Protein 3DZV (pdb70)

Organism: Enterococcus faecalis (strain ATCC 700802 / V583) (NCBI:txid226185)

Structure (mmCIF, N/CA/C/O backbone):
data_3DZV
#
_entry.id   3DZV
#
_cell.length_a   181.705
_cell.length_b   181.705
_cell.length_c   181.705
_cell.angle_alpha   90.000
_cell.angle_beta   90.000
_cell.angle_gamma   90.000
#
_symmetry.space_group_name_H-M   'I 21 3'
#
loop_
_entity.id
_entity.type
_entity.pdbx_description
1 polymer '4-methyl-5-(beta-hydroxyethyl)thiazole kinase'
2 non-polymer 'SULFATE ION'
3 non-polymer "ADENOSINE-5'-DIPHOSPHATE"
4 water water
#
loop_
_atom_site.group_PDB
_atom_site.id
_atom_site.type_symbol
_atom_site.label_atom_id
_atom_site.label_alt_id
_atom_site.label_comp_id
_atom_site.label_asym_id
_atom_site.label_entity_id
_atom_site.label_seq_id
_atom_site.pdbx_PDB_ins_code
_atom_site.Cartn_x
_atom_site.Cartn_y
_atom_site.Cartn_z
_atom_site.occupancy
_atom_site.B_iso_or_equiv
_atom_site.auth_seq_id
_atom_site.auth_comp_id
_atom_site.auth_asym_id
_atom_site.auth_atom_id
_atom_site.pdbx_PDB_model_num
ATOM 9 N N . LYS A 1 3 ? 130.326 114.511 163.560 1.00 73.91 2 LYS A N 1
ATOM 10 C CA . LYS A 1 3 ? 130.538 113.110 164.013 1.00 73.63 2 LYS A CA 1
ATOM 11 C C . LYS A 1 3 ? 130.046 112.143 162.922 1.00 75.50 2 LYS A C 1
ATOM 12 O O . LYS A 1 3 ? 128.831 111.928 162.753 1.00 74.95 2 LYS A O 1
ATOM 16 N N . THR A 1 4 ? 130.989 111.549 162.192 1.00 75.95 3 THR A N 1
ATOM 17 C CA . THR A 1 4 ? 130.644 110.798 160.984 1.00 75.30 3 THR A CA 1
ATOM 18 C C . THR A 1 4 ? 131.649 109.723 160.605 1.00 73.08 3 THR A C 1
ATOM 19 O O . THR A 1 4 ? 132.853 109.838 160.856 1.00 72.09 3 THR A O 1
ATOM 23 N N . SER A 1 5 ? 131.130 108.696 159.946 1.00 71.43 4 SER A N 1
ATOM 24 C CA . SER A 1 5 ? 131.954 107.595 159.455 1.00 69.62 4 SER A CA 1
ATOM 25 C C . SER A 1 5 ? 132.694 107.959 158.149 1.00 69.20 4 SER A C 1
ATOM 26 O O . SER A 1 5 ? 133.591 107.232 157.732 1.00 70.27 4 SER A O 1
ATOM 29 N N . VAL A 1 6 ? 132.325 109.078 157.519 1.00 66.62 5 VAL A N 1
ATOM 30 C CA . VAL A 1 6 ? 132.862 109.465 156.203 1.00 63.27 5 VAL A CA 1
ATOM 31 C C . VAL A 1 6 ? 134.302 110.030 156.294 1.00 61.80 5 VAL A C 1
ATOM 32 O O . VAL A 1 6 ? 134.539 111.054 156.931 1.00 61.97 5 VAL A O 1
ATOM 36 N N . LYS A 1 7 ? 135.250 109.330 155.660 1.00 59.99 6 LYS A N 1
ATOM 37 C CA . LYS A 1 7 ? 136.687 109.634 155.763 1.00 58.06 6 LYS A CA 1
ATOM 38 C C . LYS A 1 7 ? 137.136 110.711 154.739 1.00 57.00 6 LYS A C 1
ATOM 39 O O . LYS A 1 7 ? 137.891 110.427 153.792 1.00 57.77 6 LYS A O 1
ATOM 41 N N . PHE A 1 8 ? 136.681 111.950 154.969 1.00 55.03 7 PHE A N 1
ATOM 42 C CA . PHE A 1 8 ? 136.988 113.126 154.122 1.00 54.46 7 PHE A CA 1
ATOM 43 C C . PHE A 1 8 ? 138.465 113.370 153.755 1.00 53.80 7 PHE A C 1
ATOM 44 O O . PHE A 1 8 ? 138.749 113.925 152.690 1.00 52.22 7 PHE A O 1
ATOM 52 N N . GLU A 1 9 ? 139.388 113.027 154.659 1.00 54.67 8 GLU A N 1
ATOM 53 C CA . GLU A 1 9 ? 140.840 113.331 154.490 1.00 55.00 8 GLU A CA 1
ATOM 54 C C . GLU A 1 9 ? 141.356 112.785 153.178 1.00 52.78 8 GLU A C 1
ATOM 55 O O . GLU A 1 9 ? 142.212 113.361 152.542 1.00 52.30 8 GLU A O 1
ATOM 61 N N . THR A 1 10 ? 140.798 111.645 152.805 1.00 52.20 9 THR A N 1
ATOM 62 C CA . THR A 1 10 ? 141.244 110.832 151.688 1.00 51.44 9 THR A CA 1
ATOM 63 C C . THR A 1 10 ? 140.517 111.060 150.342 1.00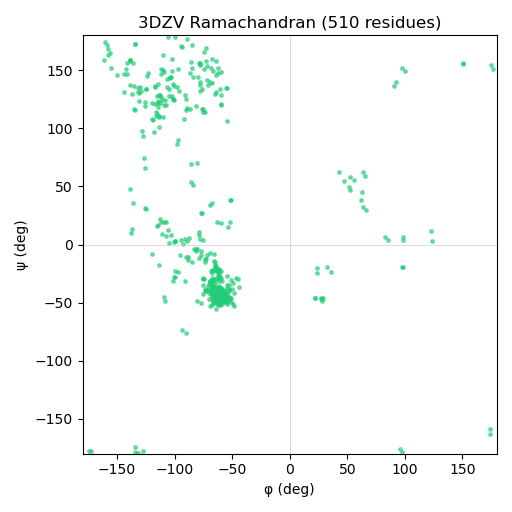 51.34 9 THR A C 1
ATOM 64 O O . THR A 1 10 ? 140.944 110.504 149.337 1.00 52.08 9 THR A O 1
ATOM 68 N N . ILE A 1 11 ? 139.424 111.832 150.315 1.00 48.73 10 ILE A N 1
ATOM 69 C CA . ILE A 1 11 ? 138.630 111.993 149.085 1.00 46.86 10 ILE A CA 1
ATOM 70 C C . ILE A 1 11 ? 139.397 112.712 148.008 1.00 43.82 10 ILE A C 1
ATOM 71 O O . ILE A 1 11 ? 139.403 112.279 146.864 1.00 43.36 10 ILE A O 1
ATOM 76 N N . PHE A 1 12 ? 140.027 113.819 148.369 1.00 42.19 11 PHE A N 1
ATOM 77 C CA . PHE A 1 12 ? 140.797 114.583 147.412 1.00 42.14 11 PHE A CA 1
ATOM 78 C C . PHE A 1 12 ? 142.278 114.524 147.700 1.00 41.85 11 PHE A C 1
ATOM 79 O O . PHE A 1 12 ? 142.671 114.363 148.848 1.00 43.10 11 PHE A O 1
ATOM 87 N N . PRO A 1 13 ? 143.108 114.637 146.654 1.00 42.10 12 PRO A N 1
ATOM 88 C CA . PRO A 1 13 ? 142.734 114.784 145.245 1.00 43.25 12 PRO A CA 1
ATOM 89 C C . PRO A 1 13 ? 142.339 113.445 144.629 1.00 41.92 12 PRO A C 1
ATOM 90 O O . PRO A 1 13 ? 142.747 112.404 145.119 1.00 41.36 12 PRO A O 1
ATOM 94 N N . LEU A 1 14 ? 141.550 113.484 143.567 1.00 41.92 13 LEU A N 1
ATOM 95 C CA . LEU A 1 14 ? 141.265 112.274 142.803 1.00 41.89 13 LEU A CA 1
ATOM 96 C C . LEU A 1 14 ? 142.558 111.893 142.113 1.00 39.89 13 LEU A C 1
ATOM 97 O O . LEU A 1 14 ? 143.294 112.759 141.643 1.00 39.38 13 LEU A O 1
ATOM 102 N N . THR A 1 15 ? 142.835 110.604 142.076 1.00 38.59 14 THR A N 1
ATOM 103 C CA . THR A 1 15 ? 144.078 110.111 141.484 1.00 38.88 14 THR A CA 1
ATOM 104 C C . THR A 1 15 ? 143.888 109.161 140.305 1.00 38.51 14 THR A C 1
ATOM 105 O O . THR A 1 15 ? 144.867 108.848 139.660 1.00 39.95 14 THR A O 1
ATOM 109 N N . THR A 1 16 ? 142.658 108.726 140.003 1.00 37.72 15 THR A N 1
ATOM 110 C CA . THR A 1 16 ? 142.410 107.809 138.859 1.00 35.80 15 THR A CA 1
ATOM 111 C C . THR A 1 16 ? 141.895 108.494 137.581 1.00 35.59 15 THR A C 1
ATOM 112 O O . THR A 1 16 ? 141.619 107.822 136.594 1.00 35.57 15 THR A O 1
ATOM 116 N N . ALA A 1 17 ? 141.777 109.825 137.601 1.00 35.79 16 ALA A N 1
ATOM 117 C CA . ALA A 1 17 ? 141.281 110.603 136.452 1.00 35.45 16 ALA A CA 1
ATOM 118 C C . ALA A 1 17 ? 140.085 109.913 135.820 1.00 35.25 16 ALA A C 1
ATOM 119 O O . ALA A 1 17 ? 140.142 109.535 134.673 1.00 37.08 16 ALA A O 1
ATOM 121 N N . PRO A 1 18 ? 138.995 109.756 136.569 1.00 34.75 17 PRO A N 1
ATOM 122 C CA . PRO A 1 18 ? 137.901 108.960 136.079 1.00 34.72 17 PRO A CA 1
ATOM 123 C C . PRO A 1 18 ? 137.165 109.667 134.968 1.00 35.26 17 PRO A C 1
ATOM 124 O O . PRO A 1 18 ? 136.964 110.881 135.005 1.00 34.39 17 PRO A O 1
ATOM 128 N N . LEU A 1 19 ? 136.767 108.878 133.988 1.00 36.60 18 LEU A N 1
ATOM 129 C CA . LEU A 1 19 ? 136.035 109.361 132.849 1.00 36.64 18 LEU A CA 1
ATOM 130 C C . LEU A 1 19 ? 134.548 109.296 133.212 1.00 35.17 18 LEU A C 1
ATOM 131 O O . LEU A 1 19 ? 134.012 108.213 133.496 1.00 36.65 18 LEU A O 1
ATOM 136 N N . ILE A 1 20 ? 133.911 110.466 133.234 1.00 32.71 19 ILE A N 1
ATOM 137 C CA . ILE A 1 20 ? 132.537 110.642 133.700 1.00 31.01 19 ILE A CA 1
ATOM 138 C C . ILE A 1 20 ? 131.712 111.101 132.519 1.00 30.90 19 ILE A C 1
ATOM 139 O O . ILE A 1 20 ? 131.928 112.188 132.008 1.00 30.17 19 ILE A O 1
ATOM 144 N N . GLN A 1 21 ? 130.776 110.274 132.066 1.00 31.62 20 GLN A N 1
ATOM 145 C CA . GLN A 1 21 ? 129.956 110.610 130.895 1.00 30.77 20 GLN A CA 1
ATOM 146 C C . GLN A 1 21 ? 128.705 111.326 131.359 1.00 29.64 20 GLN A C 1
ATOM 147 O O . GLN A 1 21 ? 128.002 110.836 132.236 1.00 29.60 20 GLN A O 1
ATOM 153 N N . CYS A 1 22 ? 128.445 112.480 130.752 1.00 29.50 21 CYS A N 1
ATOM 154 C CA . CYS A 1 22 ? 127.310 113.331 131.079 1.00 29.57 21 CYS A CA 1
ATOM 155 C C . CYS A 1 22 ? 126.276 113.441 129.979 1.00 29.28 21 CYS A C 1
ATOM 156 O O . CYS A 1 22 ? 126.497 114.073 128.938 1.00 28.91 21 CYS A O 1
ATOM 159 N N . ILE A 1 23 ? 125.132 112.835 130.230 1.00 28.42 22 ILE A N 1
ATOM 160 C CA . ILE A 1 23 ? 124.000 112.936 129.326 1.00 28.38 22 ILE A CA 1
ATOM 161 C C . ILE A 1 23 ? 123.161 114.005 129.954 1.00 27.45 22 ILE A C 1
ATOM 162 O O . ILE A 1 23 ? 122.302 113.736 130.776 1.00 27.55 22 ILE A O 1
ATOM 167 N N . THR A 1 24 ? 123.476 115.242 129.603 1.00 28.81 23 THR A N 1
ATOM 168 C CA . THR A 1 24 ? 123.012 116.393 130.352 1.00 28.54 23 THR A CA 1
ATOM 169 C C . THR A 1 24 ? 122.467 117.495 129.443 1.00 29.55 23 THR A C 1
ATOM 170 O O . THR A 1 24 ? 122.557 117.427 128.219 1.00 30.83 23 THR A O 1
ATOM 174 N N . ASN A 1 25 ? 121.892 118.503 130.085 1.00 31.15 24 ASN A N 1
ATOM 175 C CA . ASN A 1 25 ? 121.264 119.628 129.414 1.00 31.84 24 ASN A CA 1
ATOM 176 C C . ASN A 1 25 ? 122.296 120.570 128.798 1.00 32.86 24 ASN A C 1
ATOM 177 O O . ASN A 1 25 ? 123.458 120.607 129.215 1.00 33.99 24 ASN A O 1
ATOM 182 N N . GLU A 1 26 ? 121.836 121.329 127.814 1.00 33.65 25 GLU A N 1
ATOM 183 C CA . GLU A 1 26 ? 122.675 122.243 127.070 1.00 35.41 25 GLU A CA 1
ATOM 184 C C . GLU A 1 26 ? 122.892 123.569 127.806 1.00 33.26 25 GLU A C 1
ATOM 185 O O . GLU A 1 26 ? 123.638 124.396 127.333 1.00 32.45 25 GLU A O 1
ATOM 191 N N . ILE A 1 27 ? 122.238 123.790 128.938 1.00 32.41 26 ILE A N 1
ATOM 192 C CA . ILE A 1 27 ? 122.346 125.074 129.618 1.00 31.56 26 ILE A CA 1
ATOM 193 C C . ILE A 1 27 ? 123.635 125.153 130.431 1.00 30.89 26 ILE A C 1
ATOM 194 O O . ILE A 1 27 ? 124.382 126.126 130.328 1.00 30.89 26 ILE A O 1
ATOM 199 N N . THR A 1 28 ? 123.902 124.123 131.226 1.00 29.04 27 THR A N 1
ATOM 200 C CA . THR A 1 28 ? 124.974 124.176 132.204 1.00 27.46 27 THR A CA 1
ATOM 201 C C . THR A 1 28 ? 126.144 123.250 131.840 1.00 27.51 27 THR A C 1
ATOM 202 O O . THR A 1 28 ? 127.082 123.082 132.619 1.00 28.10 27 THR A O 1
ATOM 206 N N . CYS A 1 29 ? 126.130 122.679 130.642 1.00 27.86 28 CYS A N 1
ATOM 207 C CA . CYS A 1 29 ? 127.152 121.700 130.305 1.00 27.71 28 CYS A CA 1
ATOM 208 C C . CYS A 1 29 ? 128.574 122.224 130.203 1.00 27.02 28 CYS A C 1
ATOM 209 O O . CYS A 1 29 ? 129.508 121.456 130.478 1.00 29.66 28 CYS A O 1
ATOM 212 N N . GLU A 1 30 ? 128.783 123.475 129.810 1.00 25.87 29 GLU A N 1
ATOM 213 C CA . GLU A 1 30 ? 130.167 123.987 129.738 1.00 27.63 29 GLU A CA 1
ATOM 214 C C . GLU A 1 30 ? 130.768 124.004 131.155 1.00 27.87 29 GLU A C 1
ATOM 215 O O . GLU A 1 30 ? 131.896 123.558 131.389 1.00 27.97 29 GLU A O 1
ATOM 221 N N . SER A 1 31 ? 129.977 124.504 132.092 1.00 27.70 30 SER A N 1
ATOM 222 C CA . SER A 1 31 ? 130.357 124.563 133.483 1.00 27.22 30 SER A CA 1
ATOM 223 C C . SER A 1 31 ? 130.437 123.203 134.149 1.00 28.36 30 SER A C 1
ATOM 224 O O . SER A 1 31 ? 131.257 123.012 135.045 1.00 30.85 30 SER A O 1
ATOM 235 N N . ALA A 1 33 ? 131.412 120.469 132.522 1.00 28.86 32 ALA A N 1
ATOM 236 C CA . ALA A 1 33 ? 132.668 119.936 132.011 1.00 29.07 32 ALA A CA 1
ATOM 237 C C . ALA A 1 33 ? 133.814 120.602 132.780 1.00 29.74 32 ALA A C 1
ATOM 238 O O . ALA A 1 33 ? 134.724 119.914 133.259 1.00 29.01 32 ALA A O 1
ATOM 240 N N . ASN A 1 34 ? 133.761 121.928 132.943 1.00 30.23 33 ASN A N 1
ATOM 241 C CA . ASN A 1 34 ? 134.846 122.618 133.669 1.00 29.74 33 ASN A CA 1
ATOM 242 C C . ASN A 1 34 ? 134.984 122.125 135.119 1.00 28.78 33 ASN A C 1
ATOM 243 O O . ASN A 1 34 ? 136.088 121.812 135.558 1.00 24.46 33 ASN A O 1
ATOM 248 N N . ALA A 1 35 ? 133.851 122.028 135.825 1.00 27.95 34 ALA A N 1
ATOM 249 C CA . ALA A 1 35 ? 133.809 121.519 137.205 1.00 27.92 34 ALA A CA 1
ATOM 250 C C . ALA A 1 35 ? 134.588 120.208 137.324 1.00 28.69 34 ALA A C 1
ATOM 251 O O . ALA A 1 35 ? 135.497 120.065 138.145 1.00 27.79 34 ALA A O 1
ATOM 253 N N . LEU A 1 36 ? 134.238 119.270 136.457 1.00 29.82 35 LEU A N 1
ATOM 254 C CA . LEU A 1 36 ? 134.846 117.965 136.481 1.00 30.43 35 LEU A CA 1
ATOM 255 C C . LEU A 1 36 ? 136.347 118.060 136.246 1.00 31.36 35 LEU A C 1
ATOM 256 O O . LEU A 1 36 ? 137.114 117.314 136.855 1.00 33.73 35 LEU A O 1
ATOM 261 N N . LEU A 1 37 ? 136.776 118.948 135.362 1.00 31.57 36 LEU A N 1
ATOM 262 C CA . LEU A 1 37 ? 138.210 119.101 135.090 1.00 31.24 36 LEU A CA 1
ATOM 263 C C . LEU A 1 37 ? 138.879 119.767 136.279 1.00 31.48 36 LEU A C 1
ATOM 264 O O . LEU A 1 37 ? 139.966 119.376 136.684 1.00 33.11 36 LEU A O 1
ATOM 269 N N . TYR A 1 38 ? 138.208 120.737 136.877 1.00 31.27 37 TYR A N 1
ATOM 270 C CA . TYR A 1 38 ? 138.778 121.434 138.012 1.00 30.22 37 TYR A CA 1
ATOM 271 C C . TYR A 1 38 ? 139.052 120.511 139.208 1.00 31.66 37 TYR A C 1
ATOM 272 O O . TYR A 1 38 ? 139.875 120.852 140.065 1.00 33.54 37 TYR A O 1
ATOM 281 N N . ILE A 1 39 ? 138.395 119.353 139.289 1.00 31.76 38 ILE A N 1
ATOM 282 C CA . ILE A 1 39 ? 138.685 118.403 140.373 1.00 31.17 38 ILE A CA 1
ATOM 283 C C . ILE A 1 39 ? 139.402 117.160 139.851 1.00 35.12 38 ILE A C 1
ATOM 284 O O . ILE A 1 39 ? 139.425 116.122 140.543 1.00 35.16 38 ILE A O 1
ATOM 289 N N . ASP A 1 40 ? 140.010 117.276 138.662 1.00 35.75 39 ASP A N 1
ATOM 290 C CA . ASP A 1 40 ? 140.770 116.180 138.051 1.00 38.03 39 ASP A CA 1
ATOM 291 C C . ASP A 1 40 ? 139.973 114.957 137.639 1.00 37.06 39 ASP A C 1
ATOM 292 O O . ASP A 1 40 ? 140.507 113.849 137.661 1.00 36.91 39 ASP A O 1
ATOM 297 N N . ALA A 1 41 ? 138.709 115.128 137.275 1.00 36.30 40 ALA A N 1
ATOM 298 C CA . ALA A 1 41 ? 138.002 114.070 136.570 1.00 34.22 40 ALA A CA 1
ATOM 299 C C . ALA A 1 41 ? 138.154 114.414 135.101 1.00 34.15 40 ALA A C 1
ATOM 300 O O . ALA A 1 41 ? 138.650 115.486 134.755 1.00 35.75 40 ALA A O 1
ATOM 302 N N . LYS A 1 42 ? 137.751 113.493 134.241 1.00 34.62 41 LYS A N 1
ATOM 303 C CA . LYS A 1 42 ? 137.815 113.694 132.794 1.00 32.88 41 LYS A CA 1
ATOM 304 C C . LYS A 1 42 ? 136.382 113.628 132.234 1.00 32.62 41 LYS A C 1
ATOM 305 O O . LYS A 1 42 ? 135.806 112.554 132.149 1.00 33.08 41 LYS A O 1
ATOM 308 N N . PRO A 1 43 ? 135.801 114.779 131.833 1.00 32.84 42 PRO A N 1
ATOM 309 C CA . PRO A 1 43 ? 134.413 114.769 131.355 1.00 32.89 42 PRO A CA 1
ATOM 310 C C . PRO A 1 43 ? 134.284 114.298 129.921 1.00 33.08 42 PRO A C 1
ATOM 311 O O . PRO A 1 43 ? 135.160 114.576 129.103 1.00 32.97 42 PRO A O 1
ATOM 315 N N . ILE A 1 44 ? 133.213 113.583 129.619 1.00 33.22 43 ILE A N 1
ATOM 316 C CA . ILE A 1 44 ? 132.852 113.309 128.226 1.00 34.50 43 ILE A CA 1
ATOM 317 C C . ILE A 1 44 ? 131.356 113.574 128.094 1.00 33.96 43 ILE A C 1
ATOM 318 O O . ILE A 1 44 ? 130.571 112.948 128.783 1.00 35.22 43 ILE A O 1
ATOM 331 N N . ALA A 1 46 ? 129.248 113.064 125.456 1.00 37.64 45 ALA A N 1
ATOM 332 C CA . ALA A 1 46 ? 128.575 112.334 124.376 1.00 36.26 45 ALA A CA 1
ATOM 333 C C . ALA A 1 46 ? 127.258 111.669 124.803 1.00 35.58 45 ALA A C 1
ATOM 334 O O . ALA A 1 46 ? 127.183 111.020 125.850 1.00 36.68 45 ALA A O 1
ATOM 336 N N . ASP A 1 47 ? 126.240 111.789 123.948 1.00 35.09 46 ASP A N 1
ATOM 337 C CA . ASP A 1 47 ? 124.935 111.233 124.233 1.00 34.13 46 ASP A CA 1
ATOM 338 C C . ASP A 1 47 ? 124.225 110.520 123.071 1.00 32.69 46 ASP A C 1
ATOM 339 O O . ASP A 1 47 ? 123.045 110.210 123.169 1.00 33.35 46 ASP A O 1
ATOM 344 N N . ASP A 1 48 ? 124.938 110.226 121.997 1.00 32.99 47 ASP A N 1
ATOM 345 C CA . ASP A 1 48 ? 124.362 109.483 120.884 1.00 32.33 47 ASP A CA 1
ATOM 346 C C . ASP A 1 48 ? 124.393 108.008 121.215 1.00 31.93 47 ASP A C 1
ATOM 347 O O . ASP A 1 48 ? 125.463 107.443 121.433 1.00 31.28 47 ASP A O 1
ATOM 352 N N . PRO A 1 49 ? 123.225 107.373 121.277 1.00 32.71 48 PRO A N 1
ATOM 353 C CA . PRO A 1 49 ? 123.156 105.950 121.641 1.00 32.33 48 PRO A CA 1
ATOM 354 C C . PRO A 1 49 ? 124.014 105.030 120.805 1.00 32.00 48 PRO A C 1
ATOM 355 O O . PRO A 1 49 ? 124.444 103.981 121.301 1.00 32.35 48 PRO A O 1
ATOM 359 N N . ARG A 1 50 ? 124.291 105.419 119.564 1.00 30.45 49 ARG A N 1
ATOM 360 C CA . ARG A 1 50 ? 125.112 104.600 118.682 1.00 31.57 49 ARG A CA 1
ATOM 361 C C . ARG A 1 50 ? 126.504 104.408 119.211 1.00 32.77 49 ARG A C 1
ATOM 362 O O . ARG A 1 50 ? 127.160 103.471 118.842 1.00 33.46 49 ARG A O 1
ATOM 370 N N . GLU A 1 51 ? 126.966 105.302 120.068 1.00 35.29 50 GLU A N 1
ATOM 371 C CA . GLU A 1 51 ? 128.293 105.167 120.663 1.00 36.35 50 GLU A CA 1
ATOM 372 C C . GLU A 1 51 ? 128.316 104.360 121.945 1.00 34.23 50 GLU A C 1
ATOM 373 O O . GLU A 1 51 ? 129.377 103.993 122.401 1.00 35.16 50 GLU A O 1
ATOM 379 N N . PHE A 1 52 ? 127.164 104.093 122.542 1.00 33.48 51 PHE A N 1
ATOM 380 C CA . PHE A 1 52 ? 127.158 103.622 123.919 1.00 33.08 51 PHE A CA 1
ATOM 381 C C . PHE A 1 52 ? 128.015 102.373 124.097 1.00 33.10 51 PHE A C 1
ATOM 382 O O . PHE A 1 52 ? 128.854 102.310 124.989 1.00 32.29 51 PHE A O 1
ATOM 390 N N . PRO A 1 53 ? 127.845 101.387 123.231 1.00 35.82 52 PRO A N 1
ATOM 391 C CA . PRO A 1 53 ? 128.641 100.185 123.448 1.00 36.65 52 PRO A CA 1
ATOM 392 C C . PRO A 1 53 ? 130.124 100.479 123.620 1.00 37.35 52 PRO A C 1
ATOM 393 O O . PRO A 1 53 ? 130.752 99.972 124.559 1.00 37.88 52 PRO A O 1
ATOM 397 N N . GLN A 1 54 ? 130.681 101.315 122.756 1.00 38.19 53 GLN A N 1
ATOM 398 C CA . GLN A 1 54 ? 132.114 101.596 122.833 1.00 40.32 53 GLN A CA 1
ATOM 399 C C . GLN A 1 54 ? 132.456 102.546 123.986 1.00 40.24 53 GLN A C 1
ATOM 400 O O . GLN A 1 54 ? 133.456 102.346 124.679 1.00 41.22 53 GLN A O 1
ATOM 414 N N . PHE A 1 56 ? 130.808 103.006 126.878 1.00 36.86 55 PHE A N 1
ATOM 415 C CA . PHE A 1 56 ? 130.552 102.497 128.227 1.00 38.11 55 PHE A CA 1
ATOM 416 C C . PHE A 1 56 ? 131.678 101.622 128.710 1.00 39.58 55 PHE A C 1
ATOM 417 O O . PHE A 1 56 ? 131.873 101.502 129.898 1.00 39.45 55 PHE A O 1
ATOM 425 N N . GLN A 1 57 ? 132.423 101.035 127.779 1.00 41.42 56 GLN A N 1
ATOM 426 C CA . GLN A 1 57 ? 133.644 100.313 128.100 1.00 43.63 56 GLN A CA 1
ATOM 427 C C . GLN A 1 57 ? 134.700 101.198 128.735 1.00 42.13 56 GLN A C 1
ATOM 428 O O . GLN A 1 57 ? 135.504 100.724 129.507 1.00 44.22 56 GLN A O 1
ATOM 434 N N . GLN A 1 58 ? 134.696 102.481 128.418 1.00 42.07 57 GLN A N 1
ATOM 435 C CA . GLN A 1 58 ? 135.721 103.414 128.878 1.00 41.26 57 GLN A CA 1
ATOM 436 C C . GLN A 1 58 ? 135.332 104.268 130.074 1.00 37.67 57 GLN A C 1
ATOM 437 O O . GLN A 1 58 ? 136.195 104.793 130.732 1.00 37.26 57 GLN A O 1
ATOM 443 N N . THR A 1 59 ? 134.049 104.461 130.324 1.00 35.02 58 THR A N 1
ATOM 444 C CA . THR A 1 59 ? 133.611 105.413 131.337 1.00 33.12 58 THR A CA 1
ATOM 445 C C . THR A 1 59 ? 133.617 104.752 132.713 1.00 32.80 58 THR A C 1
ATOM 446 O O . THR A 1 59 ? 133.439 103.550 132.803 1.00 31.78 58 THR A O 1
ATOM 450 N N . SER A 1 60 ? 133.820 105.541 133.770 1.00 32.83 59 SER A N 1
ATOM 451 C CA . SER A 1 60 ? 133.815 105.044 135.160 1.00 31.80 59 SER A CA 1
ATOM 452 C C . SER A 1 60 ? 132.488 105.321 135.851 1.00 31.30 59 SER A C 1
ATOM 453 O O . SER A 1 60 ? 132.127 104.627 136.794 1.00 31.78 59 SER A O 1
ATOM 456 N N . ALA A 1 61 ? 131.791 106.372 135.432 1.00 30.99 60 ALA A N 1
ATOM 457 C CA . ALA A 1 61 ? 130.457 106.683 135.973 1.00 31.25 60 ALA A CA 1
ATOM 458 C C . ALA A 1 61 ? 129.665 107.512 134.966 1.00 30.81 60 ALA A C 1
ATOM 459 O O . ALA A 1 61 ? 130.259 108.089 134.024 1.00 31.48 60 ALA A O 1
ATOM 461 N N . LEU A 1 62 ? 128.350 107.598 135.186 1.00 28.94 61 LEU A N 1
ATOM 462 C CA . LEU A 1 62 ? 127.411 108.228 134.245 1.00 27.69 61 LEU A CA 1
ATOM 463 C C . LEU A 1 62 ? 126.491 109.236 134.951 1.00 28.93 61 LEU A C 1
ATOM 464 O O . LEU A 1 62 ? 125.955 108.941 136.024 1.00 30.17 61 LEU A O 1
ATOM 469 N N . VAL A 1 63 ? 126.293 110.410 134.354 1.00 27.81 62 VAL A N 1
ATOM 470 C CA . VAL A 1 63 ? 125.311 111.372 134.846 1.00 26.61 62 VAL A CA 1
ATOM 471 C C . VAL A 1 63 ? 124.146 111.389 133.868 1.00 28.57 62 VAL A C 1
ATOM 472 O O . VAL A 1 63 ? 124.335 111.628 132.678 1.00 31.69 62 VAL A O 1
ATOM 476 N N . LEU A 1 64 ? 122.941 111.139 134.371 1.00 28.47 63 LEU A N 1
ATOM 477 C CA . LEU A 1 64 ? 121.715 111.250 133.587 1.00 26.84 63 LEU A CA 1
ATOM 478 C C . LEU A 1 64 ? 120.908 112.411 134.174 1.00 26.96 63 LEU A C 1
ATOM 479 O O . LEU A 1 64 ? 120.275 112.267 135.199 1.00 26.74 63 LEU A O 1
ATOM 484 N N . ASN A 1 65 ? 120.965 113.564 133.513 1.00 27.23 64 ASN A N 1
ATOM 485 C CA . ASN A 1 65 ? 120.360 114.823 133.984 1.00 26.38 64 ASN A CA 1
ATOM 486 C C . ASN A 1 65 ? 119.065 115.044 133.202 1.00 25.93 64 ASN A C 1
ATOM 487 O O . ASN A 1 65 ? 119.078 114.984 131.991 1.00 24.94 64 ASN A O 1
ATOM 492 N N . LEU A 1 66 ? 117.953 115.284 133.903 1.00 27.29 65 LEU A N 1
ATOM 493 C CA . LEU A 1 66 ? 116.609 115.376 133.290 1.00 27.24 65 LEU A CA 1
ATOM 494 C C . LEU A 1 66 ? 116.316 116.728 132.638 1.00 27.69 65 LEU A C 1
ATOM 495 O O . LEU A 1 66 ? 115.280 116.892 132.011 1.00 28.67 65 LEU A O 1
ATOM 500 N N . GLY A 1 67 ? 117.241 117.671 132.761 1.00 29.04 66 GLY A N 1
ATOM 501 C CA . GLY A 1 67 ? 117.046 119.014 132.291 1.00 31.31 66 GLY A CA 1
ATOM 502 C C . GLY A 1 67 ? 116.872 119.196 130.799 1.00 33.16 66 GLY A C 1
ATOM 503 O O . GLY A 1 67 ? 117.460 118.492 130.000 1.00 32.84 66 GLY A O 1
ATOM 504 N N . HIS A 1 68 ? 116.053 120.179 130.439 1.00 36.15 67 HIS A N 1
ATOM 505 C CA . HIS A 1 68 ? 115.863 120.592 129.060 1.00 38.35 67 HIS A CA 1
ATOM 506 C C . HIS A 1 68 ? 115.511 119.412 128.186 1.00 38.48 67 HIS A C 1
ATOM 507 O O . HIS A 1 68 ? 116.200 119.092 127.217 1.00 38.25 67 HIS A O 1
ATOM 514 N N . LEU A 1 69 ? 114.415 118.775 128.572 1.00 39.27 68 LEU A N 1
ATOM 515 C CA . LEU A 1 69 ? 113.888 117.612 127.888 1.00 40.26 68 LEU A CA 1
ATOM 516 C C . LEU A 1 69 ? 113.488 117.910 126.450 1.00 39.41 68 LEU A C 1
ATOM 517 O O . LEU A 1 69 ? 113.073 119.010 126.130 1.00 41.27 68 LEU A O 1
ATOM 522 N N . SER A 1 70 ? 113.645 116.908 125.597 1.00 39.40 69 SER A N 1
ATOM 523 C CA . SER A 1 70 ? 113.212 116.946 124.201 1.00 38.42 69 SER A CA 1
ATOM 524 C C . SER A 1 70 ? 113.102 115.500 123.706 1.00 41.12 69 SER A C 1
ATOM 525 O O . SER A 1 70 ? 113.493 114.560 124.426 1.00 40.80 69 SER A O 1
ATOM 528 N N . GLN A 1 71 ? 112.605 115.307 122.486 1.00 43.36 70 GLN A N 1
ATOM 529 C CA A GLN A 1 71 ? 112.455 113.937 122.028 0.50 44.03 70 GLN A CA 1
ATOM 530 C CA B GLN A 1 71 ? 112.496 113.979 121.877 0.50 44.44 70 GLN A CA 1
ATOM 531 C C . GLN A 1 71 ? 113.867 113.313 121.908 1.00 44.53 70 GLN A C 1
ATOM 532 O O . GLN A 1 71 ? 114.045 112.154 122.299 1.00 44.20 70 GLN A O 1
ATOM 543 N N . GLU A 1 72 ? 114.857 114.078 121.451 1.00 44.36 71 GLU A N 1
ATOM 544 C CA . GLU A 1 72 ? 116.218 113.572 121.294 1.00 43.33 71 GLU A CA 1
ATOM 545 C C . GLU A 1 72 ? 116.808 113.219 122.685 1.00 41.49 71 GLU A C 1
ATOM 546 O O . GLU A 1 72 ? 117.326 112.121 122.886 1.00 39.33 71 GLU A O 1
ATOM 549 N N . ARG A 1 73 ? 116.684 114.129 123.654 1.00 38.36 72 ARG A N 1
ATOM 550 C CA . ARG A 1 73 ? 117.204 113.885 125.000 1.00 38.06 72 ARG A CA 1
ATOM 551 C C . ARG A 1 73 ? 116.475 112.733 125.695 1.00 35.24 72 ARG A C 1
ATOM 552 O O . ARG A 1 73 ? 117.073 111.998 126.494 1.00 34.04 72 ARG A O 1
ATOM 560 N N . GLU A 1 74 ? 115.186 112.592 125.408 1.00 31.48 73 GLU A N 1
ATOM 561 C CA . GLU A 1 74 ? 114.437 111.481 125.936 1.00 30.65 73 GLU A CA 1
ATOM 562 C C . GLU A 1 74 ? 114.995 110.132 125.416 1.00 31.63 73 GLU A C 1
ATOM 563 O O . GLU A 1 74 ? 115.215 109.201 126.209 1.00 31.12 73 GLU A O 1
ATOM 569 N N . GLN A 1 75 ? 115.237 110.018 124.109 1.00 31.63 74 GLN A N 1
ATOM 570 C CA . GLN A 1 75 ? 115.796 108.769 123.574 1.00 32.68 74 GLN A CA 1
ATOM 571 C C . GLN A 1 75 ? 117.117 108.454 124.218 1.00 32.59 74 GLN A C 1
ATOM 572 O O . GLN A 1 75 ? 117.342 107.320 124.572 1.00 32.79 74 GLN A O 1
ATOM 578 N N . SER A 1 76 ? 117.993 109.456 124.341 1.00 33.79 75 SER A N 1
ATOM 579 C CA . SER A 1 76 ? 119.340 109.252 124.916 1.00 33.94 75 SER A CA 1
ATOM 580 C C . SER A 1 76 ? 119.248 108.811 126.345 1.00 31.95 75 SER A C 1
ATOM 581 O O . SER A 1 76 ? 119.952 107.893 126.762 1.00 33.89 75 SER A O 1
ATOM 584 N N . LEU A 1 77 ? 118.422 109.525 127.102 1.00 29.28 76 LEU A N 1
ATOM 585 C CA . LEU A 1 77 ? 118.316 109.285 128.532 1.00 28.76 76 LEU A CA 1
ATOM 586 C C . LEU A 1 77 ? 117.814 107.856 128.793 1.00 29.16 76 LEU A C 1
ATOM 587 O O . LEU A 1 77 ? 118.426 107.124 129.576 1.00 28.21 76 LEU A O 1
ATOM 592 N N . LEU A 1 78 ? 116.725 107.454 128.124 1.00 28.72 77 LEU A N 1
ATOM 593 C CA . LEU A 1 78 ? 116.145 106.122 128.345 1.00 27.01 77 LEU A CA 1
ATOM 594 C C . LEU A 1 78 ? 117.074 104.998 127.835 1.00 28.03 77 LEU A C 1
ATOM 595 O O . LEU A 1 78 ? 117.239 103.939 128.473 1.00 27.97 77 LEU A O 1
ATOM 600 N N . ALA A 1 79 ? 117.714 105.249 126.698 1.00 27.24 78 ALA A N 1
ATOM 601 C CA . ALA A 1 79 ? 118.680 104.315 126.160 1.00 27.37 78 ALA A CA 1
ATOM 602 C C . ALA A 1 79 ? 119.860 104.132 127.150 1.00 28.87 78 ALA A C 1
ATOM 603 O O . ALA A 1 79 ? 120.247 102.992 127.490 1.00 29.97 78 ALA A O 1
ATOM 605 N N . ALA A 1 80 ? 120.418 105.251 127.619 1.00 27.74 79 ALA A N 1
ATOM 606 C CA . ALA A 1 80 ? 121.565 105.200 128.540 1.00 27.49 79 ALA A CA 1
ATOM 607 C C . ALA A 1 80 ? 121.196 104.562 129.875 1.00 27.72 79 ALA A C 1
ATOM 608 O O . ALA A 1 80 ? 121.986 103.825 130.451 1.00 28.19 79 ALA A O 1
ATOM 610 N N . SER A 1 81 ? 119.988 104.845 130.354 1.00 28.89 80 SER A N 1
ATOM 611 C CA . SER A 1 81 ? 119.515 104.298 131.613 1.00 29.56 80 SER A CA 1
ATOM 612 C C . SER A 1 81 ? 119.374 102.768 131.514 1.00 30.75 80 SER A C 1
ATOM 613 O O . SER A 1 81 ? 119.826 102.041 132.413 1.00 29.72 80 SER A O 1
ATOM 616 N N . ASP A 1 82 ? 118.761 102.285 130.431 1.00 31.12 81 ASP A N 1
ATOM 617 C CA . ASP A 1 82 ? 118.598 100.835 130.250 1.00 32.09 81 ASP A CA 1
ATOM 618 C C . ASP A 1 82 ? 119.962 100.200 130.186 1.00 32.10 81 ASP A C 1
ATOM 619 O O . ASP A 1 82 ? 120.222 99.219 130.857 1.00 32.39 81 ASP A O 1
ATOM 624 N N . TYR A 1 83 ? 120.833 100.780 129.376 1.00 31.43 82 TYR A N 1
ATOM 625 C CA . TYR A 1 83 ? 122.137 100.197 129.132 1.00 33.11 82 TYR A CA 1
ATOM 626 C C . TYR A 1 83 ? 123.017 100.202 130.382 1.00 33.20 82 TYR A C 1
ATOM 627 O O . TYR A 1 83 ? 123.747 99.236 130.636 1.00 32.11 82 TYR A O 1
ATOM 636 N N . ALA A 1 84 ? 122.951 101.303 131.137 1.00 33.50 83 ALA A N 1
ATOM 637 C CA . ALA A 1 84 ? 123.690 101.444 132.394 1.00 33.69 83 ALA A CA 1
ATOM 638 C C . ALA A 1 84 ? 123.265 100.331 133.345 1.00 34.52 83 ALA A C 1
ATOM 639 O O . ALA A 1 84 ? 124.103 99.768 134.027 1.00 35.46 83 ALA A O 1
ATOM 641 N N . ARG A 1 85 ? 121.963 100.023 133.373 1.00 34.85 84 ARG A N 1
ATOM 642 C CA . ARG A 1 85 ? 121.434 98.895 134.149 1.00 35.45 84 ARG A CA 1
ATOM 643 C C . ARG A 1 85 ? 121.970 97.571 133.608 1.00 36.04 84 ARG A C 1
ATOM 644 O O . ARG A 1 85 ? 122.459 96.763 134.395 1.00 35.99 84 ARG A O 1
ATOM 652 N N . GLN A 1 86 ? 121.927 97.356 132.285 1.00 35.77 85 GLN A N 1
ATOM 653 C CA . GLN A 1 86 ? 122.430 96.106 131.722 1.00 36.07 85 GLN A CA 1
ATOM 654 C C . GLN A 1 86 ? 123.877 95.865 132.108 1.00 35.85 85 GLN A C 1
ATOM 655 O O . GLN A 1 86 ? 124.226 94.748 132.408 1.00 37.02 85 GLN A O 1
ATOM 658 N N . VAL A 1 87 ? 124.721 96.895 132.111 1.00 34.68 86 VAL A N 1
ATOM 659 C CA . VAL A 1 87 ? 126.155 96.684 132.390 1.00 32.05 86 VAL A CA 1
ATOM 660 C C . VAL A 1 87 ? 126.614 97.143 133.779 1.00 33.49 86 VAL A C 1
ATOM 661 O O . VAL A 1 87 ? 127.797 97.219 134.050 1.00 34.81 86 VAL A O 1
ATOM 665 N N . ASN A 1 88 ? 125.684 97.430 134.669 1.00 35.39 87 ASN A N 1
ATOM 666 C CA . ASN A 1 88 ? 126.040 97.916 136.010 1.00 37.76 87 ASN A CA 1
ATOM 667 C C . ASN A 1 88 ? 126.968 99.092 136.053 1.00 36.28 87 ASN A C 1
ATOM 668 O O . ASN A 1 88 ? 127.916 99.062 136.807 1.00 36.94 87 ASN A O 1
ATOM 673 N N . LYS A 1 89 ? 126.697 100.120 135.251 1.00 35.15 88 LYS A N 1
ATOM 674 C CA . LYS A 1 89 ? 127.464 101.362 135.294 1.00 33.01 88 LYS A CA 1
ATOM 675 C C . LYS A 1 89 ? 126.991 102.167 136.480 1.00 31.50 88 LYS A C 1
ATOM 676 O O . LYS A 1 89 ? 125.786 102.328 136.679 1.00 29.45 88 LYS A O 1
ATOM 682 N N . LEU A 1 90 ? 127.928 102.667 137.277 1.00 31.19 89 LEU A N 1
ATOM 683 C CA . LEU A 1 90 ? 127.585 103.573 138.362 1.00 30.48 89 LEU A CA 1
ATOM 684 C C . LEU A 1 90 ? 126.929 104.802 137.726 1.00 30.56 89 LEU A C 1
ATOM 685 O O . LEU A 1 90 ? 127.433 105.340 136.737 1.00 29.90 89 LEU A O 1
ATOM 690 N N . THR A 1 91 ? 125.809 105.237 138.293 1.00 29.82 90 THR A N 1
ATOM 691 C CA . THR A 1 91 ? 124.941 106.191 137.637 1.00 29.19 90 THR A CA 1
ATOM 692 C C . THR A 1 91 ? 124.321 107.144 138.638 1.00 28.70 90 THR A C 1
ATOM 693 O O . THR A 1 91 ? 123.799 106.711 139.676 1.00 31.13 90 THR A O 1
ATOM 697 N N . VAL A 1 92 ? 124.395 108.439 138.326 1.00 26.25 91 VAL A N 1
ATOM 698 C CA . VAL A 1 92 ? 123.702 109.468 139.091 1.00 24.13 91 VAL A CA 1
ATOM 699 C C . VAL A 1 92 ? 122.551 110.010 138.236 1.00 25.81 91 VAL A C 1
ATOM 700 O O . VAL A 1 92 ? 122.787 110.515 137.135 1.00 26.44 91 VAL A O 1
ATOM 704 N N . VAL A 1 93 ? 121.319 109.885 138.734 1.00 25.54 92 VAL A N 1
ATOM 705 C CA . VAL A 1 93 ? 120.144 110.451 138.082 1.00 25.76 92 VAL A CA 1
ATOM 706 C C . VAL A 1 93 ? 119.764 111.743 138.794 1.00 27.18 92 VAL A C 1
ATOM 707 O O . VAL A 1 93 ? 119.568 111.741 140.017 1.00 26.97 92 VAL A O 1
ATOM 711 N N . ASP A 1 94 ? 119.687 112.835 138.031 1.00 28.01 93 ASP A N 1
ATOM 712 C CA . ASP A 1 94 ? 119.403 114.176 138.569 1.00 30.03 93 ASP A CA 1
ATOM 713 C C . ASP A 1 94 ? 118.037 114.596 138.032 1.00 29.64 93 ASP A C 1
ATOM 714 O O . ASP A 1 94 ? 117.877 114.825 136.845 1.00 29.59 93 ASP A O 1
ATOM 719 N N . LEU A 1 95 ? 117.045 114.669 138.903 1.00 29.99 94 LEU A N 1
ATOM 720 C CA . LEU A 1 95 ? 115.661 114.861 138.473 1.00 31.11 94 LEU A CA 1
ATOM 721 C C . LEU A 1 95 ? 115.309 116.354 138.282 1.00 31.35 94 LEU A C 1
ATOM 722 O O . LEU A 1 95 ? 114.320 116.842 138.824 1.00 30.23 94 LEU A O 1
ATOM 727 N N . VAL A 1 96 ? 116.117 117.042 137.473 1.00 32.34 95 VAL A N 1
ATOM 728 C CA . VAL A 1 96 ? 115.969 118.460 137.206 1.00 33.00 95 VAL A CA 1
ATOM 729 C C . VAL A 1 96 ? 114.593 118.648 136.610 1.00 35.14 95 VAL A C 1
ATOM 730 O O . VAL A 1 96 ? 114.255 118.066 135.573 1.00 37.54 95 VAL A O 1
ATOM 734 N N . GLY A 1 97 ? 113.777 119.447 137.278 1.00 34.97 96 GLY A N 1
ATOM 735 C CA . GLY A 1 97 ? 112.468 119.790 136.749 1.00 33.42 96 GLY A CA 1
ATOM 736 C C . GLY A 1 97 ? 111.374 118.800 137.048 1.00 32.34 96 GLY A C 1
ATOM 737 O O . GLY A 1 97 ? 110.248 118.975 136.599 1.00 31.77 96 GLY A O 1
ATOM 738 N N . TYR A 1 98 ? 111.666 117.761 137.813 1.00 33.32 97 TYR A N 1
ATOM 739 C CA . TYR A 1 98 ? 110.623 116.795 138.128 1.00 34.30 97 TYR A CA 1
ATOM 740 C C . TYR A 1 98 ? 109.454 117.541 138.764 1.00 34.20 97 TYR A C 1
ATOM 741 O O . TYR A 1 98 ? 109.637 118.400 139.613 1.00 33.77 97 TYR A O 1
ATOM 750 N N . GLY A 1 99 ? 108.250 117.229 138.321 1.00 35.55 98 GLY A N 1
ATOM 751 C CA . GLY A 1 99 ? 107.073 117.960 138.762 1.00 37.13 98 GLY A CA 1
ATOM 752 C C . GLY A 1 99 ? 106.626 119.042 137.783 1.00 37.36 98 GLY A C 1
ATOM 753 O O . GLY A 1 99 ? 105.499 119.476 137.831 1.00 39.03 98 GLY A O 1
ATOM 754 N N . ALA A 1 100 ? 107.496 119.486 136.891 1.00 38.60 99 ALA A N 1
ATOM 755 C CA . ALA A 1 100 ? 107.128 120.548 135.948 1.00 39.89 99 ALA A CA 1
ATOM 756 C C . ALA A 1 100 ? 106.050 120.084 134.962 1.00 40.59 99 ALA A C 1
ATOM 757 O O . ALA A 1 100 ? 105.172 120.864 134.577 1.00 42.62 99 ALA A O 1
ATOM 759 N N . SER A 1 101 ? 106.120 118.824 134.549 1.00 39.93 100 SER A N 1
ATOM 760 C CA . SER A 1 101 ? 105.197 118.321 133.535 1.00 39.65 100 SER A CA 1
ATOM 761 C C . SER A 1 101 ? 105.099 116.824 133.638 1.00 38.41 100 SER A C 1
ATOM 762 O O . SER A 1 101 ? 105.947 116.205 134.278 1.00 39.25 100 SER A O 1
ATOM 765 N N . ASP A 1 102 ? 104.063 116.252 133.037 1.00 38.46 101 ASP A N 1
ATOM 766 C CA . ASP A 1 102 ? 103.873 114.798 133.045 1.00 40.40 101 ASP A CA 1
ATOM 767 C C . ASP A 1 102 ? 104.993 114.087 132.323 1.00 41.20 101 ASP A C 1
ATOM 768 O O . ASP A 1 102 ? 105.430 113.015 132.728 1.00 40.71 101 ASP A O 1
ATOM 773 N N . ILE A 1 103 ? 105.430 114.684 131.227 1.00 41.95 102 ILE A N 1
ATOM 774 C CA . ILE A 1 103 ? 106.382 114.040 130.380 1.00 42.99 102 ILE A CA 1
ATOM 775 C C . ILE A 1 103 ? 107.720 113.929 131.110 1.00 42.11 102 ILE A C 1
ATOM 776 O O . ILE A 1 103 ? 108.344 112.862 131.092 1.00 42.85 102 ILE A O 1
ATOM 781 N N . ARG A 1 104 ? 108.134 114.997 131.792 1.00 41.02 103 ARG A N 1
ATOM 782 C CA . ARG A 1 104 ? 109.322 114.924 132.655 1.00 44.01 103 ARG A CA 1
ATOM 783 C C . ARG A 1 104 ? 109.196 113.836 133.723 1.00 40.93 103 ARG A C 1
ATOM 784 O O . ARG A 1 104 ? 110.138 113.092 133.969 1.00 41.05 103 ARG A O 1
ATOM 792 N N . ASN A 1 105 ? 108.037 113.775 134.373 1.00 37.53 104 ASN A N 1
ATOM 793 C CA . ASN A 1 105 ? 107.795 112.781 135.406 1.00 36.36 104 ASN A CA 1
ATOM 794 C C . ASN A 1 105 ? 107.894 111.354 134.878 1.00 36.29 104 ASN A C 1
ATOM 795 O O . ASN A 1 105 ? 108.506 110.474 135.484 1.00 34.68 104 ASN A O 1
ATOM 800 N N . GLU A 1 106 ? 107.290 111.131 133.725 1.00 37.61 105 GLU A N 1
ATOM 801 C CA . GLU A 1 106 ? 107.328 109.822 133.118 1.00 37.57 105 GLU A CA 1
ATOM 802 C C . GLU A 1 106 ? 108.769 109.421 132.841 1.00 35.84 105 GLU A C 1
ATOM 803 O O . GLU A 1 106 ? 109.166 108.299 133.144 1.00 35.37 105 GLU A O 1
ATOM 809 N N . VAL A 1 107 ? 109.567 110.332 132.279 1.00 33.83 106 VAL A N 1
ATOM 810 C CA . VAL A 1 107 ? 110.954 109.982 131.958 1.00 32.02 106 VAL A CA 1
ATOM 811 C C . VAL A 1 107 ? 111.711 109.750 133.268 1.00 32.48 106 VAL A C 1
ATOM 812 O O . VAL A 1 107 ? 112.388 108.738 133.450 1.00 31.71 106 VAL A O 1
ATOM 816 N N . GLY A 1 108 ? 111.556 110.687 134.191 1.00 31.69 107 GLY A N 1
ATOM 817 C CA . GLY A 1 108 ? 112.192 110.586 135.487 1.00 32.57 107 GLY A CA 1
ATOM 818 C C . GLY A 1 108 ? 111.912 109.268 136.200 1.00 32.96 107 GLY A C 1
ATOM 819 O O . GLY A 1 108 ? 112.839 108.635 136.724 1.00 32.43 107 GLY A O 1
ATOM 820 N N . GLU A 1 109 ? 110.638 108.863 136.243 1.00 33.12 108 GLU A N 1
ATOM 821 C CA . GLU A 1 109 ? 110.263 107.621 136.924 1.00 34.89 108 GLU A CA 1
ATOM 822 C C . GLU A 1 109 ? 110.974 106.443 136.303 1.00 32.99 108 GLU A C 1
ATOM 823 O O . GLU A 1 109 ? 111.393 105.530 137.029 1.00 33.39 108 GLU A O 1
ATOM 829 N N . LYS A 1 110 ? 111.129 106.469 134.974 1.00 30.95 109 LYS A N 1
ATOM 830 C CA . LYS A 1 110 ? 111.791 105.375 134.261 1.00 29.97 109 LYS A CA 1
ATOM 831 C C . LYS A 1 110 ? 113.256 105.308 134.608 1.00 28.61 109 LYS A C 1
ATOM 832 O O . LYS A 1 110 ? 113.799 104.215 134.771 1.00 28.79 109 LYS A O 1
ATOM 838 N N . LEU A 1 111 ? 113.896 106.460 134.754 1.00 27.79 110 LEU A N 1
ATOM 839 C CA . LEU A 1 111 ? 115.302 106.442 135.140 1.00 30.40 110 LEU A CA 1
ATOM 840 C C . LEU A 1 111 ? 115.471 105.809 136.529 1.00 30.92 110 LEU A C 1
ATOM 841 O O . LEU A 1 111 ? 116.336 104.968 136.714 1.00 30.03 110 LEU A O 1
ATOM 846 N N . VAL A 1 112 ? 114.631 106.204 137.483 1.00 30.90 111 VAL A N 1
ATOM 847 C CA . VAL A 1 112 ? 114.733 105.707 138.857 1.00 30.97 111 VAL A CA 1
ATOM 848 C C . VAL A 1 112 ? 114.377 104.237 138.903 1.00 32.63 111 VAL A C 1
ATOM 849 O O . VAL A 1 112 ? 114.957 103.487 139.685 1.00 32.74 111 VAL A O 1
ATOM 853 N N . HIS A 1 113 ? 113.461 103.810 138.040 1.00 33.36 112 HIS A N 1
ATOM 854 C CA . HIS A 1 113 ? 113.067 102.397 138.014 1.00 34.33 112 HIS A CA 1
ATOM 855 C C . HIS A 1 113 ? 114.236 101.492 137.609 1.00 34.38 112 HIS A C 1
ATOM 856 O O . HIS A 1 113 ? 114.304 100.350 138.030 1.00 37.18 112 HIS A O 1
ATOM 863 N N . ASN A 1 114 ? 115.166 102.001 136.808 1.00 34.88 113 ASN A N 1
ATOM 864 C CA . ASN A 1 114 ? 116.393 101.251 136.487 1.00 35.15 113 ASN A CA 1
ATOM 865 C C . ASN A 1 114 ? 117.429 101.224 137.622 1.00 34.92 113 ASN A C 1
ATOM 866 O O . ASN A 1 114 ? 118.539 100.733 137.442 1.00 34.69 113 ASN A O 1
ATOM 871 N N . GLN A 1 115 ? 117.087 101.790 138.774 1.00 35.44 114 GLN A N 1
ATOM 872 C CA . GLN A 1 115 ? 117.873 101.569 139.987 1.00 37.38 114 GLN A CA 1
ATOM 873 C C . GLN A 1 115 ? 119.293 102.107 139.914 1.00 35.47 114 GLN A C 1
ATOM 874 O O . GLN A 1 115 ? 120.258 101.380 140.018 1.00 35.81 114 GLN A O 1
ATOM 880 N N . PRO A 1 116 ? 119.416 103.413 139.756 1.00 34.69 115 PRO A N 1
ATOM 881 C CA . PRO A 1 116 ? 120.730 104.014 139.704 1.00 33.35 115 PRO A CA 1
ATOM 882 C C . PRO A 1 116 ? 121.407 104.051 141.070 1.00 31.54 115 PRO A C 1
ATOM 883 O O . PRO A 1 116 ? 120.762 103.811 142.092 1.00 29.44 115 PRO A O 1
ATOM 887 N N . THR A 1 117 ? 122.696 104.379 141.068 1.00 30.90 116 THR A N 1
ATOM 888 C CA . THR A 1 117 ? 123.484 104.461 142.297 1.00 31.16 116 THR A CA 1
ATOM 889 C C . THR A 1 117 ? 123.002 105.603 143.187 1.00 31.63 116 THR A C 1
ATOM 890 O O . THR A 1 117 ? 122.932 105.453 144.410 1.00 31.63 116 THR A O 1
ATOM 894 N N . VAL A 1 118 ? 122.694 106.739 142.566 1.00 30.71 117 VAL A N 1
ATOM 895 C CA . VAL A 1 118 ? 122.196 107.910 143.282 1.00 30.53 117 VAL A CA 1
ATOM 896 C C . VAL A 1 118 ? 121.063 108.594 142.512 1.00 32.40 117 VAL A C 1
ATOM 897 O O . VAL A 1 118 ? 121.137 108.725 141.294 1.00 33.90 117 VAL A O 1
ATOM 901 N N . VAL A 1 119 ? 120.009 108.990 143.231 1.00 32.67 118 VAL A N 1
ATOM 902 C CA . VAL A 1 119 ? 118.957 109.844 142.681 1.00 33.15 118 VAL A CA 1
ATOM 903 C C . VAL A 1 119 ? 118.990 111.136 143.476 1.00 34.21 118 VAL A C 1
ATOM 904 O O . VAL A 1 119 ? 119.067 111.131 144.690 1.00 36.15 118 VAL A O 1
ATOM 908 N N . LYS A 1 120 ? 118.881 112.244 142.768 1.00 35.28 119 LYS A N 1
ATOM 909 C CA . LYS A 1 120 ? 119.196 113.540 143.292 1.00 34.89 119 LYS A CA 1
ATOM 910 C C . LYS A 1 120 ? 118.184 114.546 142.770 1.00 36.21 119 LYS A C 1
ATOM 911 O O . LYS A 1 120 ? 117.709 114.432 141.641 1.00 35.44 119 LYS A O 1
ATOM 917 N N . GLY A 1 121 ? 117.875 115.545 143.580 1.00 37.09 120 GLY A N 1
ATOM 918 C CA . GLY A 1 121 ? 117.076 116.673 143.139 1.00 35.93 120 GLY A CA 1
ATOM 919 C C . GLY A 1 121 ? 117.019 117.709 144.238 1.00 35.71 120 GLY A C 1
ATOM 920 O O . GLY A 1 121 ? 117.653 117.554 145.288 1.00 35.12 120 GLY A O 1
ATOM 921 N N . ASN A 1 122 ? 116.280 118.782 144.017 1.00 34.01 121 ASN A N 1
ATOM 922 C CA . ASN A 1 122 ? 116.097 119.721 145.088 1.00 34.46 121 ASN A CA 1
ATOM 923 C C . ASN A 1 122 ? 114.884 119.308 145.898 1.00 35.68 121 ASN A C 1
ATOM 924 O O . ASN A 1 122 ? 114.193 118.340 145.557 1.00 35.57 121 ASN A O 1
ATOM 929 N N . LEU A 1 123 ? 114.620 120.041 146.969 1.00 36.99 122 LEU A N 1
ATOM 930 C CA . LEU A 1 123 ? 113.578 119.644 147.910 1.00 38.86 122 LEU A CA 1
ATOM 931 C C . LEU A 1 123 ? 112.253 119.509 147.214 1.00 37.55 122 LEU A C 1
ATOM 932 O O . LEU A 1 123 ? 111.489 118.574 147.470 1.00 36.92 122 LEU A O 1
ATOM 937 N N . SER A 1 124 ? 111.983 120.455 146.334 1.00 36.50 123 SER A N 1
ATOM 938 C CA . SER A 1 124 ? 110.705 120.497 145.675 1.00 37.58 123 SER A CA 1
ATOM 939 C C . SER A 1 124 ? 110.528 119.280 144.772 1.00 36.51 123 SER A C 1
ATOM 940 O O . SER A 1 124 ? 109.516 118.582 144.841 1.00 38.53 123 SER A O 1
ATOM 943 N N . GLU A 1 125 ? 111.539 119.019 143.956 1.00 35.50 124 GLU A N 1
ATOM 944 C CA . GLU A 1 125 ? 111.524 117.892 143.031 1.00 34.51 124 GLU A CA 1
ATOM 945 C C . GLU A 1 125 ? 111.383 116.571 143.771 1.00 34.90 124 GLU A C 1
ATOM 946 O O . GLU A 1 125 ? 110.534 115.755 143.423 1.00 36.80 124 GLU A O 1
ATOM 960 N N . ARG A 1 127 ? 110.320 116.036 146.870 1.00 37.52 126 ARG A N 1
ATOM 961 C CA . ARG A 1 127 ? 109.055 115.917 147.570 1.00 38.23 126 ARG A CA 1
ATOM 962 C C . ARG A 1 127 ? 108.021 115.433 146.576 1.00 37.43 126 ARG A C 1
ATOM 963 O O . ARG A 1 127 ? 107.267 114.485 146.864 1.00 37.76 126 ARG A O 1
ATOM 971 N N . THR A 1 128 ? 108.000 116.070 145.400 1.00 35.61 127 THR A N 1
ATOM 972 C CA . THR A 1 128 ? 107.061 115.707 144.344 1.00 35.41 127 THR A CA 1
ATOM 973 C C . THR A 1 128 ? 107.272 114.260 143.921 1.00 36.49 127 THR A C 1
ATOM 974 O O . THR A 1 128 ? 106.308 113.518 143.743 1.00 36.20 127 THR A O 1
ATOM 978 N N . PHE A 1 129 ? 108.535 113.852 143.788 1.00 37.56 128 PHE A N 1
ATOM 979 C CA . PHE A 1 129 ? 108.823 112.455 143.497 1.00 38.71 128 PHE A CA 1
ATOM 980 C C . PHE A 1 129 ? 108.201 111.524 144.540 1.00 38.41 128 PHE A C 1
ATOM 981 O O . PHE A 1 129 ? 107.627 110.506 144.188 1.00 39.14 128 PHE A O 1
ATOM 989 N N . CYS A 1 130 ? 108.288 111.892 145.808 1.00 38.25 129 CYS A N 1
ATOM 990 C CA . CYS A 1 130 ? 107.668 111.119 146.888 1.00 39.52 129 CYS A CA 1
ATOM 991 C C . CYS A 1 130 ? 106.178 111.337 147.024 1.00 40.32 129 CYS A C 1
ATOM 992 O O . CYS A 1 130 ? 105.591 110.896 147.995 1.00 38.77 129 CYS A O 1
ATOM 995 N N . GLN A 1 131 ? 105.568 112.039 146.078 1.00 42.52 130 GLN A N 1
ATOM 996 C CA . GLN A 1 131 ? 104.134 112.296 146.113 1.00 44.78 130 GLN A CA 1
ATOM 997 C C . GLN A 1 131 ? 103.741 113.102 147.349 1.00 45.96 130 GLN A C 1
ATOM 998 O O . GLN A 1 131 ? 102.699 112.845 147.940 1.00 45.68 130 GLN A O 1
ATOM 1004 N N . LEU A 1 132 ? 104.571 114.062 147.748 1.00 47.09 131 LEU A N 1
ATOM 1005 C CA . LEU A 1 132 ? 104.206 114.986 148.819 1.00 47.18 131 LEU A CA 1
ATOM 1006 C C . LEU A 1 132 ? 103.800 116.322 148.197 1.00 51.38 131 LEU A C 1
ATOM 1007 O O . LEU A 1 132 ? 104.170 116.613 147.051 1.00 52.24 131 LEU A O 1
ATOM 1012 N N . VAL A 1 133 ? 103.057 117.146 148.936 1.00 55.42 132 VAL A N 1
ATOM 1013 C CA . VAL A 1 133 ? 102.724 118.485 148.442 1.00 58.96 132 VAL A CA 1
ATOM 1014 C C . VAL A 1 133 ? 103.975 119.371 148.486 1.00 62.25 132 VAL A C 1
ATOM 1015 O O . VAL A 1 133 ? 104.878 119.118 149.269 1.00 61.74 132 VAL A O 1
ATOM 1019 N N . SER A 1 134 ? 104.040 120.382 147.620 1.00 66.54 133 SER A N 1
ATOM 1020 C CA . SER A 1 134 ? 105.225 121.242 147.497 1.00 68.90 133 SER A CA 1
ATOM 1021 C C . SER A 1 134 ? 104.846 122.745 147.603 1.00 70.59 133 SER A C 1
ATOM 1022 O O . SER A 1 134 ? 104.533 123.383 146.598 1.00 71.17 133 SER A O 1
ATOM 1025 N N . HIS A 1 135 ? 104.916 123.308 148.813 1.00 72.13 134 HIS A N 1
ATOM 1026 C CA . HIS A 1 135 ? 104.367 124.659 149.096 1.00 73.28 134 HIS A CA 1
ATOM 1027 C C . HIS A 1 135 ? 105.383 125.798 148.873 1.00 73.76 134 HIS A C 1
ATOM 1028 O O . HIS A 1 135 ? 105.993 125.922 147.803 1.00 73.70 134 HIS A O 1
ATOM 1035 N N . PRO A 1 143 ? 111.367 128.454 152.740 1.00 79.66 142 PRO A N 1
ATOM 1036 C CA . PRO A 1 143 ? 110.045 127.927 152.386 1.00 78.49 142 PRO A CA 1
ATOM 1037 C C . PRO A 1 143 ? 109.435 127.077 153.519 1.00 77.45 142 PRO A C 1
ATOM 1038 O O . PRO A 1 143 ? 110.176 12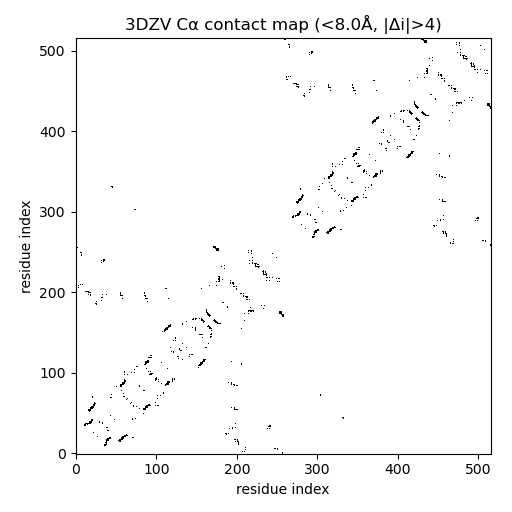6.548 154.357 1.00 75.99 142 PRO A O 1
ATOM 1042 N N . LEU A 1 144 ? 108.102 126.954 153.535 1.00 75.89 143 LEU A N 1
ATOM 1043 C CA . LEU A 1 144 ? 107.385 126.117 154.521 1.00 74.53 143 LEU A CA 1
ATOM 1044 C C . LEU A 1 144 ? 107.949 124.688 154.541 1.00 71.47 143 LEU A C 1
ATOM 1045 O O . LEU A 1 144 ? 108.012 124.046 155.600 1.00 69.15 143 LEU A O 1
ATOM 1050 N N . ASP A 1 145 ? 108.354 124.214 153.355 1.00 69.09 144 ASP A N 1
ATOM 1051 C CA . ASP A 1 145 ? 108.860 122.852 153.152 1.00 66.55 144 ASP A CA 1
ATOM 1052 C C . ASP A 1 145 ? 110.271 122.579 153.697 1.00 65.13 144 ASP A C 1
ATOM 1053 O O . ASP A 1 145 ? 110.676 121.419 153.760 1.00 64.28 144 ASP A O 1
ATOM 1058 N N . GLN A 1 146 ? 111.008 123.628 154.076 1.00 64.74 145 GLN A N 1
ATOM 1059 C CA . GLN A 1 146 ? 112.329 123.491 154.744 1.00 63.06 145 GLN A CA 1
ATOM 1060 C C . GLN A 1 146 ? 112.207 123.445 156.293 1.00 61.39 145 GLN A C 1
ATOM 1061 O O . GLN A 1 146 ? 113.209 123.386 156.989 1.00 60.85 145 GLN A O 1
ATOM 1064 N N . SER A 1 147 ? 110.984 123.431 156.826 1.00 60.83 146 SER A N 1
ATOM 1065 C CA . SER A 1 147 ? 110.756 123.327 158.275 1.00 60.34 146 SER A CA 1
ATOM 1066 C C . SER A 1 147 ? 111.174 121.977 158.845 1.00 59.26 146 SER A C 1
ATOM 1067 O O . SER A 1 147 ? 111.265 121.008 158.122 1.00 60.67 146 SER A O 1
ATOM 1070 N N . GLU A 1 148 ? 111.399 121.909 160.147 1.00 59.37 147 GLU A N 1
ATOM 1071 C CA . GLU A 1 148 ? 111.756 120.645 160.787 1.00 60.91 147 GLU A CA 1
ATOM 1072 C C . GLU A 1 148 ? 110.700 119.567 160.616 1.00 60.22 147 GLU A C 1
ATOM 1073 O O . GLU A 1 148 ? 111.000 118.378 160.614 1.00 60.10 147 GLU A O 1
ATOM 1079 N N . GLU A 1 149 ? 109.458 119.988 160.495 1.00 60.86 148 GLU A N 1
ATOM 1080 C CA . GLU A 1 149 ? 108.358 119.063 160.257 1.00 61.97 148 GLU A CA 1
ATOM 1081 C C . GLU A 1 149 ? 108.491 118.482 158.847 1.00 58.34 148 GLU A C 1
ATOM 1082 O O . GLU A 1 149 ? 108.503 117.264 158.650 1.00 57.61 148 GLU A O 1
ATOM 1088 N N . ALA A 1 150 ? 108.615 119.381 157.878 1.00 55.03 149 ALA A N 1
ATOM 1089 C CA . ALA A 1 150 ? 108.681 119.004 156.485 1.00 52.36 149 ALA A CA 1
ATOM 1090 C C . ALA A 1 150 ? 109.922 118.165 156.182 1.00 51.21 149 ALA A C 1
ATOM 1091 O O . ALA A 1 150 ? 109.827 117.221 155.418 1.00 51.10 149 ALA A O 1
ATOM 1093 N N . ILE A 1 151 ? 111.067 118.495 156.782 1.00 49.69 150 ILE A N 1
ATOM 1094 C CA . ILE A 1 151 ? 112.272 117.674 156.634 1.00 49.40 150 ILE A CA 1
ATOM 1095 C C . ILE A 1 151 ? 112.018 116.258 157.139 1.00 49.59 150 ILE A C 1
ATOM 1096 O O . ILE A 1 151 ? 112.365 115.302 156.467 1.00 48.74 150 ILE A O 1
ATOM 1101 N N . GLU A 1 152 ? 111.383 116.120 158.299 1.00 50.92 151 GLU A N 1
ATOM 1102 C CA . GLU A 1 152 ? 111.137 114.796 158.886 1.00 51.30 151 GLU A CA 1
ATOM 1103 C C . GLU A 1 152 ? 110.151 114.012 157.986 1.00 49.58 151 GLU A C 1
ATOM 1104 O O . GLU A 1 152 ? 110.304 112.816 157.786 1.00 48.35 151 GLU A O 1
ATOM 1107 N N . GLU A 1 153 ? 109.188 114.715 157.401 1.00 48.83 152 GLU A N 1
ATOM 1108 C CA . GLU A 1 153 ? 108.238 114.145 156.449 1.00 48.26 152 GLU A CA 1
ATOM 1109 C C . GLU A 1 153 ? 108.937 113.564 155.198 1.00 47.71 152 GLU A C 1
ATOM 1110 O O . GLU A 1 153 ? 108.645 112.449 154.751 1.00 48.03 152 GLU A O 1
ATOM 1116 N N . LEU A 1 154 ? 109.863 114.337 154.643 1.00 45.54 153 LEU A N 1
ATOM 1117 C CA . LEU A 1 154 ? 110.647 113.920 153.487 1.00 43.76 153 LEU A CA 1
ATOM 1118 C C . LEU A 1 154 ? 111.595 112.771 153.832 1.00 42.60 153 LEU A C 1
ATOM 1119 O O . LEU A 1 154 ? 111.798 111.892 153.018 1.00 43.18 153 LEU A O 1
ATOM 1124 N N . ILE A 1 155 ? 112.185 112.785 155.017 1.00 41.03 154 ILE A N 1
ATOM 1125 C CA . ILE A 1 155 ? 113.075 111.707 155.424 1.00 41.99 154 ILE A CA 1
ATOM 1126 C C . ILE A 1 155 ? 112.304 110.392 155.427 1.00 43.16 154 ILE A C 1
ATOM 1127 O O . ILE A 1 155 ? 112.776 109.367 154.956 1.00 44.27 154 ILE A O 1
ATOM 1132 N N . GLN A 1 156 ? 111.090 110.435 155.932 1.00 43.19 155 GLN A N 1
ATOM 1133 C CA . GLN A 1 156 ? 110.322 109.243 156.039 1.00 45.36 155 GLN A CA 1
ATOM 1134 C C . GLN A 1 156 ? 109.905 108.769 154.652 1.00 43.31 155 GLN A C 1
ATOM 1135 O O . GLN A 1 156 ? 109.975 107.563 154.353 1.00 42.02 155 GLN A O 1
ATOM 1141 N N . ALA A 1 157 ? 109.505 109.729 153.810 1.00 41.94 156 ALA A N 1
ATOM 1142 C CA . ALA A 1 157 ? 109.121 109.453 152.429 1.00 40.72 156 ALA A CA 1
ATOM 1143 C C . ALA A 1 157 ? 110.271 108.802 151.684 1.00 40.82 156 ALA A C 1
ATOM 1144 O O . ALA A 1 157 ? 110.066 107.801 150.982 1.00 40.41 156 ALA A O 1
ATOM 1146 N N . LEU A 1 158 ? 111.480 109.341 151.860 1.00 40.52 157 LEU A N 1
ATOM 1147 C CA . LEU A 1 158 ? 112.663 108.818 151.165 1.00 39.95 157 LEU A CA 1
ATOM 1148 C C . LEU A 1 158 ? 113.029 107.433 151.694 1.00 41.27 157 LEU A C 1
ATOM 1149 O O . LEU A 1 158 ? 113.486 106.582 150.933 1.00 41.89 157 LEU A O 1
ATOM 1154 N N . ARG A 1 159 ? 112.777 107.188 152.974 1.00 41.86 158 ARG A N 1
ATOM 1155 C CA . ARG A 1 159 ? 113.050 105.879 153.543 1.00 43.59 158 ARG A CA 1
ATOM 1156 C C . ARG A 1 159 ? 112.109 104.822 152.984 1.00 44.12 158 ARG A C 1
ATOM 1157 O O . ARG A 1 159 ? 112.500 103.668 152.790 1.00 43.21 158 ARG A O 1
ATOM 1165 N N . GLN A 1 160 ? 110.879 105.223 152.706 1.00 43.90 159 GLN A N 1
ATOM 1166 C CA . GLN A 1 160 ? 109.958 104.362 152.023 1.00 45.14 159 GLN A CA 1
ATOM 1167 C C . GLN A 1 160 ? 110.381 104.091 150.589 1.00 43.67 159 GLN A C 1
ATOM 1168 O O . GLN A 1 160 ? 110.117 103.007 150.065 1.00 42.75 159 GLN A O 1
ATOM 1174 N N . GLN A 1 161 ? 111.055 105.044 149.958 1.00 40.44 160 GLN A N 1
ATOM 1175 C CA . GLN A 1 161 ? 111.530 104.807 148.610 1.00 40.00 160 GLN A CA 1
ATOM 1176 C C . GLN A 1 161 ? 112.712 103.862 148.596 1.00 39.42 160 GLN A C 1
ATOM 1177 O O . GLN A 1 161 ? 112.797 103.020 147.710 1.00 40.31 160 GLN A O 1
ATOM 1183 N N . THR A 1 162 ? 113.632 104.002 149.547 1.00 38.39 161 THR A N 1
ATOM 1184 C CA . THR A 1 162 ? 114.798 103.133 149.583 1.00 38.05 161 THR A CA 1
ATOM 1185 C C . THR A 1 162 ? 114.389 101.675 149.857 1.00 39.11 161 THR A C 1
ATOM 1186 O O . THR A 1 162 ? 115.117 100.779 149.527 1.00 39.08 161 THR A O 1
ATOM 1190 N N . GLN A 1 163 ? 113.214 101.441 150.426 1.00 39.79 162 GLN A N 1
ATOM 1191 C CA . GLN A 1 163 ? 112.663 100.093 150.496 1.00 41.26 162 GLN A CA 1
ATOM 1192 C C . GLN A 1 163 ? 112.361 99.527 149.097 1.00 40.68 162 GLN A C 1
ATOM 1193 O O . GLN A 1 163 ? 112.660 98.367 148.883 1.00 41.16 162 GLN A O 1
ATOM 1199 N N . LYS A 1 164 ? 111.800 100.321 148.164 1.00 41.23 163 LYS A N 1
ATOM 1200 C CA . LYS A 1 164 ? 111.617 99.883 146.769 1.00 42.56 163 LYS A CA 1
ATOM 1201 C C . LYS A 1 164 ? 112.926 99.902 146.001 1.00 39.57 163 LYS A C 1
ATOM 1202 O O . LYS A 1 164 ? 113.078 99.156 145.065 1.00 39.07 163 LYS A O 1
ATOM 1208 N N . PHE A 1 165 ? 113.847 100.794 146.361 1.00 39.47 164 PHE A N 1
ATOM 1209 C CA . PHE A 1 165 ? 115.097 100.979 145.606 1.00 38.88 164 PHE A CA 1
ATOM 1210 C C . PHE A 1 165 ? 116.267 100.838 146.558 1.00 37.71 164 PHE A C 1
ATOM 1211 O O . PHE A 1 165 ? 116.985 101.785 146.813 1.00 38.25 164 PHE A O 1
ATOM 1219 N N . PRO A 1 166 ? 116.448 99.631 147.099 1.00 37.56 165 PRO A N 1
ATOM 1220 C CA . PRO A 1 166 ? 117.396 99.414 148.184 1.00 38.16 165 PRO A CA 1
ATOM 1221 C C . PRO A 1 166 ? 118.859 99.539 147.834 1.00 37.31 165 PRO A C 1
ATOM 1222 O O . PRO A 1 166 ? 119.688 99.521 148.738 1.00 39.69 165 PRO A O 1
ATOM 1226 N N . GLN A 1 167 ? 119.183 99.690 146.561 1.00 36.52 166 GLN A N 1
ATOM 1227 C CA . GLN A 1 167 ? 120.559 99.913 146.150 1.00 36.11 166 GLN A CA 1
ATOM 1228 C C . GLN A 1 167 ? 120.787 101.348 145.686 1.00 34.69 166 GLN A C 1
ATOM 1229 O O . GLN A 1 167 ? 121.757 101.630 145.010 1.00 36.54 166 GLN A O 1
ATOM 1235 N N . THR A 1 168 ? 119.905 102.254 146.068 1.00 32.94 167 THR A N 1
ATOM 1236 C CA . THR A 1 168 ? 119.954 103.616 145.587 1.00 32.10 167 THR A CA 1
ATOM 1237 C C . THR A 1 168 ? 120.012 104.566 146.776 1.00 33.01 167 THR A C 1
ATOM 1238 O O . THR A 1 168 ? 119.271 104.387 147.749 1.00 35.16 167 THR A O 1
ATOM 1242 N N . VAL A 1 169 ? 120.909 105.546 146.706 1.00 32.25 168 VAL A N 1
ATOM 1243 C CA . VAL A 1 169 ? 120.946 106.626 147.669 1.00 32.13 168 VAL A CA 1
ATOM 1244 C C . VAL A 1 169 ? 120.217 107.834 147.079 1.00 33.77 168 VAL A C 1
ATOM 1245 O O . VAL A 1 169 ? 120.443 108.197 145.915 1.00 33.48 168 VAL A O 1
ATOM 1249 N N . PHE A 1 170 ? 119.382 108.469 147.900 1.00 33.69 169 PHE A N 1
ATOM 1250 C CA . PHE A 1 170 ? 118.613 109.648 147.506 1.00 33.42 169 PHE A CA 1
ATOM 1251 C C . PHE A 1 170 ? 119.177 110.916 148.142 1.00 33.94 169 PHE A C 1
ATOM 1252 O O . PHE A 1 170 ? 119.488 110.899 149.321 1.00 34.48 169 PHE A O 1
ATOM 1260 N N . LEU A 1 171 ? 119.308 111.993 147.355 1.00 32.34 170 LEU A N 1
ATOM 1261 C CA . LEU A 1 171 ? 119.831 113.297 147.809 1.00 31.77 170 LEU A CA 1
ATOM 1262 C C . LEU A 1 171 ? 118.817 114.387 147.473 1.00 32.32 170 LEU A C 1
ATOM 1263 O O . LEU A 1 171 ? 118.441 114.548 146.310 1.00 32.93 170 LEU A O 1
ATOM 1268 N N . ALA A 1 172 ? 118.358 115.121 148.484 1.00 33.22 171 ALA A N 1
ATOM 1269 C CA . ALA A 1 172 ? 117.509 116.289 148.265 1.00 32.77 171 ALA A CA 1
ATOM 1270 C C . ALA A 1 172 ? 118.310 117.490 148.722 1.00 34.01 171 ALA A C 1
ATOM 1271 O O . ALA A 1 172 ? 118.754 117.537 149.865 1.00 35.67 171 ALA A O 1
ATOM 1273 N N . THR A 1 173 ? 118.502 118.452 147.826 1.00 33.66 172 THR A N 1
ATOM 1274 C CA . THR A 1 173 ? 119.310 119.612 148.132 1.00 33.25 172 THR A CA 1
ATOM 1275 C C . THR A 1 173 ? 118.455 120.779 148.564 1.00 34.94 172 THR A C 1
ATOM 1276 O O . THR A 1 173 ? 117.303 120.909 148.138 1.00 33.48 172 THR A O 1
ATOM 1280 N N . GLY A 1 174 ? 119.049 121.623 149.410 1.00 37.35 173 GLY A N 1
ATOM 1281 C CA . GLY A 1 174 ? 118.407 122.826 149.932 1.00 38.92 173 GLY A CA 1
ATOM 1282 C C . GLY A 1 174 ? 119.243 123.546 150.988 1.00 40.64 173 GLY A C 1
ATOM 1283 O O . GLY A 1 174 ? 120.446 123.299 151.141 1.00 41.13 173 GLY A O 1
ATOM 1284 N N . ILE A 1 175 ? 118.593 124.429 151.741 1.00 41.77 174 ILE A N 1
ATOM 1285 C CA . ILE A 1 175 ? 119.275 125.122 152.834 1.00 41.99 174 ILE A CA 1
ATOM 1286 C C . ILE A 1 175 ? 119.974 124.039 153.645 1.00 40.83 174 ILE A C 1
ATOM 1287 O O . ILE A 1 175 ? 121.137 124.150 153.943 1.00 41.73 174 ILE A O 1
ATOM 1292 N N . GLN A 1 176 ? 119.223 123.011 154.011 1.00 40.78 175 GLN A N 1
ATOM 1293 C CA . GLN A 1 176 ? 119.768 121.778 154.540 1.00 41.50 175 GLN A CA 1
ATOM 1294 C C . GLN A 1 176 ? 119.630 120.723 153.451 1.00 40.75 175 GLN A C 1
ATOM 1295 O O . GLN A 1 176 ? 118.630 120.698 152.740 1.00 40.00 175 GLN A O 1
ATOM 1301 N N . ASP A 1 177 ? 120.618 119.846 153.334 1.00 39.22 176 ASP A N 1
ATOM 1302 C CA . ASP A 1 177 ? 120.559 118.761 152.372 1.00 38.71 176 ASP A CA 1
ATOM 1303 C C . ASP A 1 177 ? 120.180 117.478 153.093 1.00 38.69 176 ASP A C 1
ATOM 1304 O O . ASP A 1 177 ? 120.674 117.229 154.182 1.00 40.02 176 ASP A O 1
ATOM 1309 N N . VAL A 1 178 ? 119.304 116.680 152.487 1.00 37.82 177 VAL A N 1
ATOM 1310 C CA . VAL A 1 178 ? 118.841 115.433 153.083 1.00 37.08 177 VAL A CA 1
ATOM 1311 C C . VAL A 1 178 ? 119.331 114.273 152.230 1.00 37.33 177 VAL A C 1
ATOM 1312 O O . VAL A 1 178 ? 119.003 114.203 151.045 1.00 36.05 177 VAL A O 1
ATOM 1316 N N . LEU A 1 179 ? 120.143 113.400 152.833 1.00 36.60 178 LEU A N 1
ATOM 1317 C CA . LEU A 1 179 ? 120.614 112.165 152.189 1.00 36.28 178 LEU A CA 1
ATOM 1318 C C . LEU A 1 179 ? 120.031 110.931 152.897 1.00 36.83 178 LEU A C 1
ATOM 1319 O O . LEU A 1 179 ? 120.099 110.813 154.130 1.00 37.28 178 LEU A O 1
ATOM 1324 N N . VAL A 1 180 ? 119.425 110.034 152.112 1.00 36.33 179 VAL A N 1
ATOM 1325 C CA . VAL A 1 180 ? 118.782 108.842 152.639 1.00 35.32 179 VAL A CA 1
ATOM 1326 C C . VAL A 1 180 ? 119.216 107.600 151.874 1.00 36.83 179 VAL A C 1
ATOM 1327 O O . VAL A 1 180 ? 119.233 107.595 150.660 1.00 37.32 179 VAL A O 1
ATOM 1331 N N . SER A 1 181 ? 119.617 106.567 152.605 1.00 38.68 180 SER A N 1
ATOM 1332 C CA . SER A 1 181 ? 119.864 105.247 152.034 1.00 39.44 180 SER A CA 1
ATOM 1333 C C . SER A 1 181 ? 119.156 104.235 152.925 1.00 40.26 180 SER A C 1
ATOM 1334 O O . SER A 1 181 ? 118.507 104.620 153.891 1.00 39.59 180 SER A O 1
ATOM 1337 N N . GLN A 1 182 ? 119.262 102.951 152.591 1.00 41.59 181 GLN A N 1
ATOM 1338 C CA . GLN A 1 182 ? 118.676 101.901 153.417 1.00 42.29 181 GLN A CA 1
ATOM 1339 C C . GLN A 1 182 ? 119.410 101.806 154.750 1.00 42.89 181 GLN A C 1
ATOM 1340 O O . GLN A 1 182 ? 118.853 101.307 155.729 1.00 43.11 181 GLN A O 1
ATOM 1346 N N . GLU A 1 183 ? 120.648 102.300 154.783 1.00 43.70 182 GLU A N 1
ATOM 1347 C CA . GLU A 1 183 ? 121.505 102.233 155.972 1.00 44.79 182 GLU A CA 1
ATOM 1348 C C . GLU A 1 183 ? 121.613 103.497 156.800 1.00 45.76 182 GLU A C 1
ATOM 1349 O O . GLU A 1 183 ? 121.799 103.399 158.008 1.00 49.44 182 GLU A O 1
ATOM 1355 N N . GLN A 1 184 ? 121.512 104.669 156.178 1.00 45.46 183 GLN A N 1
ATOM 1356 C CA . GLN A 1 184 ? 121.737 105.933 156.894 1.00 45.99 183 GLN A CA 1
ATOM 1357 C C . GLN A 1 184 ? 120.817 107.079 156.493 1.00 42.08 183 GLN A C 1
ATOM 1358 O O . GLN A 1 184 ? 120.406 107.172 155.342 1.00 43.40 183 GLN A O 1
ATOM 1364 N N . VAL A 1 185 ? 120.552 107.974 157.438 1.00 38.20 184 VAL A N 1
ATOM 1365 C CA . VAL A 1 185 ? 119.926 109.256 157.153 1.00 37.75 184 VAL A CA 1
ATOM 1366 C C . VAL A 1 185 ? 120.901 110.336 157.602 1.00 39.14 184 VAL A C 1
ATOM 1367 O O . VAL A 1 185 ? 121.282 110.355 158.761 1.00 40.26 184 VAL A O 1
ATOM 1371 N N . ILE A 1 186 ? 121.310 111.221 156.685 1.00 39.11 185 ILE A N 1
ATOM 1372 C CA . ILE A 1 186 ? 122.244 112.320 156.988 1.00 35.95 185 ILE A CA 1
ATOM 1373 C C . ILE A 1 186 ? 121.633 113.665 156.579 1.00 37.51 185 ILE A C 1
ATOM 1374 O O . ILE A 1 186 ? 121.072 113.804 155.487 1.00 37.61 185 ILE A O 1
ATOM 1379 N N . VAL A 1 187 ? 121.726 114.649 157.470 1.00 38.68 186 VAL A N 1
ATOM 1380 C CA . VAL A 1 187 ? 121.371 116.017 157.133 1.00 38.20 186 VAL A CA 1
ATOM 1381 C C . VAL A 1 187 ? 122.641 116.892 157.147 1.00 40.14 186 VAL A C 1
ATOM 1382 O O . VAL A 1 187 ? 123.413 116.861 158.104 1.00 39.64 186 VAL A O 1
ATOM 1386 N N . LEU A 1 188 ? 122.851 117.636 156.057 1.00 40.51 187 LEU A N 1
ATOM 1387 C CA . LEU A 1 188 ? 124.005 118.518 155.899 1.00 40.52 187 LEU A CA 1
ATOM 1388 C C . LEU A 1 188 ? 123.554 119.982 155.913 1.00 41.99 187 LEU A C 1
ATOM 1389 O O . LEU A 1 188 ? 122.457 120.306 155.436 1.00 39.78 187 LEU A O 1
ATOM 1394 N N . GLN A 1 189 ? 124.407 120.860 156.450 1.00 43.74 188 GLN A N 1
ATOM 1395 C CA . GLN A 1 189 ? 124.058 122.276 156.656 1.00 45.55 188 GLN A CA 1
ATOM 1396 C C . GLN A 1 189 ? 125.186 123.219 156.303 1.00 43.84 188 GLN A C 1
ATOM 1397 O O . GLN A 1 189 ? 125.502 124.117 157.073 1.00 45.25 188 GLN A O 1
ATOM 1403 N N . ASN A 1 190 ? 125.792 123.013 155.139 1.00 41.62 189 ASN A N 1
ATOM 1404 C CA . ASN A 1 190 ? 126.772 123.941 154.634 1.00 39.23 189 ASN A CA 1
ATOM 1405 C C . ASN A 1 190 ? 126.213 124.766 153.498 1.00 37.87 189 ASN A C 1
ATOM 1406 O O . ASN A 1 190 ? 125.040 124.646 153.148 1.00 36.66 189 ASN A O 1
ATOM 1411 N N . GLY A 1 191 ? 127.046 125.669 152.987 1.00 38.08 190 GLY A N 1
ATOM 1412 C CA . GLY A 1 191 ? 126.704 126.482 151.815 1.00 38.10 190 GLY A CA 1
ATOM 1413 C C . GLY A 1 191 ? 126.193 127.855 152.165 1.00 37.40 190 GLY A C 1
ATOM 1414 O O . GLY A 1 191 ? 126.122 128.213 153.312 1.00 38.37 190 GLY A O 1
ATOM 1415 N N . VAL A 1 192 ? 125.833 128.630 151.159 1.00 38.03 191 VAL A N 1
ATOM 1416 C CA . VAL A 1 192 ? 125.305 129.975 151.361 1.00 36.38 191 VAL A CA 1
ATOM 1417 C C . VAL A 1 192 ? 124.156 130.146 150.378 1.00 37.66 191 VAL A C 1
ATOM 1418 O O . VAL A 1 192 ? 124.085 129.422 149.381 1.00 38.75 191 VAL A O 1
ATOM 1422 N N . PRO A 1 193 ? 123.241 131.086 150.648 1.00 38.88 192 PRO A N 1
ATOM 1423 C CA . PRO A 1 193 ? 122.054 131.265 149.787 1.00 37.60 192 PRO A CA 1
ATOM 1424 C C . PRO A 1 193 ? 122.364 131.705 148.367 1.00 37.15 192 PRO A C 1
ATOM 1425 O O . PRO A 1 193 ? 121.557 131.487 147.480 1.00 38.52 192 PRO A O 1
ATOM 1429 N N . GLU A 1 194 ? 123.519 132.317 148.156 1.00 37.26 193 GLU A N 1
ATOM 1430 C CA . GLU A 1 194 ? 123.921 132.746 146.822 1.00 37.68 193 GLU A CA 1
ATOM 1431 C C . GLU A 1 194 ? 124.117 131.563 145.850 1.00 36.88 193 GLU A C 1
ATOM 1432 O O . GLU A 1 194 ? 124.123 131.739 144.628 1.00 34.92 193 GLU A O 1
ATOM 1438 N N . LEU A 1 195 ? 124.274 130.361 146.395 1.00 35.83 194 LEU A N 1
ATOM 1439 C CA . LEU A 1 195 ? 124.364 129.158 145.583 1.00 35.62 194 LEU A CA 1
ATOM 1440 C C . LEU A 1 195 ? 123.069 128.864 144.837 1.00 36.17 194 LEU A C 1
ATOM 1441 O O . LEU A 1 195 ? 123.043 127.978 143.987 1.00 36.69 194 LEU A O 1
ATOM 1446 N N . ASP A 1 196 ? 122.006 129.606 145.127 1.00 37.24 195 ASP A N 1
ATOM 1447 C CA . ASP A 1 196 ? 120.812 129.588 144.273 1.00 38.81 195 ASP A CA 1
ATOM 1448 C C . ASP A 1 196 ? 120.764 130.654 143.241 1.00 35.56 195 ASP A C 1
ATOM 1449 O O . ASP A 1 196 ? 119.768 130.762 142.571 1.00 35.48 195 ASP A O 1
ATOM 1454 N N . CYS A 1 197 ? 121.803 131.464 143.127 1.00 35.68 196 CYS A N 1
ATOM 1455 C CA . CYS A 1 197 ? 121.738 132.667 142.301 1.00 35.59 196 CYS A CA 1
ATOM 1456 C C . CYS A 1 197 ? 122.666 132.646 141.120 1.00 34.81 196 CYS A C 1
ATOM 1457 O O . CYS A 1 197 ? 122.940 133.691 140.535 1.00 33.67 196 CYS A O 1
ATOM 1460 N N . PHE A 1 198 ? 123.165 131.463 140.775 1.00 34.42 197 PHE A N 1
ATOM 1461 C CA . PHE A 1 198 ? 123.661 131.241 139.424 1.00 34.88 197 PHE A CA 1
ATOM 1462 C C . PHE A 1 198 ? 123.234 129.887 138.955 1.00 34.94 197 PHE A C 1
ATOM 1463 O O . PHE A 1 198 ? 122.885 129.031 139.753 1.00 35.48 197 PHE A O 1
ATOM 1471 N N . THR A 1 199 ? 123.215 129.712 137.644 1.00 34.41 198 THR A N 1
ATOM 1472 C CA . THR A 1 199 ? 122.656 128.513 137.073 1.00 33.98 198 THR A CA 1
ATOM 1473 C C . THR A 1 199 ? 123.647 127.369 137.205 1.00 32.50 198 THR A C 1
ATOM 1474 O O . THR A 1 199 ? 124.844 127.581 137.074 1.00 29.97 198 THR A O 1
ATOM 1478 N N . GLY A 1 200 ? 123.127 126.181 137.525 1.00 32.70 199 GLY A N 1
ATOM 1479 C CA . GLY A 1 200 ? 123.873 124.908 137.450 1.00 31.50 199 GLY A CA 1
ATOM 1480 C C . GLY A 1 200 ? 124.479 124.350 138.733 1.00 31.47 199 GLY A C 1
ATOM 1481 O O . GLY A 1 200 ? 125.223 123.351 138.695 1.00 30.38 199 GLY A O 1
ATOM 1482 N N . THR A 1 201 ? 124.202 124.970 139.878 1.00 31.25 200 THR A N 1
ATOM 1483 C CA . THR A 1 201 ? 124.842 124.503 141.114 1.00 31.87 200 THR A CA 1
ATOM 1484 C C . THR A 1 201 ? 124.385 123.063 141.395 1.00 31.96 200 THR A C 1
ATOM 1485 O O . THR A 1 201 ? 125.208 122.177 141.698 1.00 33.86 200 THR A O 1
ATOM 1489 N N . GLY A 1 202 ? 123.085 122.822 141.247 1.00 30.62 201 GLY A N 1
ATOM 1490 C CA . GLY A 1 202 ? 122.539 121.472 141.376 1.00 30.60 201 GLY A CA 1
ATOM 1491 C C . GLY A 1 202 ? 123.129 120.487 140.379 1.00 31.48 201 GLY A C 1
ATOM 1492 O O . GLY A 1 202 ? 123.549 119.390 140.767 1.00 30.03 201 GLY A O 1
ATOM 1493 N N . ASP A 1 203 ? 123.160 120.892 139.103 1.00 31.28 202 ASP A N 1
ATOM 1494 C CA . ASP A 1 203 ? 123.728 120.087 138.009 1.00 30.34 202 ASP A CA 1
ATOM 1495 C C . ASP A 1 203 ? 125.171 119.712 138.326 1.00 29.58 202 ASP A C 1
ATOM 1496 O O . ASP A 1 203 ? 125.560 118.533 138.180 1.00 27.67 202 ASP A O 1
ATOM 1501 N N . LEU A 1 204 ? 125.961 120.693 138.771 1.00 28.94 203 LEU A N 1
ATOM 1502 C CA . LEU A 1 204 ? 127.382 120.421 139.078 1.00 29.45 203 LEU A CA 1
ATOM 1503 C C . LEU A 1 204 ? 127.532 119.506 140.303 1.00 28.69 203 LEU A C 1
ATOM 1504 O O . LEU A 1 204 ? 128.408 118.640 140.337 1.00 28.93 203 LEU A O 1
ATOM 1509 N N . VAL A 1 205 ? 126.652 119.646 141.284 1.00 28.50 204 VAL A N 1
ATOM 1510 C CA . VAL A 1 205 ? 126.703 118.717 142.418 1.00 28.74 204 VAL A CA 1
ATOM 1511 C C . VAL A 1 205 ? 126.479 117.270 141.938 1.00 28.90 204 VAL A C 1
ATOM 1512 O O . VAL A 1 205 ? 127.192 116.329 142.358 1.00 29.24 204 VAL A O 1
ATOM 1516 N N . GLY A 1 206 ? 125.541 117.103 141.014 1.00 28.87 205 GLY A N 1
ATOM 1517 C CA . GLY A 1 206 ? 125.350 115.802 140.373 1.00 28.48 205 GLY A CA 1
ATOM 1518 C C . GLY A 1 206 ? 126.620 115.251 139.738 1.00 27.65 205 GLY A C 1
ATOM 1519 O O . GLY A 1 206 ? 126.973 114.081 139.925 1.00 28.92 205 GLY A O 1
ATOM 1520 N N . ALA A 1 207 ? 127.317 116.106 139.000 1.00 27.38 206 ALA A N 1
ATOM 1521 C CA . ALA A 1 207 ? 128.525 115.683 138.301 1.00 27.66 206 ALA A CA 1
ATOM 1522 C C . ALA A 1 207 ? 129.620 115.350 139.328 1.00 28.81 206 ALA A C 1
ATOM 1523 O O . ALA A 1 207 ? 130.319 114.342 139.174 1.00 27.67 206 ALA A O 1
ATOM 1525 N N . LEU A 1 208 ? 129.725 116.146 140.399 1.00 29.05 207 LEU A N 1
ATOM 1526 C CA . LEU A 1 208 ? 130.731 115.879 141.429 1.00 29.23 207 LEU A CA 1
ATOM 1527 C C . LEU A 1 208 ? 130.493 114.540 142.109 1.00 29.35 207 LEU A C 1
ATOM 1528 O O . LEU A 1 208 ? 131.427 113.777 142.306 1.00 29.14 207 LEU A O 1
ATOM 1533 N N . VAL A 1 209 ? 129.241 114.226 142.427 1.00 30.66 208 VAL A N 1
ATOM 1534 C CA . VAL A 1 209 ? 128.905 112.903 142.971 1.00 29.20 208 VAL A CA 1
ATOM 1535 C C . VAL A 1 209 ? 129.370 111.804 142.017 1.00 30.87 208 VAL A C 1
ATOM 1536 O O . VAL A 1 209 ? 130.050 110.866 142.419 1.00 32.77 208 VAL A O 1
ATOM 1540 N N . ALA A 1 210 ? 129.036 111.931 140.742 1.00 31.03 209 ALA A N 1
ATOM 1541 C CA . ALA A 1 210 ? 129.463 110.933 139.776 1.00 31.16 209 ALA A CA 1
ATOM 1542 C C . ALA A 1 210 ? 130.987 110.801 139.790 1.00 32.40 209 ALA A C 1
ATOM 1543 O O . ALA A 1 210 ? 131.531 109.700 139.711 1.00 32.93 209 ALA A O 1
ATOM 1545 N N . ALA A 1 211 ? 131.676 111.937 139.876 1.00 32.56 210 ALA A N 1
ATOM 1546 C CA . ALA A 1 211 ? 133.132 111.950 139.845 1.00 31.67 210 ALA A CA 1
ATOM 1547 C C . ALA A 1 211 ? 133.667 111.118 141.012 1.00 31.76 210 ALA A C 1
ATOM 1548 O O . ALA A 1 211 ? 134.570 110.289 140.825 1.00 31.36 210 ALA A O 1
ATOM 1550 N N . LEU A 1 212 ? 133.106 111.323 142.204 1.00 31.03 211 LEU A N 1
ATOM 1551 C CA . LEU A 1 212 ? 133.591 110.590 143.372 1.00 32.54 211 LEU A CA 1
ATOM 1552 C C . LEU A 1 212 ? 133.239 109.114 143.257 1.00 32.80 211 LEU A C 1
ATOM 1553 O O . LEU A 1 212 ? 134.066 108.282 143.584 1.00 34.35 211 LEU A O 1
ATOM 1558 N N . LEU A 1 213 ? 132.040 108.788 142.776 1.00 32.45 212 LEU A N 1
ATOM 1559 C CA . LEU A 1 213 ? 131.689 107.395 142.507 1.00 32.07 212 LEU A CA 1
ATOM 1560 C C . LEU A 1 213 ? 132.684 106.765 141.549 1.00 32.81 212 LEU A C 1
ATOM 1561 O O . LEU A 1 213 ? 133.131 105.644 141.751 1.00 33.91 212 LEU A O 1
ATOM 1566 N N . GLY A 1 214 ? 133.049 107.490 140.512 1.00 32.97 213 GLY A N 1
ATOM 1567 C CA . GLY A 1 214 ? 133.976 106.954 139.517 1.00 35.55 213 GLY A CA 1
ATOM 1568 C C . GLY A 1 214 ? 135.399 106.748 140.029 1.00 36.73 213 GLY A C 1
ATOM 1569 O O . GLY A 1 214 ? 136.119 105.853 139.558 1.00 36.97 213 GLY A O 1
ATOM 1570 N N . GLU A 1 215 ? 135.811 107.590 140.971 1.00 36.31 214 GLU A N 1
ATOM 1571 C CA . GLU A 1 215 ? 137.102 107.446 141.607 1.00 36.94 214 GLU A CA 1
ATOM 1572 C C . GLU A 1 215 ? 137.129 106.178 142.464 1.00 37.92 214 GLU A C 1
ATOM 1573 O O . GLU A 1 215 ? 138.191 105.635 142.719 1.00 40.25 214 GLU A O 1
ATOM 1579 N N . GLY A 1 216 ? 135.967 105.714 142.913 1.00 37.01 215 GLY A N 1
ATOM 1580 C CA . GLY A 1 216 ? 135.895 104.500 143.710 1.00 36.36 215 GLY A CA 1
ATOM 1581 C C . GLY A 1 216 ? 135.244 104.600 145.087 1.00 36.92 215 GLY A C 1
ATOM 1582 O O . GLY A 1 216 ? 135.190 103.614 145.798 1.00 37.05 215 GLY A O 1
ATOM 1583 N N . ASN A 1 217 ? 134.721 105.761 145.467 1.00 37.59 216 ASN A N 1
ATOM 1584 C CA . ASN A 1 217 ? 134.093 105.939 146.782 1.00 37.70 216 ASN A CA 1
ATOM 1585 C C . ASN A 1 217 ? 132.714 105.285 146.881 1.00 37.81 216 ASN A C 1
ATOM 1586 O O . ASN A 1 217 ? 131.991 105.179 145.884 1.00 40.15 216 ASN A O 1
ATOM 1591 N N . ALA A 1 218 ? 132.338 104.864 148.084 1.00 37.22 217 ALA A N 1
ATOM 1592 C CA . ALA A 1 218 ? 131.007 104.305 148.321 1.00 35.49 217 ALA A CA 1
ATOM 1593 C C . ALA A 1 218 ? 129.958 105.370 148.029 1.00 35.91 217 ALA A C 1
ATOM 1594 O O . ALA A 1 218 ? 130.238 106.555 148.140 1.00 37.45 217 ALA A O 1
ATOM 1596 N N . PRO A 1 219 ? 128.746 104.967 147.629 1.00 35.74 218 PRO A N 1
ATOM 1597 C CA . PRO A 1 219 ? 127.708 105.958 147.292 1.00 35.76 218 PRO A CA 1
ATOM 1598 C C . PRO A 1 219 ? 127.411 107.050 148.317 1.00 35.32 218 PRO A C 1
ATOM 1599 O O . PRO A 1 219 ? 127.465 108.222 147.961 1.00 35.67 218 PRO A O 1
ATOM 1611 N N . THR A 1 221 ? 129.209 108.069 150.738 1.00 34.97 220 THR A N 1
ATOM 1612 C CA . THR A 1 221 ? 130.433 108.864 150.833 1.00 36.69 220 THR A CA 1
ATOM 1613 C C . THR A 1 221 ? 130.561 109.852 149.676 1.00 36.26 220 THR A C 1
ATOM 1614 O O . THR A 1 221 ? 130.897 111.028 149.872 1.00 38.97 220 THR A O 1
ATOM 1618 N N . ALA A 1 222 ? 130.315 109.354 148.470 1.00 34.75 221 ALA A N 1
ATOM 1619 C CA . ALA A 1 222 ? 130.351 110.177 147.279 1.00 34.23 221 ALA A CA 1
ATOM 1620 C C . ALA A 1 222 ? 129.375 111.358 147.417 1.00 33.46 221 ALA A C 1
ATOM 1621 O O . ALA A 1 222 ? 129.737 112.523 147.160 1.00 32.76 221 ALA A O 1
ATOM 1623 N N . ALA A 1 223 ? 128.149 111.053 147.849 1.00 32.37 222 ALA A N 1
ATOM 1624 C CA . ALA A 1 223 ? 127.105 112.076 147.960 1.00 31.93 222 ALA A CA 1
ATOM 1625 C C . ALA A 1 223 ? 127.461 113.125 149.029 1.00 32.18 222 ALA A C 1
ATOM 1626 O O . ALA A 1 223 ? 127.367 114.328 148.790 1.00 32.58 222 ALA A O 1
ATOM 1628 N N . VAL A 1 224 ? 127.868 112.656 150.202 1.00 32.52 223 VAL A N 1
ATOM 1629 C CA . VAL A 1 224 ? 128.166 113.529 151.341 1.00 32.82 223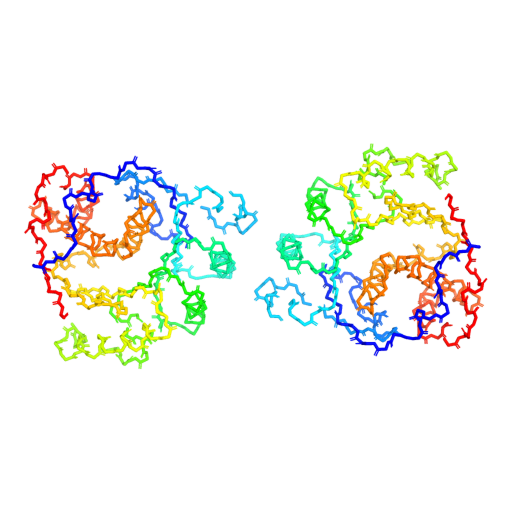 VAL A CA 1
ATOM 1630 C C . VAL A 1 224 ? 129.364 114.420 151.031 1.00 33.50 223 VAL A C 1
ATOM 1631 O O . VAL A 1 224 ? 129.301 115.633 151.264 1.00 33.64 223 VAL A O 1
ATOM 1635 N N . ALA A 1 225 ? 130.426 113.830 150.480 1.00 33.82 224 ALA A N 1
ATOM 1636 C CA . ALA A 1 225 ? 131.641 114.590 150.124 1.00 34.32 224 ALA A CA 1
ATOM 1637 C C . ALA A 1 225 ? 131.422 115.588 148.973 1.00 34.39 224 ALA A C 1
ATOM 1638 O O . ALA A 1 225 ? 131.909 116.711 149.019 1.00 34.39 224 ALA A O 1
ATOM 1640 N N . ALA A 1 226 ? 130.673 115.188 147.955 1.00 35.27 225 ALA A N 1
ATOM 1641 C CA . ALA A 1 226 ? 130.425 116.071 146.818 1.00 33.87 225 ALA A CA 1
ATOM 1642 C C . ALA A 1 226 ? 129.642 117.286 147.264 1.00 32.83 225 ALA A C 1
ATOM 1643 O O . ALA A 1 226 ? 130.022 118.418 146.973 1.00 32.99 225 ALA A O 1
ATOM 1645 N N . VAL A 1 227 ? 128.555 117.056 147.982 1.00 32.49 226 VAL A N 1
ATOM 1646 C CA . VAL A 1 227 ? 127.720 118.157 148.459 1.00 33.12 226 VAL A CA 1
ATOM 1647 C C . VAL A 1 227 ? 128.500 119.062 149.405 1.00 34.27 226 VAL A C 1
ATOM 1648 O O . VAL A 1 227 ? 128.458 120.290 149.303 1.00 33.81 226 VAL A O 1
ATOM 1652 N N . SER A 1 228 ? 129.236 118.448 150.323 1.00 35.71 227 SER A N 1
ATOM 1653 C CA . SER A 1 228 ? 130.001 119.213 151.319 1.00 34.89 227 SER A CA 1
ATOM 1654 C C . SER A 1 228 ? 131.078 120.048 150.646 1.00 34.39 227 SER A C 1
ATOM 1655 O O . SER A 1 228 ? 131.216 121.235 150.898 1.00 34.72 227 SER A O 1
ATOM 1658 N N . TYR A 1 229 ? 131.831 119.427 149.761 1.00 33.97 228 TYR A N 1
ATOM 1659 C CA . TYR A 1 229 ? 132.914 120.140 149.111 1.00 33.76 228 TYR A CA 1
ATOM 1660 C C . TYR A 1 229 ? 132.376 121.324 148.309 1.00 33.15 228 TYR A C 1
ATOM 1661 O O . TYR A 1 229 ? 132.864 122.438 148.420 1.00 33.98 228 TYR A O 1
ATOM 1670 N N . PHE A 1 230 ? 131.336 121.094 147.528 1.00 33.55 229 PHE A N 1
ATOM 1671 C CA . PHE A 1 230 ? 130.809 122.159 146.682 1.00 32.55 229 PHE A CA 1
ATOM 1672 C C . PHE A 1 230 ? 130.269 123.276 147.552 1.00 31.70 229 PHE A C 1
ATOM 1673 O O . PHE A 1 230 ? 130.499 124.442 147.284 1.00 30.13 229 PHE A O 1
ATOM 1681 N N . ASN A 1 231 ? 129.549 122.920 148.605 1.00 32.50 230 ASN A N 1
ATOM 1682 C CA . ASN A 1 231 ? 128.958 123.943 149.455 1.00 35.18 230 ASN A CA 1
ATOM 1683 C C . ASN A 1 231 ? 130.000 124.724 150.246 1.00 35.61 230 ASN A C 1
ATOM 1684 O O . ASN A 1 231 ? 129.800 125.899 150.512 1.00 35.91 230 ASN A O 1
ATOM 1689 N N . LEU A 1 232 ? 131.105 124.074 150.607 1.00 35.77 231 LEU A N 1
ATOM 1690 C CA . LEU A 1 232 ? 132.188 124.762 151.301 1.00 36.93 231 LEU A CA 1
ATOM 1691 C C . LEU A 1 232 ? 132.946 125.638 150.309 1.00 37.11 231 LEU A C 1
ATOM 1692 O O . LEU A 1 232 ? 133.456 126.672 150.697 1.00 38.36 231 LEU A O 1
ATOM 1697 N N . CYS A 1 233 ? 132.992 125.259 149.035 1.00 36.83 232 CYS A N 1
ATOM 1698 C CA . CYS A 1 233 ? 133.548 126.156 148.021 1.00 36.56 232 CYS A CA 1
ATOM 1699 C C . CYS A 1 233 ? 132.737 127.428 147.952 1.00 36.63 232 CYS A C 1
ATOM 1700 O O . CYS A 1 233 ? 133.287 128.507 147.835 1.00 35.88 232 CYS A O 1
ATOM 1703 N N . GLY A 1 234 ? 131.424 127.300 148.052 1.00 37.80 233 GLY A N 1
ATOM 1704 C CA . GLY A 1 234 ? 130.552 128.471 148.134 1.00 39.36 233 GLY A CA 1
ATOM 1705 C C . GLY A 1 234 ? 130.843 129.358 149.350 1.00 40.27 233 GLY A C 1
ATOM 1706 O O . GLY A 1 234 ? 130.914 130.591 149.232 1.00 39.16 233 GLY A O 1
ATOM 1707 N N . GLU A 1 235 ? 131.000 128.729 150.519 1.00 39.33 234 GLU A N 1
ATOM 1708 C CA . GLU A 1 235 ? 131.252 129.455 151.758 1.00 38.54 234 GLU A CA 1
ATOM 1709 C C . GLU A 1 235 ? 132.514 130.324 151.628 1.00 37.93 234 GLU A C 1
ATOM 1710 O O . GLU A 1 235 ? 132.472 131.519 151.930 1.00 37.13 234 GLU A O 1
ATOM 1716 N N . LYS A 1 236 ? 133.603 129.728 151.132 1.00 37.94 235 LYS A N 1
ATOM 1717 C CA . LYS A 1 236 ? 134.862 130.447 150.863 1.00 38.88 235 LYS A CA 1
ATOM 1718 C C . LYS A 1 236 ? 134.667 131.531 149.846 1.00 39.74 235 LYS A C 1
ATOM 1719 O O . LYS A 1 236 ? 135.166 132.633 150.009 1.00 41.67 235 LYS A O 1
ATOM 1725 N N . ALA A 1 237 ? 133.953 131.204 148.779 1.00 39.76 236 ALA A N 1
ATOM 1726 C CA . ALA A 1 237 ? 133.730 132.145 147.696 1.00 38.48 236 ALA A CA 1
ATOM 1727 C C . ALA A 1 237 ? 132.999 133.389 148.181 1.00 36.85 236 ALA A C 1
ATOM 1728 O O . ALA A 1 237 ? 133.318 134.504 147.773 1.00 35.19 236 ALA A O 1
ATOM 1730 N N . LYS A 1 238 ? 132.022 133.211 149.059 1.00 36.97 237 LYS A N 1
ATOM 1731 C CA . LYS A 1 238 ? 131.285 134.363 149.586 1.00 38.25 237 LYS A CA 1
ATOM 1732 C C . LYS A 1 238 ? 132.206 135.348 150.304 1.00 39.39 237 LYS A C 1
ATOM 1733 O O . LYS A 1 238 ? 132.100 136.552 150.120 1.00 39.73 237 LYS A O 1
ATOM 1739 N N . THR A 1 239 ? 133.139 134.839 151.093 1.00 40.26 238 THR A N 1
ATOM 1740 C CA . THR A 1 239 ? 134.071 135.727 151.770 1.00 40.30 238 THR A CA 1
ATOM 1741 C C . THR A 1 239 ? 134.947 136.527 150.796 1.00 41.58 238 THR A C 1
ATOM 1742 O O . THR A 1 239 ? 135.387 137.587 151.148 1.00 44.84 238 THR A O 1
ATOM 1746 N N . LYS A 1 240 ? 135.210 136.041 149.588 1.00 43.63 239 LYS A N 1
ATOM 1747 C CA . LYS A 1 240 ? 136.106 136.741 148.652 1.00 43.91 239 LYS A CA 1
ATOM 1748 C C . LYS A 1 240 ? 135.382 137.581 147.573 1.00 43.87 239 LYS A C 1
ATOM 1749 O O . LYS A 1 240 ? 136.035 138.144 146.717 1.00 44.84 239 LYS A O 1
ATOM 1755 N N . SER A 1 241 ? 134.056 137.666 147.590 1.00 44.65 240 SER A N 1
ATOM 1756 C CA . SER A 1 241 ? 133.304 138.029 146.381 1.00 44.64 240 SER A CA 1
ATOM 1757 C C . SER A 1 241 ? 132.427 139.220 146.582 1.00 43.65 240 SER A C 1
ATOM 1758 O O . SER A 1 241 ? 131.869 139.376 147.648 1.00 43.83 240 SER A O 1
ATOM 1761 N N . GLN A 1 242 ? 132.277 140.043 145.546 1.00 44.53 241 GLN A N 1
ATOM 1762 C CA . GLN A 1 242 ? 131.266 141.089 145.561 1.00 44.55 241 GLN A CA 1
ATOM 1763 C C . GLN A 1 242 ? 130.533 141.130 144.239 1.00 43.40 241 GLN A C 1
ATOM 1764 O O . GLN A 1 242 ? 131.133 141.416 143.205 1.00 44.57 241 GLN A O 1
ATOM 1770 N N . GLY A 1 243 ? 129.234 140.852 144.284 1.00 41.45 242 GLY A N 1
ATOM 1771 C CA . GLY A 1 243 ? 1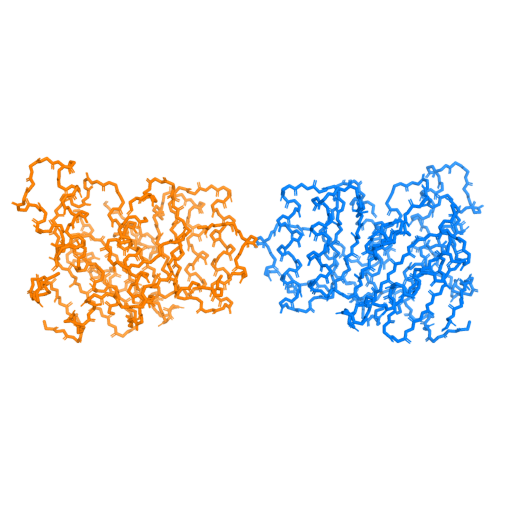28.450 140.599 143.074 1.00 40.47 242 GLY A CA 1
ATOM 1772 C C . GLY A 1 243 ? 128.290 139.108 142.791 1.00 38.05 242 GLY A C 1
ATOM 1773 O O . GLY A 1 243 ? 129.143 138.266 143.158 1.00 37.12 242 GLY A O 1
ATOM 1774 N N . LEU A 1 244 ? 127.198 138.764 142.123 1.00 36.49 243 LEU A N 1
ATOM 1775 C CA . LEU A 1 244 ? 126.883 137.346 141.894 1.00 34.71 243 LEU A CA 1
ATOM 1776 C C . LEU A 1 244 ? 127.756 136.704 140.804 1.00 33.98 243 LEU A C 1
ATOM 1777 O O . LEU A 1 244 ? 128.227 135.581 140.986 1.00 34.65 243 LEU A O 1
ATOM 1782 N N . ALA A 1 245 ? 127.990 137.399 139.687 1.00 32.59 244 ALA A N 1
ATOM 1783 C CA . ALA A 1 245 ? 128.929 136.884 138.667 1.00 33.65 244 ALA A CA 1
ATOM 1784 C C . ALA A 1 245 ? 130.271 136.556 139.326 1.00 35.37 244 ALA A C 1
ATOM 1785 O O . ALA A 1 245 ? 130.857 135.490 139.103 1.00 33.95 244 ALA A O 1
ATOM 1787 N N . ASP A 1 246 ? 130.733 137.479 140.160 1.00 37.34 245 ASP A N 1
ATOM 1788 C CA . ASP A 1 246 ? 132.001 137.327 140.850 1.00 38.58 245 ASP A CA 1
ATOM 1789 C C . ASP A 1 246 ? 131.933 136.149 141.828 1.00 36.67 245 ASP A C 1
ATOM 1790 O O . ASP A 1 246 ? 132.847 135.323 141.888 1.00 37.08 245 ASP A O 1
ATOM 1795 N N . PHE A 1 247 ? 130.835 136.054 142.571 1.00 35.87 246 PHE A N 1
ATOM 1796 C CA . PHE A 1 247 ? 130.605 134.913 143.472 1.00 35.07 246 PHE A CA 1
ATOM 1797 C C . PHE A 1 247 ? 130.607 133.563 142.743 1.00 35.78 246 PHE A C 1
ATOM 1798 O O . PHE A 1 247 ? 131.149 132.573 143.239 1.00 37.20 246 PHE A O 1
ATOM 1806 N N . ARG A 1 248 ? 129.982 133.523 141.579 1.00 34.96 247 ARG A N 1
ATOM 1807 C CA . ARG A 1 248 ? 130.008 132.323 140.743 1.00 35.35 247 ARG A CA 1
ATOM 1808 C C . ARG A 1 248 ? 131.434 131.965 140.348 1.00 34.31 247 ARG A C 1
ATOM 1809 O O . ARG A 1 248 ? 131.877 130.838 140.520 1.00 34.85 247 ARG A O 1
ATOM 1817 N N . GLN A 1 249 ? 132.147 132.940 139.812 1.00 33.90 248 GLN A N 1
ATOM 1818 C CA . GLN A 1 249 ? 133.502 132.721 139.364 1.00 35.43 248 GLN A CA 1
ATOM 1819 C C . GLN A 1 249 ? 134.330 132.149 140.484 1.00 34.87 248 GLN A C 1
ATOM 1820 O O . GLN A 1 249 ? 135.068 131.189 140.279 1.00 34.92 248 GLN A O 1
ATOM 1826 N N . ASN A 1 250 ? 134.195 132.720 141.677 1.00 34.83 249 ASN A N 1
ATOM 1827 C CA . ASN A 1 250 ? 135.010 132.274 142.815 1.00 36.66 249 ASN A CA 1
ATOM 1828 C C . ASN A 1 250 ? 134.628 130.905 143.331 1.00 35.95 249 ASN A C 1
ATOM 1829 O O . ASN A 1 250 ? 135.498 130.141 143.744 1.00 37.54 249 ASN A O 1
ATOM 1834 N N . THR A 1 251 ? 133.338 130.581 143.301 1.00 34.44 250 THR A N 1
ATOM 1835 C CA . THR A 1 251 ? 132.907 129.242 143.677 1.00 34.67 250 THR A CA 1
ATOM 1836 C C . THR A 1 251 ? 133.574 128.220 142.744 1.00 34.95 250 THR A C 1
ATOM 1837 O O . THR A 1 251 ? 134.141 127.226 143.200 1.00 33.74 250 THR A O 1
ATOM 1841 N N . LEU A 1 252 ? 133.532 128.484 141.442 1.00 34.72 251 LEU A N 1
ATOM 1842 C CA . LEU A 1 252 ? 134.089 127.549 140.470 1.00 35.24 251 LEU A CA 1
ATOM 1843 C C . LEU A 1 252 ? 135.581 127.455 140.641 1.00 35.62 251 LEU A C 1
ATOM 1844 O O . LEU A 1 252 ? 136.156 126.373 140.491 1.00 35.61 251 LEU A O 1
ATOM 1849 N N . ASN A 1 253 ? 136.199 128.590 140.968 1.00 35.79 252 ASN A N 1
ATOM 1850 C CA . ASN A 1 253 ? 137.638 128.631 141.210 1.00 34.24 252 ASN A CA 1
ATOM 1851 C C . ASN A 1 253 ? 138.012 127.803 142.425 1.00 32.93 252 ASN A C 1
ATOM 1852 O O . ASN A 1 253 ? 138.982 127.041 142.400 1.00 31.28 252 ASN A O 1
ATOM 1857 N N . GLN A 1 254 ? 137.221 127.926 143.485 1.00 33.69 253 GLN A N 1
ATOM 1858 C CA . GLN A 1 254 ? 137.493 127.149 144.695 1.00 35.73 253 GLN A CA 1
ATOM 1859 C C . GLN A 1 254 ? 137.452 125.650 144.462 1.00 36.17 253 GLN A C 1
ATOM 1860 O O . GLN A 1 254 ? 138.144 124.906 145.152 1.00 37.16 253 GLN A O 1
ATOM 1866 N N . LEU A 1 255 ? 136.682 125.186 143.488 1.00 35.83 254 LEU A N 1
ATOM 1867 C CA . LEU A 1 255 ? 136.690 123.757 143.213 1.00 35.61 254 LEU A CA 1
ATOM 1868 C C . LEU A 1 255 ? 138.129 123.246 143.070 1.00 35.62 254 LEU A C 1
ATOM 1869 O O . LEU A 1 255 ? 138.448 122.150 143.527 1.00 36.10 254 LEU A O 1
ATOM 1874 N N . SER A 1 256 ? 139.001 124.032 142.452 1.00 35.37 255 SER A N 1
ATOM 1875 C CA . SER A 1 256 ? 140.387 123.603 142.280 1.00 36.57 255 SER A CA 1
ATOM 1876 C C . SER A 1 256 ? 141.318 123.987 143.454 1.00 37.34 255 SER A C 1
ATOM 1877 O O . SER A 1 256 ? 142.438 123.522 143.506 1.00 37.57 255 SER A O 1
ATOM 1880 N N . LEU A 1 257 ? 140.874 124.837 144.380 1.00 37.92 256 LEU A N 1
ATOM 1881 C CA . LEU A 1 257 ? 141.764 125.326 145.438 1.00 36.15 256 LEU A CA 1
ATOM 1882 C C . LEU A 1 257 ? 141.447 124.761 146.820 1.00 37.28 256 LEU A C 1
ATOM 1883 O O . LEU A 1 257 ? 142.354 124.368 147.544 1.00 39.15 256 LEU A O 1
ATOM 1888 N N . LEU A 1 258 ? 140.179 124.731 147.203 1.00 39.14 257 LEU A N 1
ATOM 1889 C CA . LEU A 1 258 ? 139.812 124.365 148.586 1.00 40.48 257 LEU A CA 1
ATOM 1890 C C . LEU A 1 258 ? 140.448 123.041 148.997 1.00 41.42 257 LEU A C 1
ATOM 1891 O O . LEU A 1 258 ? 140.872 122.845 150.122 1.00 42.33 257 LEU A O 1
ATOM 1904 N N . LYS A 1 260 ? 143.294 121.918 148.336 1.00 48.30 259 LYS A N 1
ATOM 1905 C CA . LYS A 1 260 ? 144.665 122.046 148.762 1.00 49.90 259 LYS A CA 1
ATOM 1906 C C . LYS A 1 260 ? 144.800 122.350 150.248 1.00 50.37 259 LYS A C 1
ATOM 1907 O O . LYS A 1 260 ? 145.863 122.137 150.790 1.00 51.39 259 LYS A O 1
ATOM 1913 N N . GLU A 1 261 ? 143.760 122.849 150.910 1.00 50.62 260 GLU A N 1
ATOM 1914 C CA . GLU A 1 261 ? 143.809 123.014 152.369 1.00 51.86 260 GLU A CA 1
ATOM 1915 C C . GLU A 1 261 ? 143.662 121.656 153.053 1.00 52.84 260 GLU A C 1
ATOM 1916 O O . GLU A 1 261 ? 142.594 121.062 152.990 1.00 52.28 260 GLU A O 1
ATOM 1922 N N . LYS A 1 262 ? 144.719 121.196 153.736 1.00 55.37 261 LYS A N 1
ATOM 1923 C CA . LYS A 1 262 ? 144.747 119.874 154.403 1.00 55.47 261 LYS A CA 1
ATOM 1924 C C . LYS A 1 262 ? 143.477 119.578 155.231 1.00 56.69 261 LYS A C 1
ATOM 1925 O O . LYS A 1 262 ? 143.072 118.424 155.358 1.00 57.98 261 LYS A O 1
ATOM 1927 N N . ASP A 1 263 ? 142.825 120.619 155.742 1.00 55.96 262 ASP A N 1
ATOM 1928 C CA . ASP A 1 263 ? 141.725 120.457 156.683 1.00 54.84 262 ASP A CA 1
ATOM 1929 C C . ASP A 1 263 ? 140.422 121.154 156.266 1.00 54.10 262 ASP A C 1
ATOM 1930 O O . ASP A 1 263 ? 139.662 121.600 157.125 1.00 53.63 262 ASP A O 1
ATOM 1935 N N . TRP A 1 264 ? 140.164 121.260 154.964 1.00 52.11 263 TRP A N 1
ATOM 1936 C CA . TRP A 1 264 ? 138.936 121.908 154.465 1.00 50.04 263 TRP A CA 1
ATOM 1937 C C . TRP A 1 264 ? 137.654 121.336 155.081 1.00 49.12 263 TRP A C 1
ATOM 1938 O O . TRP A 1 264 ? 136.720 122.081 155.397 1.00 46.88 263 TRP A O 1
ATOM 1949 N N . PHE A 1 265 ? 137.643 120.014 155.262 1.00 49.40 264 PHE A N 1
ATOM 1950 C CA . PHE A 1 265 ? 136.466 119.271 155.750 1.00 52.01 264 PHE A CA 1
ATOM 1951 C C . PHE A 1 265 ? 136.151 119.495 157.224 1.00 50.93 264 PHE A C 1
ATOM 1952 O O . PHE A 1 265 ? 135.109 119.054 157.711 1.00 48.59 264 PHE A O 1
ATOM 1960 N N . GLU A 1 266 ? 137.051 120.162 157.936 1.00 51.16 265 GLU A N 1
ATOM 1961 C CA . GLU A 1 266 ? 136.752 120.565 159.304 1.00 51.76 265 GLU A CA 1
ATOM 1962 C C . GLU A 1 266 ? 135.578 121.535 159.364 1.00 48.29 265 GLU A C 1
ATOM 1963 O O . GLU A 1 266 ? 134.960 121.660 160.406 1.00 48.91 265 GLU A O 1
ATOM 1969 N N . ALA A 1 267 ? 135.262 122.207 158.256 1.00 44.51 266 ALA A N 1
ATOM 1970 C CA . ALA A 1 267 ? 134.141 123.139 158.228 1.00 41.90 266 ALA A CA 1
ATOM 1971 C C . ALA A 1 267 ? 132.788 122.452 157.997 1.00 42.67 266 ALA A C 1
ATOM 1972 O O . ALA A 1 267 ? 131.746 123.117 158.034 1.00 42.65 266 ALA A O 1
ATOM 1974 N N . VAL A 1 268 ? 132.778 121.140 157.781 1.00 41.77 267 VAL A N 1
ATOM 1975 C CA . VAL A 1 268 ? 131.514 120.454 157.495 1.00 44.26 267 VAL A CA 1
ATOM 1976 C C . VAL A 1 268 ? 130.521 120.488 158.685 1.00 45.67 267 VAL A C 1
ATOM 1977 O O . VAL A 1 268 ? 130.873 120.162 159.794 1.00 47.05 267 VAL A O 1
ATOM 1981 N N . LYS A 1 269 ? 129.280 120.888 158.447 1.00 47.15 268 LYS A N 1
ATOM 1982 C CA . LYS A 1 269 ? 128.238 120.871 159.479 1.00 49.17 268 LYS A CA 1
ATOM 1983 C C . LYS A 1 269 ? 127.178 119.855 159.071 1.00 49.19 268 LYS A C 1
ATOM 1984 O O . LYS A 1 269 ? 126.574 120.003 158.017 1.00 49.76 268 LYS A O 1
ATOM 1990 N N . GLY A 1 270 ? 126.914 118.858 159.907 1.00 49.96 269 GLY A N 1
ATOM 1991 C CA . GLY A 1 270 ? 125.773 117.977 159.680 1.00 51.12 269 GLY A CA 1
ATOM 1992 C C . GLY A 1 270 ? 125.652 116.806 160.636 1.00 51.81 269 GLY A C 1
ATOM 1993 O O . GLY A 1 270 ? 126.634 116.355 161.177 1.00 53.93 269 GLY A O 1
ATOM 1994 N N . ARG A 1 271 ? 124.439 116.306 160.817 1.00 52.70 270 ARG A N 1
ATOM 1995 C CA . ARG A 1 271 ? 124.159 115.202 161.730 1.00 53.80 270 ARG A CA 1
ATOM 1996 C C . ARG A 1 271 ? 123.945 113.903 160.911 1.00 53.49 270 ARG A C 1
ATOM 1997 O O . ARG A 1 271 ? 123.386 113.935 159.810 1.00 53.86 270 ARG A O 1
ATOM 2000 N N . VAL A 1 272 ? 124.407 112.771 161.445 1.00 52.25 271 VAL A N 1
ATOM 2001 C CA . VAL A 1 272 ? 123.873 111.458 161.071 1.00 50.00 271 VAL A CA 1
ATOM 2002 C C . VAL A 1 272 ? 122.726 111.184 162.025 1.00 50.66 271 VAL A C 1
ATOM 2003 O O . VAL A 1 272 ? 122.958 111.093 163.209 1.00 52.84 271 VAL A O 1
ATOM 2007 N N . LEU A 1 273 ? 121.498 111.085 161.527 1.00 51.37 272 LEU A N 1
ATOM 2008 C CA . LEU A 1 273 ? 120.320 110.854 162.378 1.00 51.60 272 LEU A CA 1
ATOM 2009 C C . LEU A 1 273 ? 120.074 109.361 162.596 1.00 53.86 272 LEU A C 1
ATOM 2010 O O . LEU A 1 273 ? 120.807 108.550 162.023 1.00 55.92 272 LEU A O 1
ATOM 2024 N N . LYS B 1 3 ? 116.225 66.272 95.367 1.00 74.48 2 LYS B N 1
ATOM 2025 C CA . LYS B 1 3 ? 116.731 65.315 96.383 1.00 74.69 2 LYS B CA 1
ATOM 2026 C C . LYS B 1 3 ? 117.279 66.133 97.573 1.00 76.22 2 LYS B C 1
ATOM 2027 O O . LYS B 1 3 ? 118.306 66.835 97.472 1.00 76.37 2 LYS B O 1
ATOM 2029 N N . THR B 1 4 ? 116.574 66.045 98.699 1.00 76.12 3 THR B N 1
ATOM 2030 C CA . THR B 1 4 ? 116.749 67.011 99.758 1.00 75.33 3 THR B CA 1
ATOM 2031 C C . THR B 1 4 ? 116.506 66.481 101.171 1.00 73.59 3 THR B C 1
ATOM 2032 O O . THR B 1 4 ? 115.630 65.630 101.426 1.00 72.39 3 THR B O 1
ATOM 2036 N N . SER B 1 5 ? 117.294 67.044 102.081 1.00 71.84 4 SER B N 1
ATOM 2037 C CA . SER B 1 5 ? 117.114 66.876 103.504 1.00 69.53 4 SER B CA 1
ATOM 2038 C C . SER B 1 5 ? 115.891 67.696 104.020 1.00 69.63 4 SER B C 1
ATOM 2039 O O . SER B 1 5 ? 115.143 67.191 104.870 1.00 71.20 4 SER B O 1
ATOM 2042 N N . VAL B 1 6 ? 115.669 68.915 103.491 1.00 66.61 5 VAL B N 1
ATOM 2043 C CA . VAL B 1 6 ? 114.532 69.819 103.891 1.00 63.22 5 VAL B CA 1
ATOM 2044 C C . VAL B 1 6 ? 113.082 69.223 103.815 1.00 62.35 5 VAL B C 1
ATOM 2045 O O . VAL B 1 6 ? 112.525 69.106 102.713 1.00 62.42 5 VAL B O 1
ATOM 2049 N N . LYS B 1 7 ? 112.469 68.916 104.978 1.00 59.92 6 LYS B N 1
ATOM 2050 C CA . LYS B 1 7 ? 111.157 68.224 105.052 1.00 58.12 6 LYS B CA 1
ATOM 2051 C C . LYS B 1 7 ? 109.941 69.183 104.826 1.00 56.97 6 LYS B C 1
ATOM 2052 O O . LYS B 1 7 ? 109.149 69.458 105.745 1.00 57.77 6 LYS B O 1
ATOM 2054 N N . PHE B 1 8 ? 109.807 69.648 103.579 1.00 54.78 7 PHE B N 1
ATOM 2055 C CA . PHE B 1 8 ? 108.716 70.536 103.115 1.00 54.49 7 PHE B CA 1
ATOM 2056 C C . PHE B 1 8 ? 107.270 70.189 103.573 1.00 53.89 7 PHE B C 1
ATOM 2057 O O . PHE B 1 8 ? 106.448 71.089 103.784 1.00 52.27 7 PHE B O 1
ATOM 2065 N N . GLU B 1 9 ? 106.949 68.892 103.655 1.00 55.06 8 GLU B N 1
ATOM 2066 C CA . GLU B 1 9 ? 105.571 68.420 103.933 1.00 54.79 8 GLU B CA 1
ATOM 2067 C C . GLU B 1 9 ? 104.989 69.166 105.138 1.00 53.11 8 GLU B C 1
ATOM 2068 O O . GLU B 1 9 ? 103.840 69.608 105.122 1.00 52.64 8 GLU B O 1
ATOM 2070 N N . THR B 1 10 ? 105.833 69.350 106.147 1.00 52.24 9 THR B N 1
ATOM 2071 C CA . THR B 1 10 ? 105.425 69.805 107.464 1.00 51.72 9 THR B CA 1
ATOM 2072 C C . THR B 1 10 ? 105.663 71.306 107.742 1.00 51.41 9 THR B C 1
ATOM 2073 O O . THR B 1 10 ? 105.378 71.780 108.850 1.00 51.95 9 THR B O 1
ATOM 2077 N N . ILE B 1 11 ? 106.171 72.058 106.763 1.00 48.64 10 ILE B N 1
ATOM 2078 C CA . ILE B 1 11 ? 106.348 73.497 106.953 1.00 46.59 10 ILE B CA 1
ATOM 2079 C C . ILE B 1 11 ? 105.011 74.193 107.197 1.00 44.00 10 ILE B C 1
ATOM 2080 O O . ILE B 1 11 ? 104.856 74.924 108.168 1.00 43.39 10 ILE B O 1
ATOM 2085 N N . PHE B 1 12 ? 104.053 73.958 106.310 1.00 42.40 11 PHE B N 1
ATOM 2086 C CA . PHE B 1 12 ? 102.744 74.596 106.412 1.00 42.32 11 PHE B CA 1
ATOM 2087 C C . PHE B 1 12 ? 101.637 73.633 106.794 1.00 41.93 11 PHE B C 1
ATOM 2088 O O . PHE B 1 12 ? 101.700 72.461 106.486 1.00 42.71 11 PHE B O 1
ATOM 2096 N N . PRO B 1 13 ? 100.620 74.134 107.489 1.00 42.25 12 PRO B N 1
ATOM 2097 C CA . PRO B 1 13 ? 100.392 75.526 107.881 1.00 43.20 12 PRO B CA 1
ATOM 2098 C C . PRO B 1 13 ? 101.115 75.849 109.184 1.00 42.06 12 PRO B C 1
ATOM 2099 O O . PRO B 1 13 ? 101.391 74.947 109.968 1.00 41.59 12 PRO B O 1
ATOM 2103 N N . LEU B 1 14 ? 101.394 77.125 109.420 1.00 42.01 13 LEU B N 1
ATOM 2104 C CA . LEU B 1 14 ? 102.014 77.532 110.669 1.00 41.70 13 LEU B CA 1
ATOM 2105 C C . LEU B 1 14 ? 100.956 77.373 111.745 1.00 40.20 13 LEU B C 1
ATOM 2106 O O . LEU B 1 14 ? 99.794 77.744 111.558 1.00 39.50 13 LEU B O 1
ATOM 2111 N N . THR B 1 15 ? 101.361 76.829 112.880 1.00 39.15 14 THR B N 1
ATOM 2112 C CA . THR B 1 15 ? 100.425 76.557 113.958 1.00 38.84 14 THR B CA 1
ATOM 2113 C C . THR B 1 15 ? 100.679 77.416 115.185 1.00 38.69 14 THR B C 1
ATOM 2114 O O . THR B 1 15 ? 99.758 77.568 115.992 1.00 39.73 14 THR B O 1
ATOM 2118 N N . THR B 1 16 ? 101.868 78.029 115.312 1.00 37.73 15 THR B N 1
ATOM 2119 C CA . THR B 1 16 ? 102.187 78.824 116.524 1.00 35.86 15 THR B CA 1
ATOM 2120 C C . THR B 1 16 ? 101.869 80.328 116.437 1.00 35.66 15 THR B C 1
ATOM 2121 O O . THR B 1 16 ? 102.089 81.054 117.396 1.00 35.47 15 THR B O 1
ATOM 2125 N N . ALA B 1 17 ? 101.335 80.786 115.304 1.00 35.75 16 ALA B N 1
ATOM 2126 C CA . ALA B 1 17 ? 101.003 82.201 115.097 1.00 35.39 16 ALA B CA 1
ATOM 2127 C C . ALA B 1 17 ? 102.139 83.147 115.529 1.00 35.28 16 ALA B C 1
ATOM 2128 O O . ALA B 1 17 ? 101.927 84.066 116.315 1.00 36.73 16 ALA B O 1
ATOM 2130 N N . PRO B 1 18 ? 103.346 82.933 114.991 1.00 34.98 17 PRO B N 1
ATOM 2131 C CA . PRO B 1 18 ? 104.508 83.611 115.549 1.00 35.21 17 PRO B CA 1
ATOM 2132 C C . PRO B 1 18 ? 104.466 85.106 115.308 1.00 35.26 17 PRO B C 1
ATOM 2133 O O . PRO B 1 18 ? 104.081 85.558 114.232 1.00 34.20 17 PRO B O 1
ATOM 2137 N N . LEU B 1 19 ? 104.847 85.850 116.329 1.00 36.39 18 LEU B N 1
ATOM 2138 C CA . LEU B 1 19 ? 104.846 87.292 116.269 1.00 36.75 18 LEU B CA 1
ATOM 2139 C C . LEU B 1 19 ? 106.183 87.728 115.665 1.00 34.93 18 LEU B C 1
ATOM 2140 O O . LEU B 1 19 ? 107.232 87.463 116.235 1.00 36.18 18 LEU B O 1
ATOM 2145 N N . ILE B 1 20 ? 106.119 88.370 114.496 1.00 32.63 19 ILE B N 1
ATOM 2146 C CA . ILE B 1 20 ? 107.293 88.717 113.699 1.00 31.09 19 ILE B CA 1
ATOM 2147 C C . ILE B 1 20 ? 107.436 90.220 113.615 1.00 30.82 19 ILE B C 1
ATOM 2148 O O . ILE B 1 20 ? 106.610 90.895 113.020 1.00 30.08 19 ILE B O 1
ATOM 2153 N N . GLN B 1 21 ? 108.483 90.759 114.231 1.00 31.37 20 GLN B N 1
ATOM 2154 C CA . GLN B 1 21 ? 108.642 92.205 114.285 1.00 30.93 20 GLN B CA 1
ATOM 2155 C C . GLN B 1 21 ? 109.441 92.692 113.082 1.00 29.94 20 GLN B C 1
ATOM 2156 O O . GLN B 1 21 ? 110.559 92.248 112.867 1.00 29.69 20 GLN B O 1
ATOM 2162 N N . CYS B 1 22 ? 108.864 93.637 112.337 1.00 29.58 21 CYS B N 1
ATOM 2163 C CA . CYS B 1 22 ? 109.486 94.166 111.141 1.00 29.68 21 CYS B CA 1
ATOM 2164 C C . CYS B 1 22 ? 109.953 95.596 111.300 1.00 29.34 21 CYS B C 1
ATOM 2165 O O . CYS B 1 22 ? 109.140 96.540 111.395 1.00 29.27 21 CYS B O 1
ATOM 2168 N N . ILE B 1 23 ? 111.273 95.757 111.331 1.00 28.38 22 ILE B N 1
ATOM 2169 C CA . ILE B 1 23 ? 111.866 97.080 111.306 1.00 28.41 22 ILE B CA 1
ATOM 2170 C C . ILE B 1 23 ? 112.223 97.295 109.870 1.00 27.29 22 ILE B C 1
ATOM 2171 O O . ILE B 1 23 ? 113.309 96.917 109.430 1.00 27.37 22 ILE B O 1
ATOM 2176 N N . THR B 1 24 ? 111.265 97.861 109.135 1.00 28.20 23 THR B N 1
ATOM 2177 C CA . THR B 1 24 ? 111.281 97.823 107.673 1.00 28.51 23 THR B CA 1
ATOM 2178 C C . THR B 1 24 ? 110.959 99.172 107.007 1.00 29.61 23 THR B C 1
ATOM 2179 O O . THR B 1 24 ? 110.607 100.166 107.647 1.00 30.82 23 THR B O 1
ATOM 2183 N N . ASN B 1 25 ? 111.112 99.190 105.698 1.00 31.22 24 ASN B N 1
ATOM 2184 C CA . ASN B 1 25 ? 110.895 100.384 104.917 1.00 31.58 24 ASN B CA 1
ATOM 2185 C C . ASN B 1 25 ? 109.413 100.658 104.699 1.00 32.79 24 ASN B C 1
ATOM 2186 O O . ASN B 1 25 ? 108.584 99.759 104.715 1.00 33.90 24 ASN B O 1
ATOM 2191 N N . GLU B 1 26 ? 109.113 101.924 104.472 1.00 34.14 25 GLU B N 1
ATOM 2192 C CA . GLU B 1 26 ? 107.751 102.405 104.340 1.00 35.63 25 GLU B CA 1
ATOM 2193 C C . GLU B 1 26 ? 107.166 102.074 102.971 1.00 33.46 25 GLU B C 1
ATOM 2194 O O . GLU B 1 26 ? 105.996 102.302 102.756 1.00 32.68 25 GLU B O 1
ATOM 2200 N N . ILE B 1 27 ? 107.953 101.577 102.023 1.00 32.69 26 ILE B N 1
ATOM 2201 C CA . ILE B 1 27 ? 107.388 101.362 100.683 1.00 31.84 26 ILE B CA 1
ATOM 2202 C C . ILE B 1 27 ? 106.531 100.100 100.700 1.00 31.01 26 ILE B C 1
ATOM 2203 O O . ILE B 1 27 ? 105.387 100.114 100.280 1.00 31.10 26 ILE B O 1
ATOM 2208 N N . THR B 1 28 ? 107.075 99.010 101.207 1.00 28.94 27 THR B N 1
ATOM 2209 C CA . THR B 1 28 ? 106.442 97.727 101.015 1.00 27.60 27 THR B CA 1
ATOM 2210 C C . THR B 1 28 ? 105.801 97.193 102.270 1.00 27.24 27 THR B C 1
ATOM 2211 O O . THR B 1 28 ? 105.327 96.074 102.289 1.00 27.80 27 THR B O 1
ATOM 2215 N N . CYS B 1 29 ? 105.754 97.996 103.317 1.00 27.79 28 CYS B N 1
ATOM 2216 C CA . CYS B 1 29 ? 105.327 97.463 104.603 1.00 27.94 28 CYS B CA 1
ATOM 2217 C C . CYS B 1 29 ? 103.882 96.995 104.675 1.00 26.67 28 CYS B C 1
ATOM 2218 O O . CYS B 1 29 ? 103.602 96.075 105.442 1.00 28.86 28 CYS B O 1
ATOM 2221 N N . GLU B 1 30 ? 102.967 97.601 103.919 1.00 25.47 29 GLU B N 1
ATOM 2222 C CA . GLU B 1 30 ? 101.574 97.138 103.985 1.00 27.68 29 GLU B CA 1
ATOM 2223 C C . GLU B 1 30 ? 101.487 95.694 103.473 1.00 27.84 29 GLU B C 1
ATOM 2224 O O . GLU B 1 30 ? 100.869 94.834 104.108 1.00 27.63 29 GLU B O 1
ATOM 2230 N N . SER B 1 31 ? 102.142 95.453 102.341 1.00 27.72 30 SER B N 1
ATOM 2231 C CA . SER B 1 31 ? 102.242 94.127 101.751 1.00 27.47 30 SER B CA 1
ATOM 2232 C C . SER B 1 31 ? 103.062 93.170 102.579 1.00 28.02 30 SER B C 1
ATOM 2233 O O . SER B 1 31 ? 102.789 91.983 102.584 1.00 30.92 30 SER B O 1
ATOM 2244 N N . ALA B 1 33 ? 103.045 93.213 105.838 1.00 28.88 32 ALA B N 1
ATOM 2245 C CA . ALA B 1 33 ? 102.125 92.874 106.907 1.00 28.90 32 ALA B CA 1
ATOM 2246 C C . ALA B 1 33 ? 101.089 91.871 106.364 1.00 29.62 32 ALA B C 1
ATOM 2247 O O . ALA B 1 33 ? 100.836 90.839 106.988 1.00 28.73 32 ALA B O 1
ATOM 2249 N N . ASN B 1 34 ? 100.532 92.146 105.181 1.00 30.31 33 ASN B N 1
ATOM 2250 C CA . ASN B 1 34 ? 99.566 91.217 104.573 1.00 29.73 33 ASN B CA 1
ATOM 2251 C C . ASN B 1 34 ? 100.186 89.822 104.280 1.00 29.02 33 ASN B C 1
ATOM 2252 O O . ASN B 1 34 ? 99.609 88.795 104.663 1.00 24.46 33 ASN B O 1
ATOM 2257 N N . ALA B 1 35 ? 101.379 89.784 103.676 1.00 27.96 34 ALA B N 1
ATOM 2258 C CA . ALA B 1 35 ? 102.030 88.484 103.401 1.00 28.20 34 ALA B CA 1
ATOM 2259 C C . ALA B 1 35 ? 102.109 87.654 104.676 1.00 28.65 34 ALA B C 1
ATOM 2260 O O . ALA B 1 35 ? 101.792 86.461 104.683 1.00 28.47 34 ALA B O 1
ATOM 2262 N N . LEU B 1 36 ? 102.528 88.286 105.762 1.00 29.65 35 LEU B N 1
ATOM 2263 C CA . LEU B 1 36 ? 102.687 87.559 107.000 1.00 30.75 35 LEU B CA 1
ATOM 2264 C C . LEU B 1 36 ? 101.338 87.012 107.467 1.00 31.65 35 LEU B C 1
ATOM 2265 O O . LEU B 1 36 ? 101.240 85.842 107.835 1.00 33.61 35 LEU B O 1
ATOM 2270 N N . LEU B 1 37 ? 100.298 87.835 107.422 1.00 31.71 36 LEU B N 1
ATOM 2271 C CA . LEU B 1 37 ? 98.978 87.394 107.869 1.00 31.27 36 LEU B CA 1
ATOM 2272 C C . LEU B 1 37 ? 98.456 86.254 106.949 1.00 31.64 36 LEU B C 1
ATOM 2273 O O . LEU B 1 37 ? 97.845 85.287 107.397 1.00 32.80 36 LEU B O 1
ATOM 2278 N N . TYR B 1 38 ? 98.742 86.361 105.664 1.00 31.65 37 TYR B N 1
ATOM 2279 C CA . TYR B 1 38 ? 98.274 85.393 104.695 1.00 30.43 37 TYR B CA 1
ATOM 2280 C C . TYR B 1 38 ? 98.874 84.002 104.922 1.00 31.69 37 TYR B C 1
ATOM 2281 O O . TYR B 1 38 ? 98.334 83.018 104.420 1.00 33.00 37 TYR B O 1
ATOM 2290 N N . ILE B 1 39 ? 99.969 83.901 105.668 1.00 31.56 38 ILE B N 1
ATOM 2291 C CA . ILE B 1 39 ? 100.513 82.574 106.017 1.00 31.24 38 ILE B CA 1
ATOM 2292 C C . ILE B 1 39 ? 100.364 82.271 107.520 1.00 35.20 38 ILE B C 1
ATOM 2293 O O . ILE B 1 39 ? 101.055 81.386 108.073 1.00 35.19 38 ILE B O 1
ATOM 2298 N N . ASP B 1 40 ? 99.451 83.003 108.167 1.00 35.91 39 ASP B N 1
ATOM 2299 C CA . ASP B 1 40 ? 99.175 82.848 109.595 1.00 38.28 39 ASP B CA 1
ATOM 2300 C C . ASP B 1 40 ? 100.315 83.184 110.540 1.00 37.15 39 ASP B C 1
ATOM 2301 O O . ASP B 1 40 ? 100.434 82.565 111.591 1.00 37.11 39 ASP B O 1
ATOM 2306 N N . ALA B 1 41 ? 101.155 84.148 110.177 1.00 36.24 40 ALA B N 1
ATOM 2307 C CA . ALA B 1 41 ? 102.054 84.766 111.143 1.00 34.05 40 ALA B CA 1
ATOM 2308 C C . ALA B 1 41 ? 101.342 86.006 111.677 1.00 34.36 40 ALA B C 1
ATOM 2309 O O . ALA B 1 41 ? 100.297 86.397 111.164 1.00 36.13 40 ALA B O 1
ATOM 2311 N N . LYS B 1 42 ? 101.882 86.624 112.723 1.00 34.92 41 LYS B N 1
ATOM 2312 C CA . LYS B 1 42 ? 101.289 87.840 113.274 1.00 32.75 41 LYS B CA 1
ATOM 2313 C C . LYS B 1 42 ? 102.341 88.979 113.158 1.00 32.44 41 LYS B C 1
ATOM 2314 O O . LYS B 1 42 ? 103.332 88.996 113.876 1.00 32.83 41 LYS B O 1
ATOM 2317 N N . PRO B 1 43 ? 102.131 89.942 112.250 1.00 32.48 42 PRO B N 1
ATOM 2318 C CA . PRO B 1 43 ? 103.143 90.975 112.069 1.00 32.86 42 PRO B CA 1
ATOM 2319 C C . PRO B 1 43 ? 102.995 92.088 113.074 1.00 33.24 42 PRO B C 1
ATOM 2320 O O . PRO B 1 43 ? 101.871 92.415 113.449 1.00 32.64 42 PRO B O 1
ATOM 2324 N N . ILE B 1 44 ? 104.125 92.643 113.514 1.00 33.46 43 ILE B N 1
ATOM 2325 C CA . ILE B 1 44 ? 104.151 93.854 114.318 1.00 33.97 43 ILE B CA 1
ATOM 2326 C C . ILE B 1 44 ? 105.243 94.727 113.694 1.00 34.04 43 ILE B C 1
ATOM 2327 O O . ILE B 1 44 ? 106.398 94.332 113.646 1.00 35.52 43 ILE B O 1
ATOM 2340 N N . ALA B 1 46 ? 106.350 97.736 114.665 1.00 37.48 45 ALA B N 1
ATOM 2341 C CA . ALA B 1 46 ? 106.882 98.759 115.561 1.00 36.18 45 ALA B CA 1
ATOM 2342 C C . ALA B 1 46 ? 108.408 98.835 115.506 1.00 35.31 45 ALA B C 1
ATOM 2343 O O . ALA B 1 46 ? 109.085 97.822 115.470 1.00 36.71 45 ALA B O 1
ATOM 2345 N N . ASP B 1 47 ? 108.935 100.049 115.529 1.00 34.79 46 ASP B N 1
ATOM 2346 C CA . ASP B 1 47 ? 110.363 100.270 115.448 1.00 33.97 46 ASP B CA 1
ATOM 2347 C C . ASP B 1 47 ? 110.951 101.341 116.389 1.00 32.96 46 ASP B C 1
ATOM 2348 O O . ASP B 1 47 ? 112.115 101.678 116.256 1.00 33.55 46 ASP B O 1
ATOM 2353 N N . ASP B 1 48 ? 110.168 101.851 117.341 1.00 33.50 47 ASP B N 1
ATOM 2354 C CA . ASP B 1 48 ? 110.659 102.800 118.337 1.00 32.42 47 ASP B CA 1
ATOM 2355 C C . ASP B 1 48 ? 111.482 102.041 119.366 1.00 31.77 47 ASP B C 1
ATOM 2356 O O . ASP B 1 48 ? 110.951 101.198 120.080 1.00 31.06 47 ASP B O 1
ATOM 2361 N N . PRO B 1 49 ? 112.781 102.350 119.468 1.00 32.77 48 PRO B N 1
ATOM 2362 C CA . PRO B 1 49 ? 113.621 101.704 120.473 1.00 32.07 48 PRO B CA 1
ATOM 2363 C C . PRO B 1 49 ? 113.092 101.725 121.881 1.00 31.63 48 PRO B C 1
ATOM 2364 O O . PRO B 1 49 ? 113.352 100.780 122.621 1.00 32.20 48 PRO B O 1
ATOM 2368 N N . ARG B 1 50 ? 112.329 102.743 122.256 1.00 29.93 49 ARG B N 1
ATOM 2369 C CA . ARG B 1 50 ? 111.819 102.779 123.616 1.00 31.75 49 ARG B CA 1
ATOM 2370 C C . ARG B 1 50 ? 110.889 101.604 123.946 1.00 33.19 49 ARG B C 1
ATOM 2371 O O . ARG B 1 50 ? 110.724 101.271 125.087 1.00 33.83 49 ARG B O 1
ATOM 2379 N N . GLU B 1 51 ? 110.279 100.978 122.946 1.00 35.73 50 GLU B N 1
ATOM 2380 C CA . GLU B 1 51 ? 109.449 99.797 123.175 1.00 36.49 50 GLU B CA 1
ATOM 2381 C C . GLU B 1 51 ? 110.219 98.496 123.226 1.00 34.20 50 GLU B C 1
ATOM 2382 O O . GLU B 1 51 ? 109.668 97.505 123.671 1.00 34.99 50 GLU B O 1
ATOM 2388 N N . PHE B 1 52 ? 111.471 98.470 122.776 1.00 33.36 51 PHE B N 1
ATOM 2389 C CA . PHE B 1 52 ? 112.133 97.172 122.515 1.00 33.23 51 PHE B CA 1
ATOM 2390 C C . PHE B 1 52 ? 112.146 96.217 123.714 1.00 33.10 51 PHE B C 1
ATOM 2391 O O . PHE B 1 52 ? 111.850 95.036 123.571 1.00 32.17 51 PHE B O 1
ATOM 2399 N N . PRO B 1 53 ? 112.485 96.713 124.904 1.00 36.07 52 PRO B N 1
ATOM 2400 C CA . PRO B 1 53 ? 112.497 95.761 126.020 1.00 36.77 52 PRO B CA 1
ATOM 2401 C C . PRO B 1 53 ? 111.182 95.010 126.178 1.00 37.19 52 PRO B C 1
ATOM 2402 O O . PRO B 1 53 ? 111.200 93.806 126.372 1.00 37.74 52 PRO B O 1
ATOM 2406 N N . GLN B 1 54 ? 110.053 95.691 126.070 1.00 37.90 53 GLN B N 1
ATOM 2407 C CA . GLN B 1 54 ? 108.786 94.997 126.259 1.00 40.40 53 GLN B CA 1
ATOM 2408 C C . GLN B 1 54 ? 108.389 94.158 125.031 1.00 40.21 53 GLN B C 1
ATOM 2409 O O . GLN B 1 54 ? 107.862 93.056 125.190 1.00 41.04 53 GLN B O 1
ATOM 2423 N N . PHE B 1 56 ? 110.407 92.781 122.733 1.00 37.12 55 PHE B N 1
ATOM 2424 C CA . PHE B 1 56 ? 111.308 91.661 122.437 1.00 38.59 55 PHE B CA 1
ATOM 2425 C C . PHE B 1 56 ? 110.982 90.453 123.308 1.00 39.76 55 PHE B C 1
ATOM 2426 O O . PHE B 1 56 ? 111.353 89.336 122.971 1.00 39.33 55 PHE B O 1
ATOM 2434 N N . GLN B 1 57 ? 110.297 90.693 124.422 1.00 41.28 56 GLN B N 1
ATOM 2435 C CA . GLN B 1 57 ? 109.790 89.617 125.255 1.00 43.80 56 GLN B CA 1
ATOM 2436 C C . GLN B 1 57 ? 108.683 88.833 124.562 1.00 42.25 56 GLN B C 1
ATOM 2437 O O . GLN B 1 57 ? 108.528 87.654 124.824 1.00 43.91 56 GLN B O 1
ATOM 2443 N N . GLN B 1 58 ? 107.940 89.483 123.665 1.00 42.39 57 GLN B N 1
ATOM 2444 C CA . GLN B 1 58 ? 106.791 88.870 122.968 1.00 41.54 57 GLN B CA 1
ATOM 2445 C C . GLN B 1 58 ? 107.087 88.301 121.564 1.00 37.86 57 GLN B C 1
ATOM 2446 O O . GLN B 1 58 ? 106.352 87.450 121.094 1.00 36.96 57 GLN B O 1
ATOM 2452 N N . THR B 1 59 ? 108.124 88.787 120.886 1.00 34.83 58 THR B N 1
ATOM 2453 C CA . THR B 1 59 ? 108.287 88.502 119.472 1.00 32.78 58 THR B CA 1
ATOM 2454 C C . THR B 1 59 ? 109.032 87.204 119.308 1.00 32.66 58 THR B C 1
ATOM 2455 O O . THR B 1 59 ? 109.888 86.915 120.116 1.00 31.50 58 THR B O 1
ATOM 2459 N N . SER B 1 60 ? 108.720 86.454 118.246 1.00 32.39 59 SER B N 1
ATOM 2460 C CA . SER B 1 60 ? 109.387 85.183 117.927 1.00 31.99 59 SER B CA 1
ATOM 2461 C C . SER B 1 60 ? 110.598 85.343 117.005 1.00 31.36 59 SER B C 1
ATOM 2462 O O . SER B 1 60 ? 111.531 84.528 117.043 1.00 31.42 59 SER B O 1
ATOM 2465 N N . ALA B 1 61 ? 110.547 86.343 116.129 1.00 31.06 60 ALA B N 1
ATOM 2466 C CA . ALA B 1 61 ? 111.680 86.654 115.250 1.00 31.23 60 ALA B CA 1
ATOM 2467 C C . ALA B 1 61 ? 111.599 88.101 114.764 1.00 30.49 60 ALA B C 1
ATOM 2468 O O . ALA B 1 61 ? 110.570 88.747 114.953 1.00 30.89 60 ALA B O 1
ATOM 2470 N N . LEU B 1 62 ? 112.691 88.581 114.153 1.00 28.86 61 LEU B N 1
ATOM 2471 C CA . LEU B 1 62 ? 112.893 89.993 113.812 1.00 27.69 61 LEU B CA 1
ATOM 2472 C C . LEU B 1 62 ? 113.369 90.150 112.369 1.00 28.71 61 LEU B C 1
ATOM 2473 O O . LEU B 1 62 ? 114.284 89.432 111.923 1.00 29.54 61 LEU B O 1
ATOM 2478 N N . VAL B 1 63 ? 112.760 91.096 111.651 1.00 27.70 62 VAL B N 1
ATOM 2479 C CA . VAL B 1 63 ? 113.248 91.501 110.328 1.00 26.96 62 VAL B CA 1
ATOM 2480 C C . VAL B 1 63 ? 113.939 92.854 110.432 1.00 28.56 62 VAL B C 1
ATOM 2481 O O . VAL B 1 63 ? 113.379 93.798 110.982 1.00 31.75 62 VAL B O 1
ATOM 2485 N N . LEU B 1 64 ? 115.165 92.930 109.930 1.00 27.89 63 LEU B N 1
ATOM 2486 C CA . LEU B 1 64 ? 115.916 94.172 109.887 1.00 26.97 63 LEU B CA 1
ATOM 2487 C C . LEU B 1 64 ? 116.177 94.474 108.404 1.00 27.49 63 LEU B C 1
ATOM 2488 O O . LEU B 1 64 ? 117.091 93.922 107.811 1.00 27.16 63 LEU B O 1
ATOM 2493 N N . ASN B 1 65 ? 115.335 95.320 107.813 1.00 27.37 64 ASN B N 1
ATOM 2494 C CA . ASN B 1 65 ? 115.360 95.610 106.391 1.00 26.38 64 ASN B CA 1
ATOM 2495 C C . ASN B 1 65 ? 116.059 96.969 106.177 1.00 26.09 64 ASN B C 1
ATOM 2496 O O . ASN B 1 65 ? 115.681 97.979 106.755 1.00 24.81 64 ASN B O 1
ATOM 2501 N N . LEU B 1 66 ? 117.092 96.975 105.344 1.00 27.63 65 LEU B N 1
ATOM 2502 C CA . LEU B 1 66 ? 117.952 98.151 105.132 1.00 27.46 65 LEU B CA 1
ATOM 2503 C C . LEU B 1 66 ? 117.325 99.232 104.243 1.00 27.56 65 LEU B C 1
ATOM 2504 O O . LEU B 1 66 ? 117.897 100.288 104.066 1.00 28.57 65 LEU B O 1
ATOM 2509 N N . GLY B 1 67 ? 116.164 98.970 103.674 1.00 29.24 66 GLY B N 1
ATOM 2510 C CA . GLY B 1 67 ? 115.588 99.871 102.673 1.00 31.67 66 GLY B CA 1
ATOM 2511 C C . GLY B 1 67 ? 115.172 101.231 103.214 1.00 33.48 66 GLY B C 1
ATOM 2512 O O . GLY B 1 67 ? 114.789 101.352 104.378 1.00 33.23 66 GLY B O 1
ATOM 2513 N N . HIS B 1 68 ? 115.258 102.253 102.366 1.00 36.26 67 HIS B N 1
ATOM 2514 C CA . HIS B 1 68 ? 114.787 103.615 102.687 1.00 38.42 67 HIS B CA 1
ATOM 2515 C C . HIS B 1 68 ? 115.417 104.174 103.957 1.00 38.60 67 HIS B C 1
ATOM 2516 O O . HIS B 1 68 ? 114.741 104.604 104.893 1.00 38.47 67 HIS B O 1
ATOM 2523 N N . LEU B 1 69 ? 116.736 104.178 103.959 1.00 39.43 68 LEU B N 1
ATOM 2524 C CA . LEU B 1 69 ? 117.494 104.643 105.099 1.00 40.37 68 LEU B CA 1
ATOM 2525 C C . LEU B 1 69 ? 117.172 106.099 105.420 1.00 39.44 68 LEU B C 1
ATOM 2526 O O . LEU B 1 69 ? 116.866 106.877 104.542 1.00 41.37 68 LEU B O 1
ATOM 2531 N N . SER B 1 70 ? 117.241 106.435 106.700 1.00 39.18 69 SER B N 1
ATOM 2532 C CA . SER B 1 70 ? 117.112 107.794 107.189 1.00 38.02 69 SER B CA 1
ATOM 2533 C C . SER B 1 70 ? 117.765 107.838 108.570 1.00 40.85 69 SER B C 1
ATOM 2534 O O . SER B 1 70 ? 118.137 106.802 109.111 1.00 41.19 69 SER B O 1
ATOM 2537 N N . GLN B 1 71 ? 117.921 109.016 109.152 1.00 43.30 70 GLN B N 1
ATOM 2538 C CA A GLN B 1 71 ? 118.581 109.043 110.444 0.50 44.19 70 GLN B CA 1
ATOM 2539 C CA B GLN B 1 71 ? 118.468 109.168 110.503 0.50 44.51 70 GLN B CA 1
ATOM 2540 C C . GLN B 1 71 ? 117.722 108.245 111.456 1.00 44.74 70 GLN B C 1
ATOM 2541 O O . GLN B 1 71 ? 118.302 107.482 112.271 1.00 44.53 70 GLN B O 1
ATOM 2552 N N . GLU B 1 72 ? 116.397 108.357 111.371 1.00 44.51 71 GLU B N 1
ATOM 2553 C CA . GLU B 1 72 ? 115.503 107.625 112.262 1.00 44.44 71 GLU B CA 1
ATOM 2554 C C . GLU B 1 72 ? 115.604 106.101 112.013 1.00 41.86 71 GLU B C 1
ATOM 2555 O O . GLU B 1 72 ? 115.745 105.301 112.975 1.00 39.42 71 GLU B O 1
ATOM 2561 N N . ARG B 1 73 ? 115.560 105.697 110.739 1.00 38.14 72 ARG B N 1
ATOM 2562 C CA . ARG B 1 73 ? 115.657 104.266 110.436 1.00 38.01 72 ARG B CA 1
ATOM 2563 C C . ARG B 1 73 ? 117.003 103.685 110.866 1.00 35.38 72 ARG B C 1
ATOM 2564 O O . ARG B 1 73 ? 117.060 102.535 111.335 1.00 34.16 72 ARG B O 1
ATOM 2572 N N . GLU B 1 74 ? 118.072 104.473 110.700 1.00 31.94 73 GLU B N 1
ATOM 2573 C CA . GLU B 1 74 ? 119.400 104.060 111.141 1.00 30.94 73 GLU B CA 1
ATOM 2574 C C . GLU B 1 74 ? 119.408 103.808 112.666 1.00 31.49 73 GLU B C 1
ATOM 2575 O O . GLU B 1 74 ? 119.829 102.731 113.095 1.00 31.33 73 GLU B O 1
ATOM 2581 N N . GLN B 1 75 ? 118.920 104.763 113.463 1.00 31.56 74 GLN B N 1
ATOM 2582 C CA . GLN B 1 75 ? 118.864 104.591 114.924 1.00 32.51 74 GLN B CA 1
ATOM 2583 C C . GLN B 1 75 ? 118.105 103.338 115.307 1.00 32.52 74 GLN B C 1
ATOM 2584 O O . GLN B 1 75 ? 118.577 102.559 116.132 1.00 33.03 74 GLN B O 1
ATOM 2590 N N . SER B 1 76 ? 116.928 103.149 114.718 1.00 33.53 75 SER B N 1
ATOM 2591 C CA . SER B 1 76 ? 116.104 101.968 115.009 1.00 33.97 75 SER B CA 1
ATOM 2592 C C . SER B 1 76 ? 116.800 100.682 114.640 1.00 31.91 75 SER B C 1
ATOM 2593 O O . SER B 1 76 ? 116.800 99.745 115.432 1.00 34.23 75 SER B O 1
ATOM 2596 N N . LEU B 1 77 ? 117.388 100.639 113.449 1.00 28.99 76 LEU B N 1
ATOM 2597 C CA . LEU B 1 77 ? 118.046 99.433 112.966 1.00 28.45 76 LEU B CA 1
ATOM 2598 C C . LEU B 1 77 ? 119.235 99.074 113.852 1.00 29.17 76 LEU B C 1
ATOM 2599 O O . LEU B 1 77 ? 119.393 97.920 114.256 1.00 28.63 76 LEU B O 1
ATOM 2604 N N . LEU B 1 78 ? 120.076 100.065 114.147 1.00 28.80 77 LEU B N 1
ATOM 2605 C CA . LEU B 1 78 ? 121.282 99.807 114.889 1.00 27.31 77 LEU B CA 1
ATOM 2606 C C . LEU B 1 78 ? 120.878 99.398 116.317 1.00 28.03 77 LEU B C 1
ATOM 2607 O O . LEU B 1 78 ? 121.410 98.415 116.850 1.00 28.88 77 LEU B O 1
ATOM 2612 N N . ALA B 1 79 ? 119.906 100.100 116.904 1.00 27.13 78 ALA B N 1
ATOM 2613 C CA . ALA B 1 79 ? 119.406 99.759 118.245 1.00 27.41 78 ALA B CA 1
ATOM 2614 C C . ALA B 1 79 ? 118.862 98.340 118.292 1.00 28.67 78 ALA B C 1
ATOM 2615 O O . ALA B 1 79 ? 119.254 97.566 119.159 1.00 30.07 78 ALA B O 1
ATOM 2617 N N . ALA B 1 80 ? 117.977 98.002 117.353 1.00 27.56 79 ALA B N 1
ATOM 2618 C CA . ALA B 1 80 ? 117.363 96.669 117.305 1.00 27.48 79 ALA B CA 1
ATOM 2619 C C . ALA B 1 80 ? 118.415 95.583 117.031 1.00 27.62 79 ALA B C 1
ATOM 2620 O O . ALA B 1 80 ? 118.340 94.508 117.602 1.00 28.28 79 ALA B O 1
ATOM 2622 N N . SER B 1 81 ? 119.390 95.873 116.174 1.00 28.41 80 SER B N 1
ATOM 2623 C CA . SER B 1 81 ? 120.452 94.922 115.876 1.00 29.61 80 SER B CA 1
ATOM 2624 C C . SER B 1 81 ? 121.287 94.570 117.118 1.00 30.84 80 SER B C 1
ATOM 2625 O O . SER B 1 81 ? 121.580 93.396 117.348 1.00 29.61 80 SER B O 1
ATOM 2628 N N . ASP B 1 82 ? 121.673 95.587 117.892 1.00 31.13 81 ASP B N 1
ATOM 2629 C CA . ASP B 1 82 ? 122.440 95.356 119.117 1.00 32.00 81 ASP B CA 1
ATOM 2630 C C . ASP B 1 82 ? 121.604 94.554 120.122 1.00 32.47 81 ASP B C 1
ATOM 2631 O O . ASP B 1 82 ? 122.092 93.560 120.695 1.00 32.74 81 ASP B O 1
ATOM 2636 N N . TYR B 1 83 ? 120.347 94.960 120.308 1.00 31.10 82 TYR B N 1
ATOM 2637 C CA . TYR B 1 83 ? 119.492 94.323 121.281 1.00 32.87 82 TYR B CA 1
ATOM 2638 C C . TYR B 1 83 ? 119.244 92.872 120.881 1.00 33.23 82 TYR B C 1
ATOM 2639 O O . TYR B 1 83 ? 119.305 91.963 121.719 1.00 31.95 82 TYR B O 1
ATOM 2648 N N . ALA B 1 84 ? 118.982 92.659 119.592 1.00 33.41 83 ALA B N 1
ATOM 2649 C CA . ALA B 1 84 ? 118.773 91.301 119.059 1.00 33.66 83 ALA B CA 1
ATOM 2650 C C . ALA B 1 84 ? 119.940 90.413 119.408 1.00 34.29 83 ALA B C 1
ATOM 2651 O O . ALA B 1 84 ? 119.748 89.274 119.803 1.00 35.84 83 ALA B O 1
ATOM 2653 N N . ARG B 1 85 ? 121.147 90.948 119.279 1.00 34.56 84 ARG B N 1
ATOM 2654 C CA . ARG B 1 85 ? 122.347 90.234 119.673 1.00 35.30 84 ARG B CA 1
ATOM 2655 C C . ARG B 1 85 ? 122.413 89.982 121.184 1.00 35.89 84 ARG B C 1
ATOM 2656 O O . ARG B 1 85 ? 122.687 88.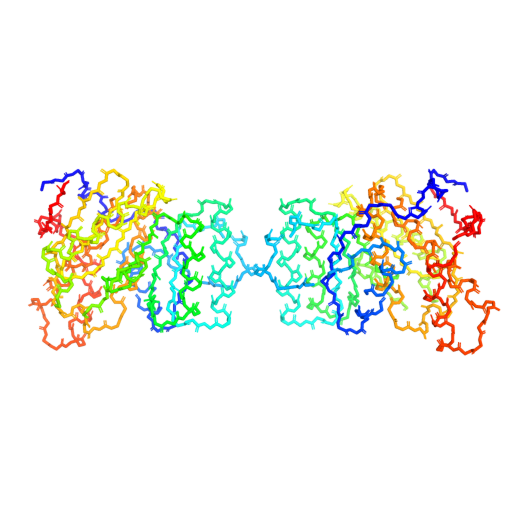875 121.592 1.00 35.84 84 ARG B O 1
ATOM 2664 N N . GLN B 1 86 ? 122.134 90.988 122.009 1.00 35.98 85 GLN B N 1
ATOM 2665 C CA . GLN B 1 86 ? 122.163 90.799 123.454 1.00 36.47 85 GLN B CA 1
ATOM 2666 C C . GLN B 1 86 ? 121.203 89.680 123.888 1.00 35.88 85 GLN B C 1
ATOM 2667 O O . GLN B 1 86 ? 121.580 88.859 124.702 1.00 37.12 85 GLN B O 1
ATOM 2673 N N . VAL B 1 87 ? 119.994 89.614 123.330 1.00 34.43 86 VAL B N 1
ATOM 2674 C CA . VAL B 1 87 ? 118.982 88.672 123.817 1.00 31.89 86 VAL B CA 1
ATOM 2675 C C . VAL B 1 87 ? 118.817 87.447 122.926 1.00 33.65 86 VAL B C 1
ATOM 2676 O O . VAL B 1 87 ? 117.914 86.642 123.162 1.00 34.97 86 VAL B O 1
ATOM 2680 N N . ASN B 1 88 ? 119.694 87.290 121.935 1.00 35.07 87 ASN B N 1
ATOM 2681 C CA . ASN B 1 88 ? 119.609 86.195 120.956 1.00 37.37 87 ASN B CA 1
ATOM 2682 C C . ASN B 1 88 ? 118.268 86.054 120.290 1.00 36.23 87 ASN B C 1
ATOM 2683 O O . ASN B 1 88 ? 117.725 84.966 120.227 1.00 37.06 87 ASN B O 1
ATOM 2688 N N . LYS B 1 89 ? 117.746 87.158 119.783 1.00 34.77 88 LYS B N 1
ATOM 2689 C CA . LYS B 1 89 ? 116.531 87.127 119.006 1.00 33.49 88 LYS B CA 1
ATOM 2690 C C . LYS B 1 89 ? 116.850 86.594 117.614 1.00 31.46 88 LYS B C 1
ATOM 2691 O O . LYS B 1 89 ? 117.816 87.016 117.015 1.00 29.31 88 LYS B O 1
ATOM 2697 N N . LEU B 1 90 ? 116.035 85.665 117.104 1.00 31.43 89 LEU B N 1
ATOM 2698 C CA . LEU B 1 90 ? 116.188 85.197 115.714 1.00 30.84 89 LEU B CA 1
ATOM 2699 C C . LEU B 1 90 ? 116.019 86.404 114.782 1.00 30.69 89 LEU B C 1
ATOM 2700 O O . LEU B 1 90 ? 115.031 87.151 114.882 1.00 29.84 89 LEU B O 1
ATOM 2705 N N . THR B 1 91 ? 116.967 86.598 113.873 1.00 29.81 90 THR B N 1
ATOM 2706 C CA . THR B 1 91 ? 117.018 87.846 113.107 1.00 29.22 90 THR B CA 1
ATOM 2707 C C . THR B 1 91 ? 117.311 87.563 111.655 1.00 28.59 90 THR B C 1
ATOM 2708 O O . THR B 1 91 ? 118.258 86.841 111.353 1.00 31.26 90 THR B O 1
ATOM 2712 N N . VAL B 1 92 ? 116.495 88.132 110.767 1.00 26.39 91 VAL B N 1
ATOM 2713 C CA . VAL B 1 92 ? 116.779 88.143 109.329 1.00 24.25 91 VAL B CA 1
ATOM 2714 C C . VAL B 1 92 ? 117.172 89.581 108.974 1.00 25.92 91 VAL B C 1
ATOM 2715 O O . VAL B 1 92 ? 116.399 90.514 109.198 1.00 26.70 91 VAL B O 1
ATOM 2719 N N . VAL B 1 93 ? 118.385 89.753 108.462 1.00 25.84 92 VAL B N 1
ATOM 2720 C CA . VAL B 1 93 ? 118.876 91.034 107.991 1.00 25.61 92 VAL B CA 1
ATOM 2721 C C . VAL B 1 93 ? 118.767 91.033 106.466 1.00 27.04 92 VAL B C 1
ATOM 2722 O O . VAL B 1 93 ? 119.291 90.130 105.814 1.00 26.69 92 VAL B O 1
ATOM 2726 N N . ASP B 1 94 ? 118.088 92.028 105.907 1.00 27.68 93 ASP B N 1
ATOM 2727 C CA . ASP B 1 94 ? 117.849 92.098 104.466 1.00 30.06 93 ASP B CA 1
ATOM 2728 C C . ASP B 1 94 ? 118.555 93.338 103.933 1.00 29.87 93 ASP B C 1
ATOM 2729 O O . ASP B 1 94 ? 118.107 94.443 104.211 1.00 29.82 93 ASP B O 1
ATOM 2734 N N . LEU B 1 95 ? 119.626 93.148 103.148 1.00 30.06 94 LEU B N 1
ATOM 2735 C CA . LEU B 1 95 ? 120.543 94.232 102.748 1.00 30.70 94 LEU B CA 1
ATOM 2736 C C . LEU B 1 95 ? 120.038 95.023 101.528 1.00 31.25 94 LEU B C 1
ATOM 2737 O O . LEU B 1 95 ? 120.785 95.264 100.556 1.00 30.33 94 LEU B O 1
ATOM 2742 N N . VAL B 1 96 ? 118.785 95.474 101.610 1.00 32.29 95 VAL B N 1
ATOM 2743 C CA . VAL B 1 96 ? 118.149 96.181 100.504 1.00 33.14 95 VAL B CA 1
ATOM 2744 C C . VAL B 1 96 ? 118.980 97.431 100.205 1.00 35.19 95 VAL B C 1
ATOM 2745 O O . VAL B 1 96 ? 119.212 98.278 101.082 1.00 37.72 95 VAL B O 1
ATOM 2749 N N . GLY B 1 97 ? 119.470 97.518 98.976 1.00 34.99 96 GLY B N 1
ATOM 2750 C CA . GLY B 1 97 ? 120.230 98.677 98.543 1.00 33.41 96 GLY B CA 1
ATOM 2751 C C . GLY B 1 97 ? 121.688 98.668 98.927 1.00 32.41 96 GLY B C 1
ATOM 2752 O O . GLY B 1 97 ? 122.378 99.647 98.702 1.00 31.67 96 GLY B O 1
ATOM 2753 N N . TYR B 1 98 ? 122.178 97.576 99.499 1.00 33.63 97 TYR B N 1
ATOM 2754 C CA . TYR B 1 98 ? 123.599 97.509 99.824 1.00 34.39 97 TYR B CA 1
ATOM 2755 C C . TYR B 1 98 ? 124.394 97.796 98.561 1.00 34.45 97 TYR B C 1
ATOM 2756 O O . TYR B 1 98 ? 124.070 97.278 97.495 1.00 34.36 97 TYR B O 1
ATOM 2765 N N . GLY B 1 99 ? 125.410 98.640 98.666 1.00 35.59 98 GLY B N 1
ATOM 2766 C 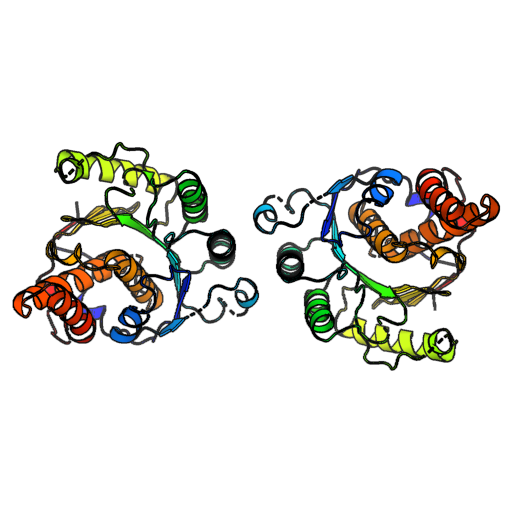CA . GLY B 1 99 ? 126.173 99.059 97.496 1.00 37.06 98 GLY B CA 1
ATOM 2767 C C . GLY B 1 99 ? 125.731 100.399 96.931 1.00 37.48 98 GLY B C 1
ATOM 2768 O O . GLY B 1 99 ? 126.479 101.029 96.219 1.00 39.33 98 GLY B O 1
ATOM 2769 N N . ALA B 1 100 ? 124.528 100.856 97.244 1.00 38.49 99 ALA B N 1
ATOM 2770 C CA . ALA B 1 100 ? 124.044 102.111 96.689 1.00 39.55 99 ALA B CA 1
ATOM 2771 C C . ALA B 1 100 ? 124.820 103.328 97.225 1.00 40.38 99 ALA B C 1
ATOM 2772 O O . ALA B 1 100 ? 124.964 104.316 96.533 1.00 42.87 99 ALA B O 1
ATOM 2774 N N . SER B 1 101 ? 125.311 103.262 98.454 1.00 40.11 100 SER B N 1
ATOM 2775 C CA . SER B 1 101 ? 125.959 104.404 99.096 1.00 39.39 100 SER B CA 1
ATOM 2776 C C . SER B 1 101 ? 126.800 103.937 100.266 1.00 38.12 100 SER B C 1
ATOM 2777 O O . SER B 1 101 ? 126.562 102.876 100.829 1.00 38.74 100 SER B O 1
ATOM 2780 N N . ASP B 1 102 ? 127.762 104.752 100.659 1.00 38.42 101 ASP B N 1
ATOM 2781 C CA . ASP B 1 102 ? 128.607 104.420 101.800 1.00 40.43 101 ASP B CA 1
ATOM 2782 C C . ASP B 1 102 ? 127.814 104.288 103.094 1.00 41.17 101 ASP B C 1
ATOM 2783 O O . ASP B 1 102 ? 128.119 103.443 103.953 1.00 40.60 101 ASP B O 1
ATOM 2788 N N . ILE B 1 103 ? 126.798 105.133 103.231 1.00 41.85 102 ILE B N 1
ATOM 2789 C CA . ILE B 1 103 ? 126.028 105.181 104.460 1.00 43.15 102 ILE B CA 1
ATOM 2790 C C . ILE B 1 103 ? 125.207 103.887 104.619 1.00 42.03 102 ILE B C 1
ATOM 2791 O O . ILE B 1 103 ? 125.205 103.295 105.684 1.00 43.16 102 ILE B O 1
ATOM 2796 N N . ARG B 1 104 ? 124.581 103.417 103.549 1.00 40.94 103 ARG B N 1
ATOM 2797 C CA . ARG B 1 104 ? 123.922 102.117 103.582 1.00 44.16 103 ARG B CA 1
ATOM 2798 C C . ARG B 1 104 ? 124.891 100.996 103.924 1.00 40.93 103 ARG B C 1
ATOM 2799 O O . ARG B 1 104 ? 124.571 100.112 104.719 1.00 41.04 103 ARG B O 1
ATOM 2807 N N . ASN B 1 105 ? 126.050 101.007 103.282 1.00 37.45 104 ASN B N 1
ATOM 2808 C CA . ASN B 1 105 ? 127.013 99.953 103.479 1.00 36.32 104 ASN B CA 1
ATOM 2809 C C . ASN B 1 105 ? 127.508 99.905 104.906 1.00 36.45 104 ASN B C 1
ATOM 2810 O O . ASN B 1 105 ? 127.660 98.814 105.476 1.00 35.15 104 ASN B O 1
ATOM 2815 N N . GLU B 1 106 ? 127.734 101.084 105.490 1.00 37.55 105 GLU B N 1
ATOM 2816 C CA . GLU B 1 106 ? 128.164 101.176 106.886 1.00 37.62 105 GLU B CA 1
ATOM 2817 C C . GLU B 1 106 ? 127.121 100.585 107.829 1.00 35.92 105 GLU B C 1
ATOM 2818 O O . GLU B 1 106 ? 127.465 99.839 108.753 1.00 35.82 105 GLU B O 1
ATOM 2824 N N . VAL B 1 107 ? 125.852 100.912 107.596 1.00 33.72 106 VAL B N 1
ATOM 2825 C CA . VAL B 1 107 ? 124.793 100.403 108.447 1.00 31.97 106 VAL B CA 1
ATOM 2826 C C . VAL B 1 107 ? 124.685 98.896 108.229 1.00 32.63 106 VAL B C 1
ATOM 2827 O O . VAL B 1 107 ? 124.663 98.127 109.190 1.00 32.20 106 VAL B O 1
ATOM 2831 N N . GLY B 1 108 ? 124.671 98.479 106.966 1.00 31.79 107 GLY B N 1
ATOM 2832 C CA . GLY B 1 108 ? 124.603 97.061 106.613 1.00 32.61 107 GLY B CA 1
ATOM 2833 C C . GLY B 1 108 ? 125.650 96.221 107.320 1.00 33.00 107 GLY B C 1
ATOM 2834 O O . GLY B 1 108 ? 125.338 95.183 107.929 1.00 32.48 107 GLY B O 1
ATOM 2835 N N . GLU B 1 109 ? 126.894 96.680 107.257 1.00 33.00 108 GLU B N 1
ATOM 2836 C CA . GLU B 1 109 ? 127.987 95.948 107.867 1.00 34.30 108 GLU B CA 1
ATOM 2837 C C . GLU B 1 109 ? 127.755 95.768 109.347 1.00 32.82 108 GLU B C 1
ATOM 2838 O O . GLU B 1 109 ? 127.994 94.690 109.905 1.00 32.90 108 GLU B O 1
ATOM 2844 N N . LYS B 1 110 ? 127.257 96.816 109.984 1.00 30.77 109 LYS B N 1
ATOM 2845 C CA . LYS B 1 110 ? 126.999 96.724 111.400 1.00 30.13 109 LYS B CA 1
ATOM 2846 C C . LYS B 1 110 ? 125.938 95.656 111.723 1.00 28.68 109 LYS B C 1
ATOM 2847 O O . LYS B 1 110 ? 126.084 94.902 112.676 1.00 28.81 109 LYS B O 1
ATOM 2853 N N . LEU B 1 111 ? 124.898 95.568 110.905 1.00 28.27 110 LEU B N 1
ATOM 2854 C CA . LEU B 1 111 ? 123.856 94.586 111.123 1.00 30.40 110 LEU B CA 1
ATOM 2855 C C . LEU B 1 111 ? 124.409 93.168 111.003 1.00 31.23 110 LEU B C 1
ATOM 2856 O O . LEU B 1 111 ? 124.104 92.326 111.856 1.00 30.27 110 LEU B O 1
ATOM 2861 N N . VAL B 1 112 ? 125.242 92.924 109.983 1.00 30.90 111 VAL B N 1
ATOM 2862 C CA . VAL B 1 112 ? 125.834 91.604 109.769 1.00 30.73 111 VAL B CA 1
ATOM 2863 C C . VAL B 1 112 ? 126.851 91.298 110.858 1.00 32.65 111 VAL B C 1
ATOM 2864 O O . VAL B 1 112 ? 126.980 90.146 111.284 1.00 32.93 111 VAL B O 1
ATOM 2868 N N . HIS B 1 113 ? 127.554 92.328 111.331 1.00 33.30 112 HIS B N 1
ATOM 2869 C CA . HIS B 1 113 ? 128.537 92.150 112.386 1.00 33.91 112 HIS B CA 1
ATOM 2870 C C . HIS B 1 113 ? 127.914 91.630 113.679 1.00 34.47 112 HIS B C 1
ATOM 2871 O O . HIS B 1 113 ? 128.583 90.931 114.422 1.00 37.37 112 HIS B O 1
ATOM 2878 N N . ASN B 1 114 ? 126.659 91.971 113.964 1.00 34.82 113 ASN B N 1
ATOM 2879 C CA . ASN B 1 114 ? 125.962 91.419 115.132 1.00 34.96 113 ASN B CA 1
ATOM 2880 C C . ASN B 1 114 ? 125.438 89.991 114.897 1.00 34.91 113 ASN B C 1
ATOM 2881 O O . ASN B 1 114 ? 124.646 89.472 115.685 1.00 34.82 113 ASN B O 1
ATOM 2886 N N . GLN B 1 115 ? 125.840 89.359 113.803 1.00 35.42 114 GLN B N 1
ATOM 2887 C CA . GLN B 1 115 ? 125.699 87.904 113.684 1.00 37.34 114 GLN B CA 1
ATOM 2888 C C . GLN B 1 115 ? 124.253 87.422 113.646 1.00 35.23 114 GLN B C 1
ATOM 2889 O O . GLN B 1 115 ? 123.852 86.599 114.449 1.00 36.10 114 GLN B O 1
ATOM 2895 N N . PRO B 1 116 ? 123.477 87.887 112.682 1.00 34.09 115 PRO B N 1
ATOM 2896 C CA . PRO B 1 116 ? 122.071 87.485 112.622 1.00 33.13 115 PRO B CA 1
ATOM 2897 C C . PRO B 1 116 ? 121.861 86.033 112.111 1.00 31.87 115 PRO B C 1
ATOM 2898 O O . PRO B 1 116 ? 122.781 85.440 111.536 1.00 29.77 115 PRO B O 1
ATOM 2902 N N . THR B 1 117 ? 120.660 85.477 112.304 1.00 30.82 116 THR B N 1
ATOM 2903 C CA . THR B 1 117 ? 120.383 84.114 111.850 1.00 31.04 116 THR B CA 1
ATOM 2904 C C . THR B 1 117 ? 120.522 84.016 110.334 1.00 31.57 116 THR B C 1
ATOM 2905 O O . THR B 1 117 ? 121.092 83.054 109.828 1.00 31.40 116 THR B O 1
ATOM 2909 N N . VAL B 1 118 ? 119.991 85.016 109.621 1.00 31.07 117 VAL B N 1
ATOM 2910 C CA . VAL B 1 118 ? 120.064 85.058 108.150 1.00 30.54 117 VAL B CA 1
ATOM 2911 C C . VAL B 1 118 ? 120.443 86.447 107.630 1.00 32.24 117 VAL B C 1
ATOM 2912 O O . VAL B 1 118 ? 119.978 87.457 108.143 1.00 34.34 117 VAL B O 1
ATOM 2916 N N . VAL B 1 119 ? 121.336 86.483 106.648 1.00 32.59 118 VAL B N 1
ATOM 2917 C CA . VAL B 1 119 ? 121.620 87.685 105.878 1.00 32.80 118 VAL B CA 1
ATOM 2918 C C . VAL B 1 119 ? 121.177 87.399 104.453 1.00 33.88 118 VAL B C 1
ATOM 2919 O O . VAL B 1 119 ? 121.409 86.335 103.909 1.00 35.85 118 VAL B O 1
ATOM 2923 N N . LYS B 1 120 ? 120.549 88.370 103.842 1.00 34.90 119 LYS B N 1
ATOM 2924 C CA . LYS B 1 120 ? 119.832 88.151 102.618 1.00 35.09 119 LYS B CA 1
ATOM 2925 C C . LYS B 1 120 ? 119.990 89.378 101.716 1.00 36.19 119 LYS B C 1
ATOM 2926 O O . LYS B 1 120 ? 120.088 90.505 102.172 1.00 35.22 119 LYS B O 1
ATOM 2932 N N . GLY B 1 121 ? 120.015 89.148 100.424 1.00 37.19 120 GLY B N 1
ATOM 2933 C CA . GLY B 1 121 ? 119.936 90.230 99.469 1.00 36.43 120 GLY B CA 1
ATOM 2934 C C . GLY B 1 121 ? 119.795 89.666 98.072 1.00 35.92 120 GLY B C 1
ATOM 2935 O O . GLY B 1 121 ? 119.713 88.444 97.899 1.00 34.87 120 GLY B O 1
ATOM 2936 N N . ASN B 1 122 ? 119.767 90.550 97.076 1.00 34.56 121 ASN B N 1
ATOM 2937 C CA . ASN B 1 122 ? 119.815 90.089 95.709 1.00 34.61 121 ASN B CA 1
ATOM 2938 C C . ASN B 1 122 ? 121.266 89.895 95.324 1.00 35.77 121 ASN B C 1
ATOM 2939 O O . ASN B 1 122 ? 122.169 90.241 96.095 1.00 35.58 121 ASN B O 1
ATOM 2944 N N . LEU B 1 123 ? 121.474 89.317 94.148 1.00 37.03 122 LEU B N 1
ATOM 2945 C CA . LEU B 1 123 ? 122.804 88.959 93.691 1.00 38.93 122 LEU B CA 1
ATOM 2946 C C . LEU B 1 123 ? 123.715 90.154 93.743 1.00 37.51 122 LEU B C 1
ATOM 2947 O O . LEU B 1 123 ? 124.852 90.074 94.198 1.00 37.02 122 LEU B O 1
ATOM 2952 N N . SER B 1 124 ? 123.209 91.268 93.252 1.00 36.56 123 SER B N 1
ATOM 2953 C CA . SER B 1 124 ? 124.022 92.452 93.186 1.00 37.62 123 SER B CA 1
ATOM 2954 C C . SER B 1 124 ? 124.479 92.887 94.571 1.00 36.60 123 SER B C 1
ATOM 2955 O O . SER B 1 124 ? 125.658 93.150 94.784 1.00 38.93 123 SER B O 1
ATOM 2958 N N . GLU B 1 125 ? 123.533 92.943 95.503 1.00 35.53 124 GLU B N 1
ATOM 2959 C CA . GLU B 1 125 ? 123.784 93.382 96.864 1.00 34.30 124 GLU B CA 1
ATOM 2960 C C . GLU B 1 125 ? 124.745 92.464 97.567 1.00 34.78 124 GLU B C 1
ATOM 2961 O O . GLU B 1 125 ? 125.686 92.929 98.196 1.00 37.09 124 GLU B O 1
ATOM 2975 N N . ARG B 1 127 ? 126.866 90.305 96.220 1.00 37.60 126 ARG B N 1
ATOM 2976 C CA . ARG B 1 127 ? 128.184 90.283 95.577 1.00 38.65 126 ARG B CA 1
ATOM 2977 C C . ARG B 1 127 ? 128.976 91.450 96.135 1.00 37.28 126 ARG B C 1
ATOM 2978 O O . ARG B 1 127 ? 130.099 91.288 96.598 1.00 37.39 126 ARG B O 1
ATOM 2986 N N . THR B 1 128 ? 128.337 92.612 96.142 1.00 35.91 127 THR B N 1
ATOM 2987 C CA . THR B 1 128 ? 128.936 93.832 96.660 1.00 35.45 127 THR B CA 1
ATOM 2988 C C . THR B 1 128 ? 129.329 93.693 98.117 1.00 36.43 127 THR B C 1
ATOM 2989 O O . THR B 1 128 ? 130.412 94.097 98.511 1.00 36.74 127 THR B O 1
ATOM 2993 N N . PHE B 1 129 ? 128.453 93.101 98.916 1.00 37.63 128 PHE B N 1
ATOM 2994 C CA . PHE B 1 129 ? 128.804 92.787 100.289 1.00 38.90 128 PHE B CA 1
ATOM 2995 C C . PHE B 1 129 ? 130.050 91.896 100.396 1.00 38.45 128 PHE B C 1
ATOM 2996 O O . PHE B 1 129 ? 130.877 92.102 101.286 1.00 38.99 128 PHE B O 1
ATOM 3004 N N . CYS B 1 130 ? 130.181 90.925 99.492 1.00 38.52 129 CYS B N 1
ATOM 3005 C CA . CYS B 1 130 ? 131.372 90.069 99.436 1.00 40.10 129 CYS B CA 1
ATOM 3006 C C . CYS B 1 130 ? 132.593 90.735 98.779 1.00 40.49 129 CYS B C 1
ATOM 3007 O O . CYS B 1 130 ? 133.621 90.081 98.620 1.00 38.94 129 CYS B O 1
ATOM 3010 N N . GLN B 1 131 ? 132.482 92.020 98.417 1.00 42.36 130 GLN B N 1
ATOM 3011 C CA . GLN B 1 131 ? 133.559 92.760 97.762 1.00 44.69 130 GLN B CA 1
ATOM 3012 C C . GLN B 1 131 ? 133.891 92.131 96.415 1.00 46.04 130 GLN B C 1
ATOM 3013 O O . GLN B 1 131 ? 135.051 91.896 96.115 1.00 45.95 130 GLN B O 1
ATOM 3019 N N . LEU B 1 132 ? 132.865 91.810 95.637 1.00 47.45 131 LEU B N 1
ATOM 3020 C CA . LEU B 1 132 ? 133.022 91.362 94.258 1.00 47.57 131 LEU B CA 1
ATOM 3021 C C . LEU B 1 132 ? 132.494 92.489 93.380 1.00 51.34 131 LEU B C 1
ATOM 3022 O O . LEU B 1 132 ? 131.801 93.381 93.863 1.00 52.12 131 LEU B O 1
ATOM 3027 N N . VAL B 1 133 ? 132.843 92.470 92.103 1.00 55.59 132 VAL B N 1
ATOM 3028 C CA . VAL B 1 133 ? 132.330 93.460 91.171 1.00 59.47 132 VAL B CA 1
ATOM 3029 C C . VAL B 1 133 ? 130.888 93.057 90.816 1.00 62.27 132 VAL B C 1
ATOM 3030 O O . VAL B 1 133 ? 130.520 91.902 90.967 1.00 61.57 132 VAL B O 1
ATOM 3034 N N . SER B 1 134 ? 130.066 94.011 90.385 1.00 66.61 133 SER B N 1
ATOM 3035 C CA . SER B 1 134 ? 128.671 93.722 90.003 1.00 68.36 133 SER B CA 1
ATOM 3036 C C . SER B 1 134 ? 128.302 94.273 88.602 1.00 70.55 133 SER B C 1
ATOM 3037 O O . SER B 1 134 ? 127.938 95.434 88.467 1.00 71.07 133 SER B O 1
ATOM 3040 N N . HIS B 1 135 ? 128.350 93.420 87.579 1.00 72.17 134 HIS B N 1
ATOM 3041 C CA . HIS B 1 135 ? 128.272 93.859 86.176 1.00 73.05 134 HIS B CA 1
ATOM 3042 C C . HIS B 1 135 ? 126.852 93.834 85.617 1.00 73.48 134 HIS B C 1
ATOM 3043 O O . HIS B 1 135 ? 125.981 94.552 86.095 1.00 73.65 134 HIS B O 1
ATOM 3050 N N . PRO B 1 143 ? 121.782 88.620 83.363 1.00 79.56 142 PRO B N 1
ATOM 3051 C CA . PRO B 1 143 ? 123.003 89.402 83.602 1.00 78.60 142 PRO B CA 1
ATOM 3052 C C . PRO B 1 143 ? 124.271 88.515 83.611 1.00 77.56 142 PRO B C 1
ATOM 3053 O O . PRO B 1 143 ? 124.187 87.304 83.889 1.00 76.03 142 PRO B O 1
ATOM 3057 N N . LEU B 1 144 ? 125.425 89.118 83.306 1.00 76.10 143 LEU B N 1
ATOM 3058 C CA . LEU B 1 144 ? 126.719 88.403 83.291 1.00 74.77 143 LEU B CA 1
ATOM 3059 C C . LEU B 1 144 ? 126.931 87.667 84.629 1.00 71.65 143 LEU B C 1
ATOM 3060 O O . LEU B 1 144 ? 127.402 86.518 84.660 1.00 69.23 143 LEU B O 1
ATOM 3065 N N . ASP B 1 145 ? 126.537 88.340 85.717 1.00 69.27 144 ASP B N 1
ATOM 3066 C CA . ASP B 1 145 ? 126.708 87.839 87.084 1.00 66.87 144 ASP B CA 1
ATOM 3067 C C . ASP B 1 145 ? 125.914 86.585 87.426 1.00 65.47 144 ASP B C 1
ATOM 3068 O O . ASP B 1 145 ? 126.238 85.910 88.409 1.00 64.55 144 ASP B O 1
ATOM 3073 N N . GLN B 1 146 ? 124.887 86.264 86.634 1.00 65.25 145 GLN B N 1
ATOM 3074 C CA . GLN B 1 146 ? 124.114 85.025 86.844 1.00 63.17 145 GLN B CA 1
ATOM 3075 C C . GLN B 1 146 ? 124.712 83.797 86.123 1.00 61.44 145 GLN B C 1
ATOM 3076 O O . GLN B 1 146 ? 124.132 82.715 86.168 1.00 60.76 145 GLN B O 1
ATOM 3082 N N . SER B 1 147 ? 125.886 83.955 85.502 1.00 61.06 146 SER B N 1
ATOM 3083 C CA . SER B 1 147 ? 126.589 82.832 84.847 1.00 60.49 146 SER B CA 1
ATOM 3084 C C . SER B 1 147 ? 127.029 81.756 85.832 1.00 59.44 146 SER B C 1
ATOM 3085 O O . SER B 1 147 ? 127.206 82.027 87.005 1.00 60.57 146 SER B O 1
ATOM 3088 N N . GLU B 1 148 ? 127.240 80.540 85.344 1.00 59.80 147 GLU B N 1
ATOM 3089 C CA . GLU B 1 148 ? 127.733 79.443 86.199 1.00 60.91 147 GLU B CA 1
ATOM 3090 C C . GLU B 1 148 ? 129.081 79.806 86.833 1.00 60.28 147 GLU B C 1
ATOM 3091 O O . GLU B 1 148 ? 129.376 79.372 87.943 1.00 59.74 147 GLU B O 1
ATOM 3094 N N . GLU B 1 149 ? 129.892 80.598 86.127 1.00 61.00 148 GLU B N 1
ATOM 3095 C CA . GLU B 1 149 ? 131.183 81.042 86.659 1.00 61.27 148 GLU B CA 1
ATOM 3096 C C . GLU B 1 149 ? 130.924 81.986 87.843 1.00 58.27 148 GLU B C 1
ATOM 3097 O O . GLU B 1 149 ? 131.442 81.779 88.951 1.00 57.56 148 GLU B O 1
ATOM 3099 N N . ALA B 1 150 ? 130.091 82.998 87.603 1.00 55.04 149 ALA B N 1
ATOM 3100 C CA . ALA B 1 150 ? 129.773 84.018 88.611 1.00 52.42 149 ALA B CA 1
ATOM 3101 C C . ALA B 1 150 ? 129.100 83.422 89.844 1.00 51.51 149 ALA B C 1
ATOM 3102 O O . ALA B 1 150 ? 129.430 83.795 90.975 1.00 51.47 149 ALA B O 1
ATOM 3104 N N . ILE B 1 151 ? 128.154 82.504 89.642 1.00 50.06 150 ILE B N 1
ATOM 3105 C CA . ILE B 1 151 ? 127.503 81.839 90.777 1.00 49.63 150 ILE B CA 1
ATOM 3106 C C . ILE B 1 151 ? 128.546 81.099 91.631 1.00 49.85 150 ILE B C 1
ATOM 3107 O O . ILE B 1 151 ? 128.532 81.173 92.870 1.00 48.77 150 ILE B O 1
ATOM 3112 N N . GLU B 1 152 ? 129.473 80.416 90.968 1.00 51.06 151 GLU B N 1
ATOM 3113 C CA . GLU B 1 152 ? 130.525 79.701 91.685 1.00 51.66 151 GLU B CA 1
ATOM 3114 C C . GLU B 1 152 ? 131.380 80.687 92.484 1.00 49.66 151 GLU B C 1
ATOM 3115 O O . GLU B 1 152 ? 131.724 80.435 93.636 1.00 48.26 151 GLU B O 1
ATOM 3121 N N . GLU B 1 153 ? 131.701 81.818 91.867 1.00 48.97 152 GLU B N 1
ATOM 3122 C CA . GLU B 1 153 ? 132.505 82.848 92.526 1.00 48.17 152 GLU B CA 1
ATOM 3123 C C . GLU B 1 153 ? 131.840 83.341 93.822 1.00 48.01 152 GLU B C 1
ATOM 3124 O O . GLU B 1 153 ? 132.510 83.486 94.861 1.00 48.60 152 GLU B O 1
ATOM 3130 N N . LEU B 1 154 ? 130.527 83.599 93.741 1.00 45.87 153 LEU B N 1
ATOM 3131 C CA . LEU B 1 154 ? 129.726 84.057 94.888 1.00 44.13 153 LEU B CA 1
ATOM 3132 C C . LEU B 1 154 ? 129.609 82.981 95.961 1.00 42.99 153 LEU B C 1
ATOM 3133 O O . LEU B 1 154 ? 129.652 83.304 97.159 1.00 43.11 153 LEU B O 1
ATOM 3138 N N . ILE B 1 155 ? 129.441 81.717 95.543 1.00 41.56 154 ILE B N 1
ATOM 3139 C CA . ILE B 1 155 ? 129.372 80.609 96.514 1.00 42.52 154 ILE B CA 1
ATOM 3140 C C . ILE B 1 155 ? 130.660 80.557 97.332 1.00 43.42 154 ILE B C 1
ATOM 3141 O O . ILE B 1 155 ? 130.621 80.352 98.544 1.00 44.55 154 ILE B O 1
ATOM 3146 N N . GLN B 1 156 ? 131.792 80.774 96.667 1.00 43.78 155 GLN B N 1
ATOM 3147 C CA . GLN B 1 156 ? 133.079 80.700 97.341 1.00 46.15 155 GLN B CA 1
ATOM 3148 C C . GLN B 1 156 ? 133.256 81.913 98.248 1.00 43.23 155 GLN B C 1
ATOM 3149 O O . GLN B 1 156 ? 133.766 81.793 99.359 1.00 41.66 155 GLN B O 1
ATOM 3155 N N . ALA B 1 157 ? 132.818 83.075 97.764 1.00 42.08 156 ALA B N 1
ATOM 3156 C CA . ALA B 1 157 ? 132.812 84.301 98.572 1.00 40.79 156 ALA B CA 1
ATOM 3157 C C . ALA B 1 157 ? 131.972 84.123 99.857 1.00 41.04 156 ALA B C 1
ATOM 3158 O O . ALA B 1 157 ? 132.431 84.436 100.971 1.00 39.97 156 ALA B O 1
ATOM 3160 N N . LEU B 1 158 ? 130.755 83.597 99.706 1.00 40.73 157 LEU B N 1
ATOM 3161 C CA . LEU B 1 158 ? 129.857 83.463 100.857 1.00 40.13 157 LEU B CA 1
ATOM 3162 C C . LEU B 1 158 ? 130.387 82.419 101.819 1.00 41.46 157 LEU B C 1
ATOM 3163 O O . LEU B 1 158 ? 130.206 82.542 103.028 1.00 41.97 157 LEU B O 1
ATOM 3168 N N . ARG B 1 159 ? 131.065 81.404 101.290 1.00 42.14 158 ARG B N 1
ATOM 3169 C CA . ARG B 1 159 ? 131.716 80.414 102.149 1.00 43.94 158 ARG B CA 1
ATOM 3170 C C . ARG B 1 159 ? 132.792 81.045 103.043 1.00 44.32 158 ARG B C 1
ATOM 3171 O O . ARG B 1 159 ? 132.922 80.708 104.220 1.00 43.44 158 ARG B O 1
ATOM 3179 N N . GLN B 1 160 ? 133.556 81.971 102.486 1.00 44.28 159 GLN B N 1
ATOM 3180 C CA . GLN B 1 160 ? 134.490 82.738 103.301 1.00 46.26 159 GLN B CA 1
ATOM 3181 C C . GLN B 1 160 ? 133.783 83.553 104.386 1.00 44.16 159 GLN B C 1
ATOM 3182 O O . GLN B 1 160 ? 134.316 83.734 105.496 1.00 43.02 159 GLN B O 1
ATOM 3188 N N . GLN B 1 161 ? 132.599 84.069 104.062 1.00 41.18 160 GLN B N 1
ATOM 3189 C CA . GLN B 1 161 ? 131.858 84.842 105.038 1.00 40.23 160 GLN B CA 1
ATOM 3190 C C . GLN B 1 161 ? 131.386 83.941 106.162 1.00 39.75 160 GLN B C 1
ATOM 3191 O O . GLN B 1 161 ? 131.363 84.356 107.320 1.00 40.25 160 GLN B O 1
ATOM 3197 N N . THR B 1 162 ? 130.968 82.717 105.829 1.00 39.21 161 THR B N 1
ATOM 3198 C CA . THR B 1 162 ? 130.481 81.810 106.873 1.00 38.50 161 THR B CA 1
ATOM 3199 C C . THR B 1 162 ? 131.614 81.494 107.855 1.00 39.56 161 THR B C 1
ATOM 3200 O O . THR B 1 162 ? 131.364 81.084 108.991 1.00 39.19 161 THR B O 1
ATOM 3204 N N . GLN B 1 163 ? 132.859 81.663 107.418 1.00 40.32 162 GLN B N 1
ATOM 3205 C CA . GLN B 1 163 ? 133.993 81.565 108.358 1.00 41.58 162 GLN B CA 1
ATOM 3206 C C . GLN B 1 163 ? 133.927 82.637 109.418 1.00 40.96 162 GLN B C 1
ATOM 3207 O O . GLN B 1 163 ? 134.113 82.337 110.575 1.00 41.40 162 GLN B O 1
ATOM 3213 N N . LYS B 1 164 ? 133.697 83.889 109.023 1.00 41.93 163 LYS B N 1
ATOM 3214 C CA . LYS B 1 164 ? 133.579 84.981 110.009 1.00 42.94 163 LYS B CA 1
ATOM 3215 C C . LYS B 1 164 ? 132.251 84.915 110.714 1.00 39.77 163 LYS B C 1
ATOM 3216 O O . LYS B 1 164 ? 132.139 85.379 111.833 1.00 39.27 163 LYS B O 1
ATOM 3222 N N . PHE B 1 165 ? 131.227 84.391 110.043 1.00 39.44 164 PHE B N 1
ATOM 3223 C CA . PHE B 1 165 ? 129.866 84.437 110.587 1.00 39.02 164 PHE B CA 1
ATOM 3224 C C . PHE B 1 165 ? 129.290 83.030 110.602 1.00 38.22 164 PHE B C 1
ATOM 3225 O O . PHE B 1 165 ? 128.423 82.694 109.787 1.00 39.15 164 PHE B O 1
ATOM 3233 N N . PRO B 1 166 ? 129.763 82.195 111.549 1.00 38.07 165 PRO B N 1
ATOM 3234 C CA . PRO B 1 166 ? 129.588 80.747 111.427 1.00 38.63 165 PRO B CA 1
ATOM 3235 C C . PRO B 1 166 ? 128.208 80.233 111.678 1.00 37.73 165 PRO B C 1
ATOM 3236 O O . PRO B 1 166 ? 127.935 79.089 111.329 1.00 39.92 165 PRO B O 1
ATOM 3240 N N . GLN B 1 167 ? 127.353 81.054 112.272 1.00 37.10 166 GLN B N 1
ATOM 3241 C CA . GLN B 1 167 ? 126.012 80.620 112.602 1.00 36.01 166 GLN B CA 1
ATOM 3242 C C . GLN B 1 167 ? 125.001 81.363 111.766 1.00 34.95 166 GLN B C 1
ATOM 3243 O O . GLN B 1 167 ? 123.853 81.461 112.159 1.00 37.35 166 GLN B O 1
ATOM 3249 N N . THR B 1 168 ? 125.423 81.895 110.621 1.00 33.07 167 THR B N 1
ATOM 3250 C CA . THR B 1 168 ? 124.556 82.697 109.761 1.00 32.03 167 THR B CA 1
ATOM 3251 C C . THR B 1 168 ? 124.373 82.021 108.424 1.00 33.12 167 THR B C 1
ATOM 3252 O O . THR B 1 168 ? 125.336 81.552 107.817 1.00 35.56 167 THR B O 1
ATOM 3256 N N . VAL B 1 169 ? 123.136 81.988 107.951 1.00 32.27 168 VAL B N 1
ATOM 3257 C CA . VAL B 1 169 ? 122.849 81.534 106.616 1.00 31.61 168 VAL B CA 1
ATOM 3258 C C . VAL B 1 169 ? 122.734 82.736 105.669 1.00 33.86 168 VAL B C 1
ATOM 3259 O O . VAL B 1 169 ? 122.027 83.714 105.962 1.00 33.45 168 VAL B O 1
ATOM 3263 N N . PHE B 1 170 ? 123.410 82.655 104.526 1.00 33.78 169 PHE B N 1
ATOM 3264 C CA . PHE B 1 170 ? 123.398 83.729 103.540 1.00 33.75 169 PHE B CA 1
ATOM 3265 C C . PHE B 1 170 ? 122.515 83.354 102.336 1.00 34.27 169 PHE B C 1
ATOM 3266 O O . PHE B 1 170 ? 122.628 82.242 101.822 1.00 34.62 169 PHE B O 1
ATOM 3274 N N . LEU B 1 171 ? 121.651 84.285 101.907 1.00 32.31 170 LEU B N 1
ATOM 3275 C CA . LEU B 1 171 ? 120.710 84.080 100.789 1.00 31.89 170 LEU B CA 1
ATOM 3276 C C . LEU B 1 171 ? 120.895 85.192 99.768 1.00 32.39 170 LEU B C 1
ATOM 3277 O O . LEU B 1 171 ? 120.728 86.374 100.100 1.00 32.69 170 LEU B O 1
ATOM 3282 N N . ALA B 1 172 ? 121.264 84.804 98.547 1.00 33.14 171 ALA B N 1
ATOM 3283 C CA . ALA B 1 172 ? 121.352 85.711 97.402 1.00 32.85 171 ALA B CA 1
ATOM 3284 C C . ALA B 1 172 ? 120.230 85.326 96.462 1.00 34.09 171 ALA B C 1
ATOM 3285 O O . ALA B 1 172 ? 120.113 84.172 96.058 1.00 35.92 171 ALA B O 1
ATOM 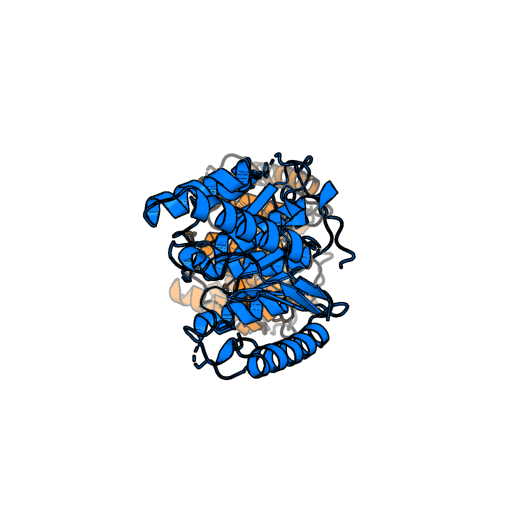3287 N N . THR B 1 173 ? 119.382 86.276 96.127 1.00 33.37 172 THR B N 1
ATOM 3288 C CA . THR B 1 173 ? 118.236 85.967 95.314 1.00 32.99 172 THR B CA 1
ATOM 3289 C C . THR B 1 173 ? 118.438 86.390 93.858 1.00 35.03 172 THR B C 1
ATOM 3290 O O . THR B 1 173 ? 119.129 87.360 93.560 1.00 33.38 172 THR B O 1
ATOM 3294 N N . GLY B 1 174 ? 117.809 85.648 92.953 1.00 37.73 173 GLY B N 1
ATOM 3295 C CA . GLY B 1 174 ? 117.878 85.943 91.526 1.00 39.11 173 GLY B CA 1
ATOM 3296 C C . GLY B 1 174 ? 117.199 84.860 90.712 1.00 40.95 173 GLY B C 1
ATOM 3297 O O . GLY B 1 174 ? 116.366 84.102 91.266 1.00 41.73 173 GLY B O 1
ATOM 3298 N N . ILE B 1 175 ? 117.567 84.764 89.418 1.00 41.86 174 ILE B N 1
ATOM 3299 C CA . ILE B 1 175 ? 117.005 83.732 88.531 1.00 41.94 174 ILE B CA 1
ATOM 3300 C C . ILE B 1 175 ? 117.257 82.380 89.215 1.00 40.89 174 ILE B C 1
ATOM 3301 O O . ILE B 1 175 ? 116.357 81.587 89.416 1.00 42.01 174 ILE B O 1
ATOM 3306 N N . GLN B 1 176 ? 118.493 82.147 89.602 1.00 40.58 175 GLN B N 1
ATOM 3307 C CA . GLN B 1 176 ? 118.781 81.126 90.580 1.00 41.67 175 GLN B CA 1
ATOM 3308 C C . GLN B 1 176 ? 119.050 81.814 91.921 1.00 40.81 175 GLN B C 1
ATOM 3309 O O . GLN B 1 176 ? 119.655 82.889 91.964 1.00 40.18 175 GLN B O 1
ATOM 3315 N N . ASP B 1 177 ? 118.620 81.176 93.001 1.00 39.16 176 ASP B N 1
ATOM 3316 C CA . ASP B 1 177 ? 118.874 81.655 94.345 1.00 38.79 176 ASP B CA 1
ATOM 3317 C C . ASP B 1 177 ? 120.040 80.856 94.934 1.00 38.75 176 ASP B C 1
ATOM 3318 O O . ASP B 1 177 ? 120.084 79.641 94.811 1.00 40.63 176 ASP B O 1
ATOM 3323 N N . VAL B 1 178 ? 120.966 81.528 95.601 1.00 37.99 177 VAL B N 1
ATOM 3324 C CA . VAL B 1 178 ? 122.111 80.857 96.202 1.00 37.32 177 VAL B CA 1
ATOM 3325 C C . VAL B 1 178 ? 122.022 80.941 97.733 1.00 37.44 177 VAL B C 1
ATOM 3326 O O . VAL B 1 178 ? 121.944 82.035 98.287 1.00 36.30 177 VAL B O 1
ATOM 3330 N N . LEU B 1 179 ? 122.004 79.785 98.399 1.00 36.68 178 LEU B N 1
ATOM 3331 C CA . LEU B 1 179 ? 122.005 79.721 99.860 1.00 36.36 178 LEU B CA 1
ATOM 3332 C C . LEU B 1 179 ? 123.287 79.055 100.363 1.00 36.86 178 LEU B C 1
ATOM 3333 O O . LEU B 1 179 ? 123.630 77.963 99.933 1.00 37.58 178 LEU B O 1
ATOM 3338 N N . VAL B 1 180 ? 123.991 79.713 101.278 1.00 36.35 179 VAL B N 1
ATOM 3339 C CA . VAL B 1 180 ? 125.239 79.188 101.804 1.00 35.40 179 VAL B CA 1
ATOM 3340 C C . VAL B 1 180 ? 125.279 79.244 103.326 1.00 36.85 179 VAL B C 1
ATOM 3341 O O . VAL B 1 180 ? 124.964 80.270 103.916 1.00 37.31 179 VAL B O 1
ATOM 3345 N N . SER B 1 181 ? 125.660 78.128 103.946 1.00 38.51 180 SER B N 1
ATOM 3346 C CA . SER B 1 181 ? 125.938 78.068 105.385 1.00 39.46 180 SER B CA 1
ATOM 3347 C C . SER B 1 181 ? 127.310 77.470 105.544 1.00 40.33 180 SER B C 1
ATOM 3348 O O . SER B 1 181 ? 127.989 77.217 104.550 1.00 39.74 180 SER B O 1
ATOM 3351 N N . GLN B 1 182 ? 127.754 77.279 106.782 1.00 42.02 181 GLN B N 1
ATOM 3352 C CA . GLN B 1 182 ? 129.044 76.611 106.989 1.00 42.50 181 GLN B CA 1
ATOM 3353 C C . GLN B 1 182 ? 128.974 75.201 106.500 1.00 42.95 181 GLN B C 1
ATOM 3354 O O . GLN B 1 182 ? 129.975 74.665 106.049 1.00 42.99 181 GLN B O 1
ATOM 3360 N N . GLU B 1 183 ? 127.785 74.613 106.582 1.00 44.01 182 GLU B N 1
ATOM 3361 C CA . GLU B 1 183 ? 127.613 73.201 106.351 1.00 44.75 182 GLU B CA 1
ATOM 3362 C C . GLU B 1 183 ? 127.076 72.901 104.964 1.00 45.84 182 GLU B C 1
ATOM 3363 O O . GLU B 1 183 ? 127.379 71.848 104.432 1.00 49.51 182 GLU B O 1
ATOM 3369 N N . GLN B 1 184 ? 126.315 73.812 104.361 1.00 45.31 183 GLN B N 1
ATOM 3370 C CA . GLN B 1 184 ? 125.665 73.515 103.098 1.00 45.96 183 GLN B CA 1
ATOM 3371 C C . GLN B 1 184 ? 125.738 74.605 102.043 1.00 42.08 183 GLN B C 1
ATOM 3372 O O . GLN B 1 184 ? 125.894 75.775 102.350 1.00 43.31 183 GLN B O 1
ATOM 3378 N N . VAL B 1 185 ? 125.599 74.192 100.792 1.00 38.43 184 VAL B N 1
ATOM 3379 C CA . VAL B 1 185 ? 125.405 75.088 99.668 1.00 38.04 184 VAL B CA 1
ATOM 3380 C C . VAL B 1 185 ? 124.205 74.550 98.869 1.00 39.32 184 VAL B C 1
ATOM 3381 O O . VAL B 1 185 ? 124.190 73.385 98.482 1.00 40.60 184 VAL B O 1
ATOM 3385 N N . ILE B 1 186 ? 123.176 75.377 98.677 1.00 39.03 185 ILE B N 1
ATOM 3386 C CA . ILE B 1 186 ? 121.987 74.985 97.921 1.00 35.92 185 ILE B CA 1
ATOM 3387 C C . ILE B 1 186 ? 121.693 76.044 96.880 1.00 37.28 185 ILE B C 1
ATOM 3388 O O . ILE B 1 186 ? 121.719 77.226 97.193 1.00 37.60 185 ILE B O 1
ATOM 3393 N N . VAL B 1 187 ? 121.449 75.623 95.639 1.00 38.68 186 VAL B N 1
ATOM 3394 C CA . VAL B 1 187 ? 121.000 76.532 94.581 1.00 38.18 186 VAL B CA 1
ATOM 3395 C C . VAL B 1 187 ? 119.565 76.176 94.217 1.00 40.07 186 VAL B C 1
ATOM 3396 O O . VAL B 1 187 ? 119.288 75.010 93.943 1.00 39.72 186 VAL B O 1
ATOM 3400 N N . LEU B 1 188 ? 118.669 77.172 94.240 1.00 40.28 187 LEU B N 1
ATOM 3401 C CA . LEU B 1 188 ? 117.236 76.980 93.963 1.00 40.35 187 LEU B CA 1
ATOM 3402 C C . LEU B 1 188 ? 116.920 77.616 92.619 1.00 41.97 187 LEU B C 1
ATOM 3403 O O . LEU B 1 188 ? 117.555 78.603 92.239 1.00 39.51 187 LEU B O 1
ATOM 3408 N N . GLN B 1 189 ? 115.944 77.040 91.907 1.00 43.93 188 GLN B N 1
ATOM 3409 C CA . GLN B 1 189 ? 115.665 77.411 90.517 1.00 45.99 188 GLN B CA 1
ATOM 3410 C C . GLN B 1 189 ? 114.189 77.569 90.221 1.00 43.92 188 GLN B C 1
ATOM 3411 O O . GLN B 1 189 ? 113.761 77.256 89.124 1.00 45.64 188 GLN B O 1
ATOM 3417 N N . ASN B 1 190 ? 113.408 78.073 91.174 1.00 41.75 189 ASN B N 1
ATOM 3418 C CA . ASN B 1 190 ? 111.979 78.306 90.935 1.00 39.59 189 ASN B CA 1
ATOM 3419 C C . ASN B 1 190 ? 111.644 79.765 90.605 1.00 37.84 189 ASN B C 1
ATOM 3420 O O . ASN B 1 190 ? 112.521 80.608 90.537 1.00 36.83 189 ASN B O 1
ATOM 3425 N N . GLY B 1 191 ? 110.368 80.028 90.344 1.00 37.81 190 GLY B N 1
ATOM 3426 C CA . GLY B 1 191 ? 109.870 81.373 90.151 1.00 38.07 190 GLY B CA 1
ATOM 3427 C C . GLY B 1 191 ? 109.791 81.764 88.697 1.00 37.55 190 GLY B C 1
ATOM 3428 O O . GLY B 1 191 ? 110.037 80.957 87.837 1.00 38.38 190 GLY B O 1
ATOM 3429 N N . VAL B 1 192 ? 109.426 83.017 88.444 1.00 38.01 191 VAL B N 1
ATOM 3430 C CA . VAL B 1 192 ? 109.261 83.550 87.093 1.00 36.83 191 VAL B CA 1
ATOM 3431 C C . VAL B 1 192 ? 109.835 84.967 87.044 1.00 37.90 191 VAL B C 1
ATOM 3432 O O . VAL B 1 192 ? 109.920 85.632 88.072 1.00 39.21 191 VAL B O 1
ATOM 3436 N N . PRO B 1 193 ? 110.203 85.455 85.849 1.00 38.84 192 PRO B N 1
ATOM 3437 C CA . PRO B 1 193 ? 110.807 86.803 85.750 1.00 37.55 192 PRO B CA 1
ATOM 3438 C C . PRO B 1 193 ? 109.909 87.956 86.221 1.00 37.44 192 PRO B C 1
ATOM 3439 O O . PRO B 1 193 ? 110.414 89.001 86.606 1.00 38.60 192 PRO B O 1
ATOM 3443 N N . GLU B 1 194 ? 108.594 87.761 86.178 1.00 37.81 193 GLU B N 1
ATOM 3444 C CA . GLU B 1 194 ? 107.633 88.793 86.582 1.00 37.95 193 GLU B CA 1
ATOM 3445 C C . GLU B 1 194 ? 107.727 89.134 88.069 1.00 36.91 193 GLU B C 1
ATOM 3446 O O . GLU B 1 194 ? 107.191 90.161 88.498 1.00 34.89 193 GLU B O 1
ATOM 3452 N N . LEU B 1 195 ? 108.395 88.274 88.845 1.00 35.71 194 LEU B N 1
ATOM 3453 C CA . LEU B 1 195 ? 108.638 88.545 90.259 1.00 35.62 194 LEU B CA 1
ATOM 3454 C C . LEU B 1 195 ? 109.558 89.741 90.467 1.00 36.09 194 LEU B C 1
ATOM 3455 O O . LEU B 1 195 ? 109.629 90.271 91.571 1.00 36.56 194 LEU B O 1
ATOM 3460 N N . ASP B 1 196 ? 110.235 90.178 89.413 1.00 36.95 195 ASP B N 1
ATOM 3461 C CA . ASP B 1 196 ? 110.966 91.437 89.436 1.00 38.58 195 ASP B CA 1
ATOM 3462 C C . ASP B 1 196 ? 110.160 92.634 89.020 1.00 35.67 195 ASP B C 1
ATOM 3463 O O . ASP B 1 196 ? 110.729 93.711 88.947 1.00 35.56 195 ASP B O 1
ATOM 3468 N N . CYS B 1 197 ? 108.870 92.479 88.736 1.00 35.50 196 CYS B N 1
ATOM 3469 C CA . CYS B 1 197 ? 108.080 93.575 88.159 1.00 35.52 196 CYS B CA 1
ATOM 3470 C C . CYS B 1 197 ? 106.971 94.113 89.037 1.00 34.86 196 CYS B C 1
ATOM 3471 O O . CYS B 1 197 ? 106.040 94.803 88.552 1.00 33.35 196 CYS B O 1
ATOM 3474 N N . PHE B 1 198 ? 107.053 93.785 90.322 1.00 34.19 197 PHE B N 1
ATOM 3475 C CA . PHE B 1 198 ? 106.332 94.539 91.321 1.00 34.91 197 PHE B CA 1
ATOM 3476 C C . PHE B 1 198 ? 107.180 94.691 92.563 1.00 35.10 197 PHE B C 1
ATOM 3477 O O . PHE B 1 198 ? 108.101 93.908 92.810 1.00 35.74 197 PHE B O 1
ATOM 3485 N N . THR B 1 199 ? 106.878 95.728 93.326 1.00 34.25 198 THR B N 1
ATOM 3486 C CA . THR B 1 199 ? 107.764 96.132 94.403 1.00 34.11 198 THR B CA 1
ATOM 3487 C C . THR B 1 199 ? 107.609 95.231 95.626 1.00 32.77 198 THR B C 1
ATOM 3488 O O . THR B 1 199 ? 106.493 94.875 95.979 1.00 30.58 198 THR B O 1
ATOM 3492 N N . GLY B 1 200 ? 108.731 94.853 96.241 1.00 32.63 199 GLY B N 1
ATOM 3493 C CA . GLY B 1 200 ? 108.719 94.179 97.541 1.00 31.65 199 GLY B CA 1
ATOM 3494 C C . GLY B 1 200 ? 108.845 92.660 97.586 1.00 31.39 199 GLY B C 1
ATOM 3495 O O . GLY B 1 200 ? 108.786 92.061 98.678 1.00 30.21 199 GLY B O 1
ATOM 3496 N N . THR B 1 201 ? 109.044 92.025 96.432 1.00 31.24 200 THR B N 1
ATOM 3497 C CA . THR B 1 201 ? 109.134 90.562 96.401 1.00 31.55 200 THR B CA 1
ATOM 3498 C C . THR B 1 201 ? 110.294 90.067 97.274 1.00 31.81 200 THR B C 1
ATOM 3499 O O . THR B 1 201 ? 110.145 89.103 98.037 1.00 33.65 200 THR B O 1
ATOM 3503 N N . GLY B 1 202 ? 111.431 90.741 97.188 1.00 30.51 201 GLY B N 1
ATOM 3504 C CA . GLY B 1 202 ? 112.560 90.437 98.063 1.00 30.70 201 GLY B CA 1
ATOM 3505 C C . GLY B 1 202 ? 112.303 90.762 99.521 1.00 31.40 201 GLY B C 1
ATOM 3506 O O . GLY B 1 202 ? 112.706 90.003 100.416 1.00 29.68 201 GLY B O 1
ATOM 3507 N N . ASP B 1 203 ? 111.641 91.898 99.763 1.00 31.23 202 ASP B N 1
ATOM 3508 C CA . ASP B 1 203 ? 111.303 92.290 101.125 1.00 30.32 202 ASP B CA 1
ATOM 3509 C C . ASP B 1 203 ? 110.421 91.196 101.716 1.00 29.60 202 ASP B C 1
ATOM 3510 O O . ASP B 1 203 ? 110.671 90.749 102.835 1.00 27.38 202 ASP B O 1
ATOM 3515 N N . LEU B 1 204 ? 109.412 90.748 100.955 1.00 29.18 203 LEU B N 1
ATOM 3516 C CA . LEU B 1 204 ? 108.461 89.764 101.478 1.00 29.27 203 LEU B CA 1
ATOM 3517 C C . LEU B 1 204 ? 109.141 88.407 101.728 1.00 28.77 203 LEU B C 1
ATOM 3518 O O . LEU B 1 204 ? 108.846 87.716 102.704 1.00 29.12 203 LEU B O 1
ATOM 3523 N N . VAL B 1 205 ? 110.078 88.030 100.875 1.00 28.64 204 VAL B N 1
ATOM 3524 C CA . VAL B 1 205 ? 110.794 86.779 101.111 1.00 28.73 204 VAL B CA 1
ATOM 3525 C C . VAL B 1 205 ? 111.514 86.806 102.460 1.00 28.85 204 VAL B C 1
ATOM 3526 O O . VAL B 1 205 ? 111.462 85.841 103.223 1.00 29.56 204 VAL B O 1
ATOM 3530 N N . GLY B 1 206 ? 112.152 87.929 102.762 1.00 28.95 205 GLY B N 1
ATOM 3531 C CA . GLY B 1 206 ? 112.751 88.134 104.072 1.00 28.18 205 GLY B CA 1
ATOM 3532 C C . GLY B 1 206 ? 111.732 87.908 105.180 1.00 27.66 205 GLY B C 1
ATOM 3533 O O . GLY B 1 206 ? 112.005 87.193 106.155 1.00 29.36 205 GLY B O 1
ATOM 3534 N N . ALA B 1 207 ? 110.546 88.486 105.044 1.00 26.99 206 ALA B N 1
ATOM 3535 C CA . ALA B 1 207 ? 109.552 88.342 106.108 1.00 28.02 206 ALA B CA 1
ATOM 3536 C C . ALA B 1 207 ? 109.174 86.854 106.227 1.00 28.92 206 ALA B C 1
ATOM 3537 O O . ALA B 1 207 ? 109.028 86.327 107.337 1.00 27.73 206 ALA B O 1
ATOM 3539 N N . LEU B 1 208 ? 109.057 86.173 105.084 1.00 29.26 207 LEU B N 1
ATOM 3540 C CA . LEU B 1 208 ? 108.656 84.771 105.107 1.00 29.54 207 LEU B CA 1
ATOM 3541 C C . LEU B 1 208 ? 109.726 83.921 105.778 1.00 29.52 207 LEU B C 1
ATOM 3542 O O . LEU B 1 208 ? 109.413 83.057 106.588 1.00 29.13 207 LEU B O 1
ATOM 3547 N N . VAL B 1 209 ? 110.990 84.195 105.483 1.00 30.70 208 VAL B N 1
ATOM 3548 C CA . VAL B 1 209 ? 112.072 83.507 106.194 1.00 29.71 208 VAL B CA 1
ATOM 3549 C C . VAL B 1 209 ? 111.938 83.709 107.705 1.00 30.92 208 VAL B C 1
ATOM 3550 O O . VAL B 1 209 ? 112.047 82.751 108.463 1.00 32.51 208 VAL B O 1
ATOM 3554 N N . ALA B 1 210 ? 111.687 84.949 108.129 1.00 31.07 209 ALA B N 1
ATOM 3555 C CA . ALA B 1 210 ? 111.537 85.256 109.554 1.00 31.35 209 ALA B CA 1
ATOM 3556 C C . ALA B 1 210 ? 110.351 84.510 110.158 1.00 32.41 209 ALA B C 1
ATOM 3557 O O . ALA B 1 210 ? 110.449 83.995 111.264 1.00 33.40 209 ALA B O 1
ATOM 3559 N N . ALA B 1 211 ? 109.241 84.452 109.425 1.00 32.27 210 ALA B N 1
ATOM 3560 C CA . ALA B 1 211 ? 108.050 83.741 109.866 1.00 31.31 210 ALA B CA 1
ATOM 3561 C C . ALA B 1 211 ? 108.346 82.266 110.117 1.00 31.37 210 ALA B C 1
ATOM 3562 O O . ALA B 1 211 ? 107.923 81.707 111.131 1.00 31.38 210 ALA B O 1
ATOM 3564 N N . LEU B 1 212 ? 109.063 81.633 109.196 1.00 31.04 211 LEU B N 1
ATOM 3565 C CA . LEU B 1 212 ? 109.368 80.213 109.337 1.00 32.61 211 LEU B CA 1
ATOM 3566 C C . LEU B 1 212 ? 110.373 79.966 110.465 1.00 32.93 211 LEU B C 1
ATOM 3567 O O . LEU B 1 212 ? 110.214 79.011 111.213 1.00 34.28 211 LEU B O 1
ATOM 3572 N N . LEU B 1 213 ? 111.378 80.832 110.615 1.00 32.87 212 LEU B N 1
ATOM 3573 C CA . LEU B 1 213 ? 112.228 80.810 111.825 1.00 32.40 212 LEU B CA 1
ATOM 3574 C C . LEU B 1 213 ? 111.347 80.933 113.087 1.00 32.74 212 LEU B C 1
ATOM 3575 O O . LEU B 1 213 ? 111.484 80.169 114.041 1.00 33.52 212 LEU B O 1
ATOM 3580 N N . GLY B 1 214 ? 110.433 81.887 113.084 1.00 32.79 213 GLY B N 1
ATOM 3581 C CA . GLY B 1 214 ? 109.588 82.109 114.244 1.00 35.39 213 GLY B CA 1
ATOM 3582 C C . GLY B 1 214 ? 108.755 80.903 114.634 1.00 36.45 213 GLY B C 1
ATOM 3583 O O . GLY B 1 214 ? 108.560 80.633 115.816 1.00 36.77 213 GLY B O 1
ATOM 3584 N N . GLU B 1 215 ? 108.274 80.177 113.631 1.00 36.51 214 GLU B N 1
ATOM 3585 C CA . GLU B 1 215 ? 107.473 78.973 113.853 1.00 36.83 214 GLU B CA 1
ATOM 3586 C C . GLU B 1 215 ? 108.314 77.845 114.450 1.00 37.92 214 GLU B C 1
ATOM 3587 O O . GLU B 1 215 ? 107.776 76.950 115.088 1.00 40.62 214 GLU B O 1
ATOM 3593 N N . GLY B 1 216 ? 109.625 77.881 114.257 1.00 37.15 215 GLY B N 1
ATOM 3594 C CA . GLY B 1 216 ? 110.506 76.904 114.879 1.00 36.37 215 GLY B CA 1
ATOM 3595 C C . GLY B 1 216 ? 111.382 76.091 113.950 1.00 37.08 215 GLY B C 1
ATOM 3596 O O . GLY B 1 216 ? 112.000 75.130 114.387 1.00 37.25 215 GLY B O 1
ATOM 3597 N N . ASN B 1 217 ? 111.467 76.463 112.679 1.00 37.64 216 ASN B N 1
ATOM 3598 C CA . ASN B 1 217 ? 112.324 75.739 111.745 1.00 37.81 216 ASN B CA 1
ATOM 3599 C C . ASN B 1 217 ? 113.796 76.070 111.877 1.00 37.74 216 ASN B C 1
ATOM 3600 O O . ASN B 1 217 ? 114.145 77.147 112.315 1.00 40.41 216 ASN B O 1
ATOM 3605 N N . ALA B 1 218 ? 114.656 75.133 111.483 1.00 37.51 217 ALA B N 1
ATOM 3606 C CA . ALA B 1 218 ? 116.096 75.378 111.411 1.00 36.18 217 ALA B CA 1
ATOM 3607 C C . ALA B 1 218 ? 116.373 76.364 110.287 1.00 35.98 217 ALA B C 1
ATOM 3608 O O . ALA B 1 218 ? 115.622 76.430 109.321 1.00 37.31 217 ALA B O 1
ATOM 3610 N N . PRO B 1 219 ? 117.458 77.129 110.409 1.00 35.93 218 PRO B N 1
ATOM 3611 C CA . PRO B 1 219 ? 117.688 78.272 109.524 1.00 35.80 218 PRO B CA 1
ATOM 3612 C C . PRO B 1 219 ? 117.620 77.932 108.053 1.00 35.30 218 PRO B C 1
ATOM 3613 O O . PRO B 1 219 ? 116.857 78.559 107.319 1.00 35.31 218 PRO B O 1
ATOM 3625 N N . THR B 1 221 ? 116.477 75.415 106.480 1.00 35.12 220 THR B N 1
ATOM 3626 C CA . THR B 1 221 ? 115.109 75.027 106.114 1.00 36.44 220 THR B CA 1
ATOM 3627 C C . THR B 1 221 ? 114.172 76.216 105.954 1.00 36.22 220 THR B C 1
ATOM 3628 O O . THR B 1 221 ? 113.422 76.286 104.977 1.00 39.33 220 THR B O 1
ATOM 3632 N N . ALA B 1 222 ? 114.203 77.148 106.900 1.00 34.76 221 ALA B N 1
ATOM 3633 C CA . ALA B 1 222 ? 113.360 78.344 106.804 1.00 34.35 221 ALA B CA 1
ATOM 3634 C C . ALA B 1 222 ? 113.640 79.090 105.497 1.00 33.17 221 ALA B C 1
ATOM 3635 O O . ALA B 1 222 ? 112.721 79.499 104.795 1.00 32.89 221 ALA B O 1
ATOM 3637 N N . ALA B 1 223 ? 114.918 79.227 105.173 1.00 32.28 222 ALA B N 1
ATOM 3638 C CA . ALA B 1 223 ? 115.345 79.988 104.013 1.00 31.88 222 ALA B CA 1
ATOM 3639 C C . ALA B 1 223 ? 114.894 79.290 102.743 1.00 32.47 222 ALA B C 1
ATOM 3640 O O . ALA B 1 223 ? 114.271 79.926 101.869 1.00 32.88 222 ALA B O 1
ATOM 3642 N N . VAL B 1 224 ? 115.192 77.989 102.637 1.00 32.44 223 VAL B N 1
ATOM 3643 C CA . VAL B 1 224 ? 114.847 77.239 101.429 1.00 32.78 223 VAL B CA 1
ATOM 3644 C C . VAL B 1 224 ? 113.321 77.203 101.236 1.00 33.49 223 VAL B C 1
ATOM 3645 O O . VAL B 1 224 ? 112.833 77.455 100.140 1.00 33.35 223 VAL B O 1
ATOM 3649 N N . ALA B 1 225 ? 112.582 76.919 102.310 1.00 34.06 224 ALA B N 1
ATOM 3650 C CA . ALA B 1 225 ? 111.125 76.815 102.238 1.00 34.05 224 ALA B CA 1
ATOM 3651 C C . ALA B 1 225 ? 110.504 78.173 101.910 1.00 34.72 224 ALA B C 1
ATOM 3652 O O . ALA B 1 225 ? 109.566 78.251 101.137 1.00 35.33 224 ALA B O 1
ATOM 3654 N N . ALA B 1 226 ? 111.021 79.254 102.485 1.00 35.53 225 ALA B N 1
ATOM 3655 C CA . ALA B 1 226 ? 110.450 80.578 102.224 1.00 34.16 225 ALA B CA 1
ATOM 3656 C C . ALA B 1 226 ? 110.614 80.944 100.762 1.00 32.94 225 ALA B C 1
ATOM 3657 O O . ALA B 1 226 ? 109.645 81.256 100.076 1.00 33.23 225 ALA B O 1
ATOM 3659 N N . VAL B 1 227 ? 111.850 80.916 100.293 1.00 32.53 226 VAL B N 1
ATOM 3660 C CA . VAL B 1 227 ? 112.142 81.246 98.906 1.00 33.23 226 VAL B CA 1
ATOM 3661 C C . VAL B 1 227 ? 111.318 80.339 97.963 1.00 34.53 226 VAL B C 1
ATOM 3662 O O . VAL B 1 227 ? 110.665 80.820 97.025 1.00 33.69 226 VAL B O 1
ATOM 3666 N N . SER B 1 228 ? 111.346 79.029 98.228 1.00 35.66 227 SER B N 1
ATOM 3667 C CA . SER B 1 228 ? 110.663 78.055 97.371 1.00 34.90 227 SER B CA 1
ATOM 3668 C C . SER B 1 228 ? 109.160 78.305 97.316 1.00 34.67 227 SER B C 1
ATOM 3669 O O . SER B 1 228 ? 108.566 78.313 96.231 1.00 35.11 227 SER B O 1
ATOM 3672 N N . TYR B 1 229 ? 108.552 78.525 98.479 1.00 33.88 228 TYR B N 1
ATOM 3673 C CA . TYR B 1 229 ? 107.119 78.737 98.549 1.00 33.54 228 TYR B CA 1
ATOM 3674 C C . TYR B 1 229 ? 106.730 79.991 97.826 1.00 33.15 228 TYR B C 1
ATOM 3675 O O . TYR B 1 229 ? 105.769 80.014 97.051 1.00 34.28 228 TYR B O 1
ATOM 3684 N N . PHE B 1 230 ? 107.462 81.056 98.095 1.00 33.74 229 PHE B N 1
ATOM 3685 C CA . PHE B 1 230 ? 107.106 82.338 97.518 1.00 32.93 229 PHE B CA 1
ATOM 3686 C C . PHE B 1 230 ? 107.227 82.245 96.001 1.00 31.78 229 PHE B C 1
ATOM 3687 O O . PHE B 1 230 ? 106.344 82.680 95.289 1.00 30.23 229 PHE B O 1
ATOM 3695 N N . ASN B 1 231 ? 108.311 81.658 95.526 1.00 32.30 230 ASN B N 1
ATOM 3696 C CA . ASN B 1 231 ? 108.522 81.521 94.092 1.00 35.25 230 ASN B CA 1
ATOM 3697 C C . ASN B 1 231 ? 107.531 80.583 93.409 1.00 36.12 230 ASN B C 1
ATOM 3698 O O . ASN B 1 231 ? 107.137 80.848 92.252 1.00 36.85 230 ASN B O 1
ATOM 3703 N N . LEU B 1 232 ? 107.111 79.517 94.104 1.00 35.88 231 LEU B N 1
ATOM 3704 C CA . LEU B 1 232 ? 106.073 78.636 93.552 1.00 37.07 231 LEU B CA 1
ATOM 3705 C C . LEU B 1 232 ? 104.727 79.362 93.523 1.00 36.99 231 LEU B C 1
ATOM 3706 O O . LEU B 1 232 ? 103.933 79.162 92.609 1.00 38.09 231 LEU B O 1
ATOM 3711 N N . CYS B 1 233 ? 104.494 80.258 94.472 1.00 37.05 232 CYS B N 1
ATOM 3712 C CA . CYS B 1 233 ? 103.323 81.142 94.376 1.00 36.71 232 CYS B CA 1
ATOM 3713 C C . CYS B 1 233 ? 103.381 82.005 93.104 1.00 36.91 232 CYS B C 1
ATOM 3714 O O . CYS B 1 233 ? 102.356 82.252 92.458 1.00 35.98 232 CYS B O 1
ATOM 3717 N N . GLY B 1 234 ? 104.585 82.441 92.738 1.00 37.67 233 GLY B N 1
ATOM 3718 C CA . GLY B 1 234 ? 104.773 83.183 91.501 1.00 39.46 233 GLY B CA 1
ATOM 3719 C C . GLY B 1 234 ? 104.400 82.346 90.289 1.00 40.34 233 GLY B C 1
ATOM 3720 O O . GLY B 1 234 ? 103.601 82.772 89.454 1.00 39.53 233 GLY B O 1
ATOM 3721 N N . GLU B 1 235 ? 104.964 81.139 90.224 1.00 39.45 234 GLU B N 1
ATOM 3722 C CA . GLU B 1 235 ? 104.717 80.223 89.122 1.00 38.63 234 GLU B CA 1
ATOM 3723 C C . GLU B 1 235 ? 103.205 79.975 88.908 1.00 37.87 234 GLU B C 1
ATOM 3724 O O . GLU B 1 235 ? 102.712 80.116 87.784 1.00 37.12 234 GLU B O 1
ATOM 3730 N N . LYS B 1 236 ? 102.477 79.656 89.980 1.00 37.81 235 LYS B N 1
ATOM 3731 C CA . LYS B 1 236 ? 101.028 79.467 89.901 1.00 38.69 235 LYS B CA 1
ATOM 3732 C C . LYS B 1 236 ? 100.349 80.755 89.448 1.00 39.66 235 LYS B C 1
ATOM 3733 O O . LYS B 1 236 ? 99.518 80.736 88.545 1.00 41.59 235 LYS B O 1
ATOM 3737 N N . ALA B 1 237 ? 100.729 81.885 90.037 1.00 39.84 236 ALA B N 1
ATOM 3738 C CA . ALA B 1 237 ? 100.118 83.177 89.669 1.00 38.81 236 ALA B CA 1
ATOM 3739 C C . ALA B 1 237 ? 100.263 83.475 88.176 1.00 37.17 236 ALA B C 1
ATOM 3740 O O . ALA B 1 237 ? 99.320 83.970 87.537 1.00 35.08 236 ALA B O 1
ATOM 3742 N N . LYS B 1 238 ? 101.435 83.169 87.619 1.00 36.83 237 LYS B N 1
ATOM 3743 C CA . LYS B 1 238 ? 101.674 83.481 86.219 1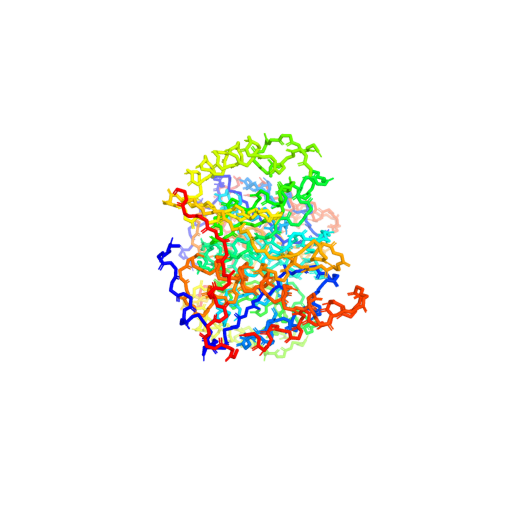.00 38.49 237 LYS B CA 1
ATOM 3744 C C . LYS B 1 238 ? 100.662 82.756 85.319 1.00 39.57 237 LYS B C 1
ATOM 3745 O O . LYS B 1 238 ? 100.157 83.333 84.360 1.00 39.54 237 LYS B O 1
ATOM 3751 N N . THR B 1 239 ? 100.354 81.505 85.658 1.00 40.30 238 THR B N 1
ATOM 3752 C CA . THR B 1 239 ? 99.393 80.729 84.893 1.00 40.42 238 THR B CA 1
ATOM 3753 C C . THR B 1 239 ? 97.974 81.303 84.966 1.00 41.52 238 THR B C 1
ATOM 3754 O O . THR B 1 239 ? 97.178 81.014 84.104 1.00 44.68 238 THR B O 1
ATOM 3758 N N . LYS B 1 240 ? 97.649 82.100 85.980 1.00 43.70 239 LYS B N 1
ATOM 3759 C CA . LYS B 1 240 ? 96.277 82.646 86.148 1.00 44.09 239 LYS B CA 1
ATOM 3760 C C . LYS B 1 240 ? 96.111 84.129 85.777 1.00 43.76 239 LYS B C 1
ATOM 3761 O O . LYS B 1 240 ? 95.030 84.675 85.914 1.00 44.57 239 LYS B O 1
ATOM 3767 N N . SER B 1 241 ? 97.163 84.788 85.314 1.00 44.70 240 SER B N 1
ATOM 3768 C CA . SER B 1 241 ? 97.204 86.258 85.352 1.00 44.56 240 SER B CA 1
ATOM 3769 C C . SER B 1 241 ? 97.415 86.854 83.971 1.00 43.57 240 SER B C 1
ATOM 3770 O O . SER B 1 241 ? 98.081 86.253 83.161 1.00 43.98 240 SER B O 1
ATOM 3773 N N . GLN B 1 242 ? 96.850 88.027 83.702 1.00 44.66 241 GLN B N 1
ATOM 3774 C CA . GLN B 1 242 ? 97.183 88.797 82.491 1.00 44.49 241 GLN B CA 1
ATOM 3775 C C . GLN B 1 242 ? 97.383 90.253 82.950 1.00 43.61 241 GLN B C 1
ATOM 3776 O O . GLN B 1 242 ? 96.454 90.892 83.450 1.00 44.37 241 GLN B O 1
ATOM 3779 N N . GLY B 1 243 ? 98.607 90.756 82.800 1.00 41.66 242 GLY B N 1
ATOM 3780 C CA . GLY B 1 243 ? 98.983 92.054 83.344 1.00 40.41 242 GLY B CA 1
ATOM 3781 C C . GLY B 1 243 ? 99.745 91.936 84.650 1.00 37.81 242 GLY B C 1
ATOM 3782 O O . GLY B 1 243 ? 99.523 91.018 85.435 1.00 37.22 242 GLY B O 1
ATOM 3783 N N . LEU B 1 244 ? 100.633 92.892 84.891 1.00 36.48 243 LEU B N 1
ATOM 3784 C CA . LEU B 1 244 ? 101.505 92.861 86.062 1.00 34.73 243 LEU B CA 1
ATOM 3785 C C . LEU B 1 244 ? 100.766 93.095 87.394 1.00 34.10 243 LEU B C 1
ATOM 3786 O O . LEU B 1 244 ? 100.986 92.332 88.349 1.00 35.04 243 LEU B O 1
ATOM 3791 N N . ALA B 1 245 ? 99.898 94.105 87.465 1.00 32.21 244 ALA B N 1
ATOM 3792 C CA . ALA B 1 245 ? 99.068 94.291 88.664 1.00 33.24 244 ALA B CA 1
ATOM 3793 C C . ALA B 1 245 ? 98.334 92.987 89.012 1.00 35.20 244 ALA B C 1
ATOM 3794 O O . ALA B 1 245 ? 98.355 92.525 90.155 1.00 33.97 244 ALA B O 1
ATOM 3796 N N . ASP B 1 246 ? 97.726 92.375 87.998 1.00 37.50 245 ASP B N 1
ATOM 3797 C CA . ASP B 1 246 ? 96.964 91.152 88.170 1.00 38.38 245 ASP B CA 1
ATOM 3798 C C . ASP B 1 246 ? 97.904 89.998 88.620 1.00 37.05 245 ASP B C 1
ATOM 3799 O O . ASP B 1 246 ? 97.577 89.218 89.539 1.00 36.94 245 ASP B O 1
ATOM 3804 N N . PHE B 1 247 ? 99.091 89.919 88.025 1.00 35.58 246 PHE B N 1
ATOM 3805 C CA . PHE B 1 247 ? 100.104 88.964 88.502 1.00 35.22 246 PHE B CA 1
ATOM 3806 C C . PHE B 1 247 ? 100.462 89.161 89.988 1.00 35.97 246 PHE B C 1
ATOM 3807 O O . PHE B 1 247 ? 100.567 88.192 90.753 1.00 36.90 246 PHE B O 1
ATOM 3815 N N . ARG B 1 248 ? 100.683 90.411 90.383 1.00 35.11 247 ARG B N 1
ATOM 3816 C CA . ARG B 1 248 ? 101.034 90.716 91.768 1.00 35.12 247 ARG B CA 1
ATOM 3817 C C . ARG B 1 248 ? 99.916 90.271 92.715 1.00 34.47 247 ARG B C 1
ATOM 3818 O O . ARG B 1 248 ? 100.146 89.589 93.733 1.00 35.01 247 ARG B O 1
ATOM 3826 N N . GLN B 1 249 ? 98.704 90.658 92.365 1.00 33.85 248 GLN B N 1
ATOM 3827 C CA . GLN B 1 249 ? 97.530 90.297 93.140 1.00 35.77 248 GLN B CA 1
ATOM 3828 C C . GLN B 1 249 ? 97.459 88.784 93.356 1.00 34.95 248 GLN B C 1
ATOM 3829 O O . GLN B 1 249 ? 97.219 88.334 94.479 1.00 34.75 248 GLN B O 1
ATOM 3835 N N . ASN B 1 250 ? 97.690 88.017 92.289 1.00 34.45 249 ASN B N 1
ATOM 3836 C CA . ASN B 1 250 ? 97.554 86.571 92.362 1.00 36.66 249 ASN B CA 1
ATOM 3837 C C . ASN B 1 250 ? 98.699 85.920 93.083 1.00 35.97 249 ASN B C 1
ATOM 3838 O O . ASN B 1 250 ? 98.502 84.926 93.784 1.00 37.43 249 ASN B O 1
ATOM 3843 N N . THR B 1 251 ? 99.890 86.468 92.921 1.00 34.37 250 THR B N 1
ATOM 3844 C CA . THR B 1 251 ? 101.011 85.986 93.696 1.00 34.93 250 THR B CA 1
ATOM 3845 C C . THR B 1 251 ? 100.712 86.118 95.195 1.00 35.26 250 THR B C 1
ATOM 3846 O O . THR B 1 251 ? 100.924 85.166 95.947 1.00 33.76 250 THR B O 1
ATOM 3850 N N . LEU B 1 252 ? 100.210 87.283 95.625 1.00 34.95 251 LEU B N 1
ATOM 3851 C CA . LEU B 1 252 ? 99.926 87.469 97.052 1.00 35.32 251 LEU B CA 1
ATOM 3852 C C . LEU B 1 252 ? 98.781 86.551 97.471 1.00 35.70 251 LEU B C 1
ATOM 3853 O O . LEU B 1 252 ? 98.793 85.974 98.565 1.00 35.76 251 LEU B O 1
ATOM 3858 N N . ASN B 1 253 ? 97.801 86.397 96.588 1.00 35.74 252 ASN B N 1
ATOM 3859 C CA . ASN B 1 253 ? 96.677 85.519 96.877 1.00 34.25 252 ASN B CA 1
ATOM 3860 C C . ASN B 1 253 ? 97.121 84.077 97.092 1.00 32.68 252 ASN B C 1
ATOM 3861 O O . ASN B 1 253 ? 96.715 83.433 98.047 1.00 30.98 252 ASN B O 1
ATOM 3866 N N . GLN B 1 254 ? 98.019 83.604 96.241 1.00 33.47 253 GLN B N 1
ATOM 3867 C CA . GLN B 1 254 ? 98.532 82.246 96.358 1.00 35.57 253 GLN B CA 1
ATOM 3868 C C . GLN B 1 254 ? 99.261 81.978 97.679 1.00 36.49 253 GLN B C 1
ATOM 3869 O O . GLN B 1 254 ? 99.381 80.817 98.101 1.00 37.29 253 GLN B O 1
ATOM 3875 N N . LEU B 1 255 ? 99.757 83.027 98.337 1.00 36.39 254 LEU B N 1
ATOM 3876 C CA . LEU B 1 255 ? 100.394 82.833 99.634 1.00 35.75 254 LEU B CA 1
ATOM 3877 C C . LEU B 1 255 ? 99.447 82.109 100.577 1.00 35.56 254 LEU B C 1
ATOM 3878 O O . LEU B 1 255 ? 99.873 81.270 101.374 1.00 35.59 254 LEU B O 1
ATOM 3883 N N . SER B 1 256 ? 98.161 82.431 100.489 1.00 35.62 255 SER B N 1
ATOM 3884 C CA . SER B 1 256 ? 97.204 81.771 101.361 1.00 36.38 255 SER B CA 1
ATOM 3885 C C . SER B 1 256 ? 96.626 80.495 100.770 1.00 37.17 255 SER B C 1
ATOM 3886 O O . SER B 1 256 ? 95.982 79.773 101.497 1.00 37.80 255 SER B O 1
ATOM 3889 N N . LEU B 1 257 ? 96.849 80.208 99.482 1.00 37.56 256 LEU B N 1
ATOM 3890 C CA . LEU B 1 257 ? 96.195 79.077 98.815 1.00 36.12 256 LEU B CA 1
ATOM 3891 C C . LEU B 1 257 ? 97.128 77.906 98.505 1.00 37.28 256 LEU B C 1
ATOM 3892 O O . LEU B 1 257 ? 96.790 76.765 98.796 1.00 39.16 256 LEU B O 1
ATOM 3897 N N . LEU B 1 258 ? 98.285 78.172 97.915 1.00 39.25 257 LEU B N 1
ATOM 3898 C CA . LEU B 1 258 ? 99.193 77.100 97.452 1.00 40.19 257 LEU B CA 1
ATOM 3899 C C . LEU B 1 258 ? 99.469 76.056 98.551 1.00 41.48 257 LEU B C 1
ATOM 3900 O O . LEU B 1 258 ? 99.544 74.860 98.317 1.00 42.53 257 LEU B O 1
ATOM 3913 N N . LYS B 1 260 ? 97.521 74.873 100.686 1.00 48.24 259 LYS B N 1
ATOM 3914 C CA . LYS B 1 260 ? 96.445 73.910 100.776 1.00 50.09 259 LYS B CA 1
ATOM 3915 C C . LYS B 1 260 ? 96.643 72.683 99.868 1.00 50.66 259 LYS B C 1
ATOM 3916 O O . LYS B 1 260 ? 96.067 71.647 100.150 1.00 51.43 259 LYS B O 1
ATOM 3922 N N . GLU B 1 261 ? 97.431 72.789 98.792 1.00 50.83 260 GLU B N 1
ATOM 3923 C CA . GLU B 1 261 ? 97.750 71.625 97.959 1.00 51.66 260 GLU B CA 1
ATOM 3924 C C . GLU B 1 261 ? 98.736 70.728 98.712 1.00 52.76 260 GLU B C 1
ATOM 3925 O O . GLU B 1 261 ? 99.874 71.119 98.942 1.00 52.13 260 GLU B O 1
ATOM 3931 N N . LYS B 1 262 ? 98.301 69.522 99.080 1.00 55.33 261 LYS B N 1
ATOM 3932 C CA . LYS B 1 262 ? 99.123 68.564 99.848 1.00 55.50 261 LYS B CA 1
ATOM 3933 C C . LYS B 1 262 ? 100.579 68.417 99.331 1.00 56.72 261 LYS B C 1
ATOM 3934 O O . LYS B 1 262 ? 101.510 68.169 100.100 1.00 57.75 261 LYS B O 1
ATOM 3936 N N . ASP B 1 263 ? 100.768 68.622 98.033 1.00 56.30 262 ASP B N 1
ATOM 3937 C CA . ASP B 1 263 ? 102.035 68.341 97.359 1.00 55.18 262 ASP B CA 1
ATOM 3938 C C . ASP B 1 263 ? 102.635 69.544 96.588 1.00 54.21 262 ASP B C 1
ATOM 3939 O O . ASP B 1 263 ? 103.302 69.364 95.556 1.00 53.55 262 ASP B O 1
ATOM 3944 N N . TRP B 1 264 ? 102.388 70.762 97.068 1.00 52.28 263 TRP B N 1
ATOM 3945 C CA . TRP B 1 264 ? 102.898 71.975 96.408 1.00 50.15 263 TRP B CA 1
ATOM 3946 C C . TRP B 1 264 ? 104.413 71.911 96.178 1.00 49.12 263 TRP B C 1
ATOM 3947 O O . TRP B 1 264 ? 104.912 72.349 95.145 1.00 47.29 263 TRP B O 1
ATOM 3958 N N . PHE B 1 265 ? 105.122 71.350 97.148 1.00 49.04 264 PHE B N 1
ATOM 3959 C CA . PHE B 1 265 ? 106.578 71.336 97.153 1.00 51.87 264 PHE B CA 1
ATOM 3960 C C . PHE B 1 265 ? 107.195 70.396 96.139 1.00 51.04 264 PHE B C 1
ATOM 3961 O O . PHE B 1 265 ? 108.406 70.457 95.894 1.00 48.85 264 PHE B O 1
ATOM 3969 N N . GLU B 1 266 ? 106.384 69.517 95.559 1.00 51.32 265 GLU B N 1
ATOM 3970 C CA . GLU B 1 266 ? 106.874 68.639 94.492 1.00 51.62 265 GLU B CA 1
ATOM 3971 C C . GLU B 1 266 ? 107.401 69.445 93.314 1.00 48.20 265 GLU B C 1
ATOM 3972 O O . GLU B 1 266 ? 108.210 68.940 92.558 1.00 48.89 265 GLU B O 1
ATOM 3978 N N . ALA B 1 267 ? 106.961 70.692 93.158 1.00 44.36 266 ALA B N 1
ATOM 3979 C CA . ALA B 1 267 ? 107.413 71.523 92.047 1.00 41.73 266 ALA B CA 1
ATOM 3980 C C . ALA B 1 267 ? 108.775 72.184 92.303 1.00 42.72 266 ALA B C 1
ATOM 3981 O O . ALA B 1 267 ? 109.303 72.875 91.412 1.00 42.64 266 ALA B O 1
ATOM 3983 N N . VAL B 1 268 ? 109.341 71.999 93.500 1.00 41.84 267 VAL B N 1
ATOM 3984 C CA . VAL B 1 268 ? 110.598 72.658 93.831 1.00 44.30 267 VAL B CA 1
ATOM 3985 C C . VAL B 1 268 ? 111.732 72.161 92.916 1.00 45.94 267 VAL B C 1
ATOM 3986 O O . VAL B 1 268 ? 111.874 70.959 92.734 1.00 47.17 267 VAL B O 1
ATOM 3990 N N . LYS B 1 269 ? 112.513 73.077 92.335 1.00 47.05 268 LYS B N 1
ATOM 3991 C CA . LYS B 1 269 ? 113.704 72.728 91.554 1.00 48.91 268 LYS B CA 1
ATOM 3992 C C . LYS B 1 269 ? 114.952 73.294 92.230 1.00 49.06 268 LYS B C 1
ATOM 3993 O O . LYS B 1 269 ? 115.069 74.496 92.409 1.00 49.68 268 LYS B O 1
ATOM 3999 N N . GLY B 1 270 ? 115.894 72.437 92.598 1.00 50.15 269 GLY B N 1
ATOM 4000 C CA . GLY B 1 270 ? 117.153 72.903 93.152 1.00 51.13 269 GLY B CA 1
ATOM 4001 C C . GLY B 1 270 ? 118.077 71.789 93.588 1.00 52.09 269 GLY B C 1
ATOM 4002 O O . GLY B 1 270 ? 117.611 70.731 93.967 1.00 53.76 269 GLY B O 1
ATOM 4003 N N . ARG B 1 271 ? 119.385 72.052 93.528 1.00 53.17 270 ARG B N 1
ATOM 4004 C CA . ARG B 1 271 ? 120.433 71.097 93.867 1.00 53.97 270 ARG B CA 1
ATOM 4005 C C . ARG B 1 271 ? 121.004 71.457 95.225 1.00 53.38 270 ARG B C 1
ATOM 4006 O O . ARG B 1 271 ? 121.098 72.637 95.563 1.00 53.95 270 ARG B O 1
ATOM 4014 N N . VAL B 1 272 ? 121.363 70.440 96.004 1.00 52.08 271 VAL B N 1
ATOM 4015 C CA . VAL B 1 272 ? 122.278 70.587 97.140 1.00 50.06 271 VAL B CA 1
ATOM 4016 C C . VAL B 1 272 ? 123.678 70.322 96.611 1.00 50.96 271 VAL B C 1
ATOM 4017 O O . VAL B 1 272 ? 123.997 69.185 96.328 1.00 53.03 271 VAL B O 1
ATOM 4021 N N . LEU B 1 273 ? 124.526 71.333 96.480 1.00 51.52 272 LEU B N 1
ATOM 4022 C CA . LEU B 1 273 ? 125.859 71.108 95.915 1.00 51.74 272 LEU B CA 1
ATOM 4023 C C . LEU B 1 273 ? 126.771 70.450 96.934 1.00 54.02 272 LEU B C 1
ATOM 4024 O O . LEU B 1 273 ? 126.394 70.274 98.097 1.00 55.90 272 LEU B O 1
#

Solvent-accessible surface area: 22818 Å² total

Secondary structure (DSSP, 8-state):
--S--GGGT-S--S--EEEEE--TTTS---HHHHHTT-EE----GGGTT---S-SEEEEE--S--HHHHHHHHHHHHHHHHTT--EEEE-TTTTS-HHHHHHHHHHHHT--SEEEEES---TTTT-----GGGSHHHHHHHHHHHHHHHHHSTT-EEEEESSSEEEE-SS-EEEE----GGGGSSTTHHHHHHHHHHHHHHHT----HHHHHHHHHHHHHHHHHHH-SSHHHHHHHHHHHHHH---TTGGGG--EEE-/--S--GGGT-S--S--EEEEE--TTTS---HHHHHTT-EE----GGGTT---S-SEEEEE--S--HHHHHHHHHHHHHHHHHT--EEEE-TTTTS-HHHHHHHHHHHHT--SEEEEES---TTTT-----GGGSHHHHHHHHHHHHHHHHHSTT-EEEEESSSEEEE-SS-EEEE----GGGGSSTTHHHHHHHHHHHHHHHT----HHHHHHHHHHHHHHHHHHH-SSHHHHHHHHHHHHHH---TTGGGG--EEE-

Sequence (516 aa):
KTSVKFETIFPLTTAPLIQCITNEITCESANALLYIDAKPIADDPREFPQFQQTSALVLNLGHLSQQEREQSLLAASDYARQVNKLTVVDLVGYGASDIRNEVGEKLVHNQPTVVKGNLSERTFCQLVSHPLDQSEEAIEELIQALRQQTQKFPQTVFLATGIQDVLVSQEQVIVLQNGVPELDCFTGTGDLVGALVAALLGEGNAPTAAVAAVSYFNLCGEKAKTKSQGLADFRQNTLNQLSLLKEKDWFEAVKGRVLKTSVKFETIFPLTTAPLIQCITNEITCESANALLYIDAKPIADDPREFPQFQQTSALVLNLGHLSQQEREQSLLAASDYARQVNKLTVVDLVGYGASDIRNEVGEKLVHNQPTVVKGNLSERTFCQLVSHPLDQSEEAIEELIQALRQQTQKFPQTVFLATGIQDVLVSQEQVIVLQNGVPELDCFTGTGDLVGALVAALLGEGNAPTAAVAAVSYFNLCGEKAKTKSQGLADFRQNTLNQLSLLKEKDWFEAVKGRVL

CATH classification: 3.40.1190.20

Radius of gyration: 30.1 Å; Cα contacts (8 Å, |Δi|>4): 966; chains: 2; bounding box: 49×76×82 Å

Foldseek 3Di:
DDPLPLLPLPQQDPQFEEEELEDPPCVVVCLLCVLSRHRYDDQDLVCCVVVVRGLAYELELPPDDPSSLVSNLSCLVVCLVVVHAYEYELVCQVVDPVSVVSSVSSVLSQHQEYEYAQQNCVNLVHDRCVVCPDPVNLVVVQVSVLVVCVVRQNYWYWHDDCWIWIDHPPWTKIWHAADPLCVVDPCSRVSLRRQLRSSVSSPDRNSSNLNSVQQLRLLLVVLVVVADDSVSSVVSSSVVSNPCVPSPSCVPIDMDTD/DDPLPLLPLPQQDPQFEEEELEDPPCVVVCLLCVLSRHRYDDQDLVCCVVCVRGLAYEQELPPDDPSSLVSNLSCLVVCLVVVHAYEYELVCQVVDPVSVVSSVSSVLSQHQEYEYAQQNCVNLVHDHCVVCVDPVNLVVVQVSVLVVCVVRQNYWYWHDDCWIWIDHPVWTKIWHAADPLCVVDPCSSVSLSSQLRRSVSSPDRNSSNLSSVQQLRLLLVVLVVVADDSVSSVVSSSVCSNPCVPSPSCVPIDMDTD

Nearest PDB structures (foldseek):
  3dzv-assembly1_A  TM=1.004E+00  e=5.405E-45  Enterococcus faecalis
  1ekq-assembly2_B  TM=9.007E-01  e=1.625E-19  Bacillus subtilis
  1ekq-assembly1_A  TM=8.971E-01  e=1.527E-18  Bacillus subtilis
  1esj-assembly1_C  TM=8.897E-01  e=1.177E-18  Bacillus subtilis
  3hpd-assembly1_A  TM=9.143E-01  e=1.749E-16  Pyrococcus horikoshii OT3

B-factor: mean 40.31, std 12.22, range [14.0, 105.28]

InterPro domains:
  IPR000417 Hydroxyethylthiazole kinase [MF_00228] (4-268)
  IPR000417 Hydroxyethylthiazole kinase [PF02110] (15-260)
  IPR000417 Hydroxyethylthiazole kinase [PIRSF000513] (6-270)
  IPR000417 Hydroxyethylthiazole kinase [PR01099] (17-24)
  IPR000417 Hydroxyethylthiazole kinase [PR01099] (30-51)
  IPR000417 Hydroxyethylthiazole kinase [PR01099] (61-69)
  IPR000417 Hydroxyethylthiazole kinase [PR01099] (87-104)
  IPR000417 Hydroxyethylthiazole kinase [PR01099] (117-131)
  IPR000417 Hydroxyethylthiazole kinase [PR01099] (168-185)
  IPR000417 Hydroxyethylthiazole kinase [cd01170] (15-255)
  IPR029056 Ribokinase-like [G3DSA:3.40.1190.20] (1-272)
  IPR029056 Ribokinase-like [SSF53613] (15-261)